Protein AF-A0A382F0N2-F1 (afdb_monomer)

Radius of gyration: 33.17 Å; Cα contacts (8 Å, |Δi|>4): 353; chains: 1; bounding box: 78×80×92 Å

Foldseek 3Di:
DDDDDDDDDDDDDDDDDDDDDDDDPDDDPDPPCPDPVPVPPPPPPPPFPKDKDFLVRLVVVVQVLLCVLCVVLPNDDSQQSLCLCVVVLNPSVNSSVCCVPPNTDADDPDDQPLVPQDWDAAPPPRDTDGSVQWDDRHVPHTHGLVVVCVVLLVCLVVLNPFAADPPPVGPHTDTPVNVCVSCVVPVPSVVSSSVSVSVSNQVSDLQKDAQLPPVGRMIMGGDDPDQWDAHPVRQTPGSNQNHGDDPPDDPVVVVVLVVVCVVCVVVLVVVDDQWDAQPPPGDIDGDPALDQFDADPPPRFTAGNQPNHGQVCADPVNVHNVPQLDDDDDPDPPDPDDDDPPPVVSSSNVSVVVSNVVNVVRVVVVVVVVVVVVVVVVVVVVVVVVPD

Nearest PDB structures (foldseek):
  7od1-assembly1_A  TM=5.956E-01  e=2.576E-23  Homo sapiens
  7od1-assembly2_B  TM=6.092E-01  e=9.941E-23  Homo sapiens
  5tte-assembly1_B  TM=6.589E-01  e=1.486E-20  Homo sapiens
  7b5n-assembly1_H  TM=5.997E-01  e=1.869E-19  Homo sapiens
  7oni-assembly1_H  TM=6.422E-01  e=3.180E-13  Homo sapiens

Secondary structure (DSSP, 8-state):
-----------------------------------GGGG-----------EEE-HHHHHHHHHHHHHHHHHHTTS--HHHHHHHHHHTTT-HHHHHHHHHHH---S-------TT----EE-TTT--EE-GGG-B-SSSS--B-HHHHHHHHHHHHHTT--S-B-SSTT--PBPPHHHHHHHTTT-HHHHHHHHHHHHHHHHHH-TTEEE-SSTT---EEE--SS--EEE-TTS-EEETTT-SBP-TTS-HHHHHHHHHHHHHHHHHHHHHS-SEEE-TTT--EEE--SS-SEEE-TTT--EEETTT--BGGGSSGGGT-TTGGGS------TT----S--HHHHHHHHHHHHHHHHHHHHHHHHHHHHHHHHHHHHHHHHHHHHH--

pLDDT: mean 77.31, std 21.12, range [26.22, 95.5]

Sequence (388 aa):
MTHLSDFDENFDENFDENFDEDGDWDDTWENDSIEINHILECKTNDLHNIKIYNSQNIENIINSEIENFSEYLGNITHDESFYLLMKHNWNKDKATEDFCNNGIHISDIVKIDIENKKLKQCMVCFDDILPINQLTICNEHFFCKNCWNGYLTSQINDGNTNMRCMDPKCTKHVTYSFIRTLFNKNPKILCKYFTWIINSFVQYKNTYKYCPNPKCELISFNNDDENKTTCTCGTTFCFSCHQNYHFPASCSVINLWNKKCNKDSENALWLMENTKNCPKCKISIEKDHGCNHMTCENCKHQFCWLCKEDWKKHGTATGGFYKCNVFIKMKKNNQIVKEDYGDERFLHYFSRYKNHDEAKKIFSKNVQKIESMLEKDMTREMVQSISF

Organism: NCBI:txid408172

Structure (mmCIF, N/CA/C/O backbone):
data_AF-A0A382F0N2-F1
#
_entry.id   AF-A0A382F0N2-F1
#
loop_
_atom_site.group_PDB
_atom_site.id
_atom_site.type_symbol
_atom_site.label_atom_id
_atom_site.label_alt_id
_atom_site.label_comp_id
_atom_site.label_asym_id
_atom_site.label_entity_id
_atom_site.label_seq_id
_atom_site.pdbx_PDB_ins_code
_atom_site.Cartn_x
_atom_site.Cartn_y
_atom_site.Cartn_z
_atom_site.occupancy
_atom_site.B_iso_or_equiv
_atom_site.auth_seq_id
_atom_site.auth_comp_id
_atom_site.auth_asym_id
_atom_site.auth_atom_id
_atom_site.pdbx_PDB_model_num
ATOM 1 N N . MET A 1 1 ? -32.314 13.507 -23.587 1.00 35.97 1 MET A N 1
ATOM 2 C CA . MET A 1 1 ? -32.715 14.787 -24.217 1.00 35.97 1 MET A CA 1
ATOM 3 C C . MET A 1 1 ? -32.374 15.902 -23.245 1.00 35.97 1 MET A C 1
ATOM 5 O O . MET A 1 1 ? -32.411 15.613 -22.061 1.00 35.97 1 MET A O 1
ATOM 9 N N . THR A 1 2 ? -32.066 17.094 -23.772 1.00 26.22 2 THR A N 1
ATOM 10 C CA . THR A 1 2 ? -31.500 18.312 -23.135 1.00 26.22 2 THR A CA 1
ATOM 11 C C . THR A 1 2 ? -29.996 18.220 -22.845 1.00 26.22 2 THR A C 1
ATOM 13 O O . THR A 1 2 ? -29.596 17.533 -21.916 1.00 26.22 2 THR A O 1
ATOM 16 N N . HIS A 1 3 ? -29.114 18.651 -23.751 1.00 26.66 3 HIS A N 1
ATOM 17 C CA . HIS A 1 3 ? -28.787 20.006 -24.255 1.00 26.66 3 HIS A CA 1
ATOM 18 C C . HIS A 1 3 ? -27.430 20.444 -23.680 1.00 26.66 3 HIS A C 1
ATOM 20 O O . HIS A 1 3 ? -27.340 20.941 -22.565 1.00 26.66 3 HIS A O 1
ATOM 26 N N . LEU A 1 4 ? -26.388 20.184 -24.474 1.00 27.25 4 LEU A N 1
ATOM 27 C CA . LEU A 1 4 ? -25.067 20.802 -24.408 1.00 27.25 4 LEU A CA 1
ATOM 28 C C . LEU A 1 4 ? -25.137 22.132 -25.171 1.00 27.25 4 LEU A C 1
ATOM 30 O O . LEU A 1 4 ? -25.650 22.151 -26.290 1.00 27.25 4 LEU A O 1
ATOM 34 N N . SER A 1 5 ? -24.617 23.198 -24.573 1.00 29.20 5 SER A N 1
ATOM 35 C CA . SER A 1 5 ? -24.224 24.427 -25.265 1.00 29.20 5 SER A CA 1
ATOM 36 C C . SER A 1 5 ? -22.981 24.992 -24.578 1.00 29.20 5 SER A C 1
ATOM 38 O O . SER A 1 5 ? -23.039 25.332 -23.397 1.00 29.20 5 SER A O 1
ATOM 40 N N . ASP A 1 6 ? -21.892 24.989 -25.342 1.00 28.48 6 ASP A N 1
ATOM 41 C CA . ASP A 1 6 ? -20.898 26.051 -25.524 1.00 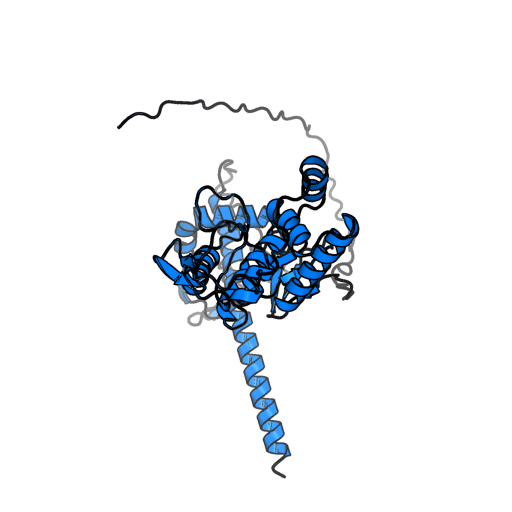28.48 6 ASP A CA 1
ATOM 42 C C . ASP A 1 6 ? -20.279 26.711 -24.287 1.00 28.48 6 ASP A C 1
ATOM 44 O O . ASP A 1 6 ? -20.931 27.475 -23.580 1.00 28.48 6 ASP A O 1
ATOM 48 N N . PHE A 1 7 ? -18.968 26.499 -24.112 1.00 26.81 7 PHE A N 1
ATOM 49 C CA . PHE A 1 7 ? -18.083 27.523 -23.554 1.00 26.81 7 PHE A CA 1
ATOM 50 C C . PHE A 1 7 ? -16.650 27.386 -24.107 1.00 26.81 7 PHE A C 1
ATOM 52 O O . PHE A 1 7 ? -15.879 26.527 -23.682 1.00 26.81 7 PHE A O 1
ATOM 59 N N . ASP A 1 8 ? -16.396 28.231 -25.108 1.00 27.72 8 ASP A N 1
ATOM 60 C CA . ASP A 1 8 ? -15.182 28.958 -25.500 1.00 27.72 8 ASP A CA 1
ATOM 61 C C . ASP A 1 8 ? -13.808 28.269 -25.594 1.00 27.72 8 ASP A C 1
ATOM 63 O O . ASP A 1 8 ? -13.072 28.075 -24.625 1.00 27.72 8 ASP A O 1
ATOM 67 N N . GLU A 1 9 ? -13.424 28.071 -26.859 1.00 34.19 9 GLU A N 1
ATOM 68 C CA . GLU A 1 9 ? -12.071 28.209 -27.394 1.00 34.19 9 GLU A CA 1
ATOM 69 C C . GLU A 1 9 ? -11.562 29.644 -27.179 1.00 34.19 9 GLU A C 1
ATOM 71 O O . GLU A 1 9 ? -12.210 30.586 -27.622 1.00 34.19 9 GLU A O 1
ATOM 76 N N . ASN A 1 10 ? -10.419 29.805 -26.503 1.00 29.89 10 ASN A N 1
ATOM 77 C CA . ASN A 1 10 ? -9.425 30.871 -26.705 1.00 29.89 10 ASN A CA 1
ATOM 78 C C . ASN A 1 10 ? -8.333 30.729 -25.634 1.00 29.89 10 ASN A C 1
ATOM 80 O O . ASN A 1 10 ? -8.535 31.089 -24.473 1.00 29.89 10 ASN A O 1
ATOM 84 N N . PHE A 1 11 ? -7.160 30.221 -26.010 1.00 27.36 11 PHE A N 1
ATOM 85 C CA . PHE A 1 11 ? -5.948 30.518 -25.252 1.00 27.36 11 PHE A CA 1
ATOM 86 C C . PHE A 1 11 ? -4.835 30.880 -26.227 1.00 27.36 11 PHE A C 1
ATOM 88 O O . PHE A 1 11 ? -4.320 30.027 -26.946 1.00 27.36 11 PHE A O 1
ATOM 95 N N . ASP A 1 12 ? -4.577 32.185 -26.251 1.00 29.80 12 ASP A N 1
ATOM 96 C CA . ASP A 1 12 ? -3.682 32.915 -27.131 1.00 29.80 12 ASP A CA 1
ATOM 97 C C . ASP A 1 12 ? -2.253 32.369 -27.160 1.00 29.80 12 ASP A C 1
ATOM 99 O O . ASP A 1 12 ? -1.617 32.089 -26.138 1.00 29.80 12 ASP A O 1
ATOM 103 N N . GLU A 1 13 ? -1.752 32.329 -28.388 1.00 34.12 13 GLU A N 1
ATOM 104 C CA . GLU A 1 13 ? -0.353 32.374 -28.770 1.00 34.12 13 GLU A CA 1
ATOM 105 C C . GLU A 1 13 ? 0.280 33.670 -28.249 1.00 34.12 13 GLU A C 1
ATOM 107 O O . GLU A 1 13 ? -0.217 34.751 -28.542 1.00 34.12 13 GLU A O 1
ATOM 112 N N . ASN A 1 14 ? 1.369 33.567 -27.483 1.00 29.16 14 ASN A N 1
ATOM 113 C CA . ASN A 1 14 ? 2.412 34.594 -27.368 1.00 29.16 14 ASN A CA 1
ATOM 114 C C . ASN A 1 14 ? 3.593 34.017 -26.575 1.00 29.16 14 ASN A C 1
ATOM 116 O O . ASN A 1 14 ? 3.651 34.104 -25.347 1.00 29.16 14 ASN A O 1
ATOM 120 N N . PHE A 1 15 ? 4.551 33.416 -27.277 1.00 28.38 15 PHE A N 1
ATOM 121 C CA . PHE A 1 15 ? 5.913 33.299 -26.764 1.00 28.38 15 PHE A CA 1
ATOM 122 C C . PHE A 1 15 ? 6.850 33.865 -27.826 1.00 28.38 15 PHE A C 1
ATOM 124 O O . PHE A 1 15 ? 7.200 33.183 -28.786 1.00 28.38 15 PHE A O 1
ATOM 131 N N . ASP A 1 16 ? 7.140 35.154 -27.653 1.00 31.25 16 ASP A N 1
ATOM 132 C CA . ASP A 1 16 ? 7.982 35.983 -28.506 1.00 31.25 16 ASP A CA 1
ATOM 133 C C . ASP A 1 16 ? 9.361 35.359 -28.740 1.00 31.25 16 ASP A C 1
ATOM 135 O O . ASP A 1 16 ? 10.069 34.945 -27.815 1.00 31.25 16 ASP A O 1
ATOM 139 N N . GLU A 1 17 ? 9.733 35.357 -30.014 1.00 32.31 17 GLU A N 1
ATOM 140 C CA . GLU A 1 17 ? 11.072 35.139 -30.531 1.00 32.31 17 GLU A CA 1
ATOM 141 C C . GLU A 1 17 ? 11.954 36.340 -30.169 1.00 32.31 17 GLU A C 1
ATOM 143 O O . GLU A 1 17 ? 11.607 37.471 -30.484 1.00 32.31 17 GLU A O 1
ATOM 148 N N . ASN A 1 18 ? 13.098 36.094 -29.528 1.00 29.88 18 ASN A N 1
ATOM 149 C CA . ASN A 1 18 ? 14.297 36.932 -29.618 1.00 29.88 18 ASN A CA 1
ATOM 150 C C . ASN A 1 18 ? 15.487 36.140 -29.062 1.00 29.88 18 ASN A C 1
ATOM 152 O O . ASN A 1 18 ? 15.769 36.158 -27.862 1.00 29.88 18 ASN A O 1
ATOM 156 N N . PHE A 1 19 ? 16.190 35.426 -29.937 1.00 28.12 19 PHE A N 1
ATOM 157 C CA . PHE A 1 19 ? 17.602 35.151 -29.707 1.00 28.12 19 PHE A CA 1
ATOM 158 C C . PHE A 1 19 ? 18.316 35.208 -31.051 1.00 28.12 19 PHE A C 1
ATOM 160 O O . PHE A 1 19 ? 18.211 34.289 -31.863 1.00 28.12 19 PHE A O 1
ATOM 167 N N . ASP A 1 20 ? 18.947 36.356 -31.273 1.00 30.88 20 ASP A N 1
ATOM 168 C CA . ASP A 1 20 ? 19.697 36.708 -32.465 1.00 30.88 20 ASP A CA 1
ATOM 169 C C . ASP A 1 20 ? 20.775 35.666 -32.794 1.00 30.88 20 ASP A C 1
ATOM 171 O O . ASP A 1 20 ? 21.481 35.145 -31.923 1.00 30.88 20 ASP A O 1
ATOM 175 N N . GLU A 1 21 ? 20.873 35.378 -34.089 1.00 34.84 21 GLU A N 1
ATOM 176 C CA . GLU A 1 21 ? 22.019 34.748 -34.730 1.00 34.84 21 GLU A CA 1
ATOM 177 C C . GLU A 1 21 ? 23.237 35.671 -34.592 1.00 34.84 21 GLU A C 1
ATOM 179 O O . GLU A 1 21 ? 23.134 36.851 -34.901 1.00 34.84 21 GLU A O 1
ATOM 184 N N . ASP A 1 22 ? 24.359 35.139 -34.096 1.00 33.81 22 ASP A N 1
ATOM 185 C CA . ASP A 1 22 ? 25.717 35.359 -34.622 1.00 33.81 22 ASP A CA 1
ATOM 186 C C . ASP A 1 22 ? 26.750 34.766 -33.647 1.00 33.81 22 ASP A C 1
ATOM 188 O O . ASP A 1 22 ? 26.959 35.244 -32.532 1.00 33.81 22 ASP A O 1
ATOM 192 N N . GLY A 1 23 ? 27.412 33.689 -34.068 1.00 28.45 23 GLY A N 1
ATOM 193 C CA . GLY A 1 23 ? 28.484 33.059 -33.304 1.00 28.45 23 GLY A CA 1
ATOM 194 C C . GLY A 1 23 ? 29.125 31.921 -34.083 1.00 28.45 23 GLY A C 1
ATOM 195 O O . GLY A 1 23 ? 28.636 30.793 -34.044 1.00 28.45 23 GLY A O 1
ATOM 196 N N . ASP A 1 24 ? 30.199 32.258 -34.799 1.00 27.92 24 ASP A N 1
ATOM 197 C CA . ASP A 1 24 ? 31.152 31.364 -35.464 1.00 27.92 24 ASP A CA 1
ATOM 198 C C . ASP A 1 24 ? 31.349 30.039 -34.709 1.00 27.92 24 ASP A C 1
ATOM 200 O O . ASP A 1 24 ? 31.807 30.012 -33.565 1.00 27.92 24 ASP A O 1
ATOM 204 N N . TRP A 1 25 ? 31.036 28.921 -35.367 1.00 32.12 25 TRP A N 1
ATOM 205 C CA . TRP A 1 25 ? 31.461 27.599 -34.910 1.00 32.12 25 TRP A CA 1
ATOM 206 C C . TRP A 1 25 ? 32.910 27.383 -35.349 1.00 32.12 25 TRP A C 1
ATOM 208 O O . TRP A 1 25 ? 33.167 26.900 -36.450 1.00 32.12 25 TRP A O 1
ATOM 218 N N . ASP A 1 26 ? 33.843 27.776 -34.483 1.00 26.91 26 ASP A N 1
ATOM 219 C CA . ASP A 1 26 ? 35.254 27.417 -34.600 1.00 26.91 26 ASP A CA 1
ATOM 220 C C . ASP A 1 26 ? 35.440 25.923 -34.275 1.00 26.91 26 ASP A C 1
ATOM 222 O O . ASP A 1 26 ? 35.150 25.446 -33.173 1.00 26.91 26 ASP A O 1
ATOM 226 N N . ASP A 1 27 ? 35.896 25.179 -35.282 1.00 34.31 27 ASP A N 1
ATOM 227 C CA . ASP A 1 27 ? 36.283 23.775 -35.222 1.00 34.31 27 ASP A CA 1
ATOM 228 C C . ASP A 1 27 ? 37.577 23.622 -34.406 1.00 34.31 27 ASP A C 1
ATOM 230 O O . ASP A 1 27 ? 38.685 23.597 -34.944 1.00 34.31 27 ASP A O 1
ATOM 234 N N . THR A 1 28 ? 37.449 23.419 -33.096 1.00 26.78 28 THR A N 1
ATOM 235 C CA . THR A 1 28 ? 38.535 22.874 -32.267 1.00 26.78 28 THR A CA 1
ATOM 236 C C . THR A 1 28 ? 38.037 21.686 -31.453 1.00 26.78 28 THR A C 1
ATOM 238 O O . THR A 1 28 ? 37.576 21.785 -30.320 1.00 26.78 28 THR A O 1
ATOM 241 N N . TRP A 1 29 ? 38.138 20.500 -32.059 1.00 35.94 29 TRP A N 1
ATOM 242 C CA . TRP A 1 29 ? 38.100 19.231 -31.333 1.00 35.94 29 TRP A CA 1
ATOM 243 C C . TRP A 1 29 ? 39.421 19.065 -30.577 1.00 35.94 29 TRP A C 1
ATOM 245 O O . TRP A 1 29 ? 40.308 18.321 -31.005 1.00 35.94 29 TRP A O 1
ATOM 255 N N . GLU A 1 30 ? 39.561 19.785 -29.465 1.00 26.70 30 GLU A N 1
ATOM 256 C CA . GLU A 1 30 ? 40.581 19.469 -28.476 1.00 26.70 30 GLU A CA 1
ATOM 257 C C . GLU A 1 30 ? 40.156 18.255 -27.651 1.00 26.70 30 GLU A C 1
ATOM 259 O O . GLU A 1 30 ? 39.011 18.052 -27.244 1.00 26.70 30 GLU A O 1
ATOM 264 N N . ASN A 1 31 ? 41.135 17.378 -27.531 1.00 37.47 31 ASN A N 1
ATOM 265 C CA . ASN A 1 31 ? 41.049 15.988 -27.156 1.00 37.47 31 ASN A CA 1
ATOM 266 C C . ASN A 1 31 ? 41.022 15.869 -25.628 1.00 37.47 31 ASN A C 1
ATOM 268 O O . ASN A 1 31 ? 41.935 15.296 -25.037 1.00 37.47 31 ASN A O 1
ATOM 272 N N . ASP A 1 32 ? 39.987 16.415 -24.992 1.00 26.30 32 ASP A N 1
ATOM 273 C CA . ASP A 1 32 ? 39.786 16.250 -23.558 1.00 26.30 32 ASP A CA 1
ATOM 274 C C . ASP A 1 32 ? 39.069 14.929 -23.304 1.00 26.30 32 ASP A C 1
ATOM 276 O O . ASP A 1 32 ? 37.842 14.804 -23.268 1.00 26.30 32 ASP A O 1
ATOM 280 N N . SER A 1 33 ? 39.895 13.903 -23.128 1.00 33.09 33 SER A N 1
ATOM 281 C CA . SER A 1 33 ? 39.575 12.692 -22.391 1.00 33.09 33 SER A CA 1
ATOM 282 C C . SER A 1 33 ? 39.073 13.054 -20.989 1.00 33.09 33 SER A C 1
ATOM 284 O O . SER A 1 33 ? 39.812 12.975 -20.010 1.00 33.09 33 SER A O 1
ATOM 286 N N . ILE A 1 34 ? 37.798 13.436 -20.888 1.00 31.59 34 ILE A N 1
ATOM 287 C CA . ILE A 1 34 ? 37.047 13.383 -19.639 1.00 31.59 34 ILE A CA 1
ATOM 288 C C . ILE A 1 34 ? 36.982 11.903 -19.286 1.00 31.59 34 ILE A C 1
ATOM 290 O O . ILE A 1 34 ? 36.277 11.114 -19.922 1.00 31.59 34 ILE A O 1
ATOM 294 N N . GLU A 1 35 ? 37.809 11.520 -18.322 1.00 29.56 35 GLU A N 1
ATOM 295 C CA . GLU A 1 35 ? 37.896 10.171 -17.801 1.00 29.56 35 GLU A CA 1
ATOM 296 C C . GLU A 1 35 ? 36.492 9.614 -17.533 1.00 29.56 35 GLU A C 1
ATOM 298 O O . GLU A 1 35 ? 35.764 10.052 -16.641 1.00 29.56 35 GLU A O 1
ATOM 303 N N . ILE A 1 36 ? 36.146 8.551 -18.259 1.00 33.16 36 ILE A N 1
ATOM 304 C CA . ILE A 1 36 ? 34.971 7.688 -18.044 1.00 33.16 36 ILE A CA 1
ATOM 305 C C . ILE A 1 36 ? 35.087 6.916 -16.699 1.00 33.16 36 ILE A C 1
ATOM 307 O O . ILE A 1 36 ? 34.375 5.952 -16.435 1.00 33.16 36 ILE A O 1
ATOM 311 N N . ASN A 1 37 ? 35.949 7.367 -15.786 1.00 27.91 37 ASN A N 1
ATOM 312 C CA . ASN A 1 37 ? 36.165 6.783 -14.468 1.00 27.91 37 ASN A CA 1
ATOM 313 C C . ASN A 1 37 ? 35.153 7.266 -13.415 1.00 27.91 37 ASN A C 1
ATOM 315 O O . ASN A 1 37 ? 35.084 6.681 -12.340 1.00 27.91 37 ASN A O 1
ATOM 319 N N . HIS A 1 38 ? 34.298 8.254 -13.714 1.00 29.77 38 HIS A N 1
ATOM 320 C CA . HIS A 1 38 ? 33.342 8.779 -12.726 1.00 29.77 38 HIS A CA 1
ATOM 321 C C . HIS A 1 38 ? 31.974 8.056 -12.668 1.00 29.77 38 HIS A C 1
ATOM 323 O O . HIS A 1 38 ? 31.105 8.455 -11.894 1.00 29.77 38 HIS A O 1
ATOM 329 N N . ILE A 1 39 ? 31.773 6.977 -13.445 1.00 37.38 39 ILE A N 1
ATOM 330 C CA . ILE A 1 39 ? 30.524 6.173 -13.466 1.00 37.38 39 ILE A CA 1
ATOM 331 C C . ILE A 1 39 ? 30.656 4.842 -12.685 1.00 37.38 39 ILE A C 1
ATOM 333 O O . ILE A 1 39 ? 29.672 4.127 -12.507 1.00 37.38 39 ILE A O 1
ATOM 337 N N . LEU A 1 40 ? 31.835 4.508 -12.141 1.00 31.73 40 LEU A N 1
ATOM 338 C CA . LEU A 1 40 ? 32.088 3.213 -11.481 1.00 31.73 40 LEU A CA 1
ATOM 339 C C . LEU A 1 40 ? 32.399 3.269 -9.979 1.00 31.73 40 LEU A C 1
ATOM 341 O O . LEU A 1 40 ? 32.865 2.284 -9.417 1.00 31.73 40 LEU A O 1
ATOM 345 N N . GLU A 1 41 ? 32.027 4.343 -9.287 1.00 29.20 41 GLU A N 1
ATOM 346 C CA . GLU A 1 41 ? 31.924 4.317 -7.824 1.00 29.20 41 GLU A CA 1
ATOM 347 C C . GLU A 1 41 ? 30.458 4.279 -7.388 1.00 29.20 41 GLU A C 1
ATOM 349 O O . GLU A 1 41 ? 29.935 5.200 -6.764 1.00 29.20 41 GLU A O 1
ATOM 354 N N . CYS A 1 42 ? 29.784 3.162 -7.673 1.00 33.62 42 CYS A N 1
ATOM 355 C CA . CYS A 1 42 ? 28.624 2.771 -6.880 1.00 33.62 42 CYS A CA 1
ATOM 356 C C . CYS A 1 42 ? 29.153 2.315 -5.512 1.00 33.62 42 CYS A C 1
ATOM 358 O O . CYS A 1 42 ? 29.261 1.122 -5.236 1.00 33.62 42 CYS A O 1
ATOM 360 N N . LYS A 1 43 ? 29.562 3.285 -4.684 1.00 29.95 43 LYS A N 1
ATOM 361 C CA . LYS A 1 43 ? 29.825 3.073 -3.263 1.00 29.95 43 LYS A CA 1
ATOM 362 C C . LYS A 1 43 ? 28.538 2.522 -2.667 1.00 29.95 43 LYS A C 1
ATOM 364 O O . LYS A 1 43 ? 27.545 3.232 -2.538 1.00 29.95 43 LYS A O 1
ATOM 369 N N . THR A 1 44 ? 28.560 1.236 -2.353 1.00 35.41 44 THR A N 1
ATOM 370 C CA . THR A 1 44 ? 27.628 0.572 -1.450 1.00 35.41 44 THR A CA 1
ATOM 371 C C . THR A 1 44 ? 27.798 1.198 -0.068 1.00 35.41 44 THR A C 1
ATOM 373 O O . THR A 1 44 ? 28.491 0.661 0.791 1.00 35.41 44 THR A O 1
ATOM 376 N N . ASN A 1 45 ? 27.241 2.390 0.120 1.00 34.19 45 ASN A N 1
ATOM 377 C CA . ASN A 1 45 ? 27.031 2.947 1.442 1.00 34.19 45 ASN A CA 1
ATOM 378 C C . ASN A 1 45 ? 25.647 2.482 1.886 1.00 34.19 45 ASN A C 1
ATOM 380 O O . ASN A 1 45 ? 24.642 3.104 1.554 1.00 34.19 45 ASN A O 1
ATOM 384 N N . ASP A 1 46 ? 25.619 1.371 2.620 1.00 41.66 46 ASP A N 1
ATOM 385 C CA . ASP A 1 46 ? 24.473 0.887 3.394 1.00 41.66 46 ASP A CA 1
ATOM 386 C C . ASP A 1 46 ? 24.118 1.895 4.507 1.00 41.66 46 ASP A C 1
ATOM 388 O O . ASP A 1 46 ? 24.362 1.678 5.692 1.00 41.66 46 ASP A O 1
ATOM 392 N N . LEU A 1 47 ? 23.573 3.044 4.108 1.00 46.72 47 LEU A N 1
ATOM 393 C CA . LEU A 1 47 ? 23.106 4.134 4.971 1.00 46.72 47 LEU A CA 1
ATOM 394 C C . LEU A 1 47 ? 21.723 4.621 4.515 1.00 46.72 47 LEU A C 1
ATOM 396 O O . LEU A 1 47 ? 21.398 5.797 4.621 1.00 46.72 47 LEU A O 1
ATOM 400 N N . HIS A 1 48 ? 20.897 3.720 3.986 1.00 56.47 48 HIS A N 1
ATOM 401 C CA . HIS A 1 48 ? 19.519 4.043 3.626 1.00 56.47 48 HIS A CA 1
ATOM 402 C C . HIS A 1 48 ? 18.612 3.812 4.841 1.00 56.47 48 HIS A C 1
ATOM 404 O O . HIS A 1 48 ? 18.519 2.684 5.333 1.00 56.47 48 HIS A O 1
ATOM 410 N N . ASN A 1 49 ? 17.889 4.837 5.310 1.00 71.19 49 ASN A N 1
ATOM 411 C CA . ASN A 1 49 ? 16.915 4.730 6.409 1.00 71.19 49 ASN A CA 1
ATOM 412 C C . ASN A 1 49 ? 15.605 4.052 5.969 1.00 71.19 49 ASN A C 1
ATOM 414 O O . ASN A 1 49 ? 14.520 4.365 6.469 1.00 71.19 49 ASN A O 1
ATOM 418 N N . ILE A 1 50 ? 15.683 3.105 5.038 1.00 83.88 50 ILE A N 1
ATOM 419 C CA . ILE A 1 50 ? 14.527 2.353 4.576 1.00 83.88 50 ILE A CA 1
ATOM 420 C C . ILE A 1 50 ? 14.304 1.193 5.535 1.00 83.88 50 ILE A C 1
ATOM 422 O O . ILE A 1 50 ? 15.117 0.275 5.638 1.00 83.88 50 ILE A O 1
ATOM 426 N N . LYS A 1 51 ? 13.167 1.218 6.228 1.00 91.19 51 LYS A N 1
ATOM 427 C CA . LYS A 1 51 ? 12.749 0.138 7.129 1.00 91.19 51 LYS A CA 1
ATOM 428 C C . LYS A 1 51 ? 11.539 -0.573 6.555 1.00 91.19 51 LYS A C 1
ATOM 430 O O . LYS A 1 51 ? 10.713 0.033 5.878 1.00 91.19 51 LYS A O 1
ATOM 435 N N . ILE A 1 52 ? 11.433 -1.870 6.813 1.00 92.25 52 ILE A N 1
ATOM 436 C CA . ILE A 1 52 ? 10.322 -2.695 6.338 1.00 92.25 52 ILE A CA 1
ATOM 437 C C . ILE A 1 52 ? 9.637 -3.294 7.553 1.00 92.25 52 ILE A C 1
ATOM 439 O O . ILE A 1 52 ? 10.281 -3.904 8.403 1.00 92.25 52 ILE A O 1
ATOM 443 N N . TYR A 1 53 ? 8.327 -3.115 7.611 1.00 93.62 53 TYR A N 1
ATOM 444 C CA . TYR A 1 53 ? 7.487 -3.494 8.729 1.00 93.62 53 TYR A CA 1
ATOM 445 C C . TYR A 1 53 ? 6.411 -4.476 8.281 1.00 93.62 53 TYR A C 1
ATOM 447 O O . TYR A 1 53 ? 5.869 -4.377 7.177 1.00 93.62 53 TYR A O 1
ATOM 455 N N . ASN A 1 54 ? 6.086 -5.420 9.160 1.00 92.31 54 ASN A N 1
ATOM 456 C CA . ASN A 1 54 ? 4.856 -6.196 9.051 1.00 92.31 54 ASN A CA 1
ATOM 457 C C . ASN A 1 54 ? 3.696 -5.474 9.762 1.00 92.31 54 ASN A C 1
ATOM 459 O O . ASN A 1 54 ? 3.886 -4.445 10.415 1.00 92.31 54 ASN A O 1
ATOM 463 N N . SER A 1 55 ? 2.490 -6.030 9.651 1.00 88.62 55 SER A N 1
ATOM 464 C CA . SER A 1 55 ? 1.281 -5.480 10.273 1.00 88.62 55 SER A CA 1
ATOM 465 C C . SER A 1 55 ? 1.403 -5.311 11.791 1.00 88.62 55 SER A C 1
ATOM 467 O O . SER A 1 55 ? 1.025 -4.264 12.307 1.00 88.62 55 SER A O 1
ATOM 469 N N . GLN A 1 56 ? 2.003 -6.275 12.498 1.00 89.12 56 GLN A N 1
ATOM 470 C CA . GLN A 1 56 ? 2.196 -6.198 13.950 1.00 89.12 56 GLN A CA 1
ATOM 471 C C . GLN A 1 56 ? 3.150 -5.068 14.352 1.00 89.12 56 GLN A C 1
ATOM 473 O O . GLN A 1 56 ? 2.928 -4.383 15.348 1.00 89.12 56 GLN A O 1
ATOM 478 N N . ASN A 1 57 ? 4.223 -4.857 13.585 1.00 92.69 57 ASN A N 1
ATOM 479 C CA . ASN A 1 57 ? 5.153 -3.762 13.843 1.00 92.69 57 ASN A CA 1
ATOM 480 C C . ASN A 1 57 ? 4.456 -2.406 13.691 1.00 92.69 57 ASN A C 1
ATOM 482 O O . ASN A 1 57 ? 4.665 -1.527 14.523 1.00 92.69 57 ASN A O 1
ATOM 486 N N . ILE A 1 58 ? 3.612 -2.251 12.667 1.00 93.56 58 ILE A N 1
ATOM 487 C CA . ILE A 1 58 ? 2.857 -1.012 12.457 1.00 93.56 58 ILE A CA 1
ATOM 488 C C . ILE A 1 58 ? 1.779 -0.826 13.525 1.00 93.56 58 ILE A C 1
ATOM 490 O O . ILE A 1 58 ? 1.616 0.288 14.010 1.00 93.56 58 ILE A O 1
ATOM 494 N N . GLU A 1 59 ? 1.100 -1.888 13.961 1.00 91.25 59 GLU A N 1
ATOM 495 C CA . GLU A 1 59 ? 0.162 -1.817 15.090 1.00 91.25 59 GLU A CA 1
ATOM 496 C C . GLU A 1 59 ? 0.855 -1.298 16.360 1.00 91.25 59 GLU A C 1
ATOM 498 O O . GLU A 1 59 ? 0.338 -0.404 17.027 1.00 91.25 59 GLU A O 1
ATOM 503 N N . ASN A 1 60 ? 2.063 -1.784 16.658 1.00 92.75 60 ASN A N 1
ATOM 504 C CA . ASN A 1 60 ? 2.840 -1.305 17.802 1.00 92.75 60 ASN A CA 1
ATOM 505 C C . ASN A 1 60 ? 3.247 0.172 17.652 1.00 92.75 60 ASN A C 1
ATOM 507 O O . ASN A 1 60 ? 3.200 0.918 18.628 1.00 92.75 60 ASN A O 1
ATOM 511 N N . ILE A 1 61 ? 3.620 0.602 16.441 1.00 94.25 61 ILE A N 1
ATOM 512 C CA . ILE A 1 61 ? 3.934 2.011 16.147 1.00 94.25 61 ILE A CA 1
ATOM 513 C C . ILE A 1 61 ? 2.696 2.889 16.351 1.00 94.25 61 ILE A C 1
ATOM 515 O O . ILE A 1 61 ? 2.792 3.939 16.979 1.00 94.25 61 ILE A O 1
ATOM 519 N N . ILE A 1 62 ? 1.535 2.443 15.870 1.00 94.06 62 ILE A N 1
ATOM 520 C CA . ILE A 1 62 ? 0.260 3.142 16.039 1.00 94.06 62 ILE A CA 1
ATOM 521 C C . ILE A 1 62 ? -0.091 3.269 17.524 1.00 94.06 62 ILE A C 1
ATOM 523 O O . ILE A 1 62 ? -0.381 4.373 17.977 1.00 94.06 62 ILE A O 1
ATOM 527 N N . ASN A 1 63 ? -0.018 2.176 18.290 1.00 92.88 63 ASN A N 1
ATOM 528 C CA . ASN A 1 63 ? -0.297 2.195 19.730 1.00 92.88 63 ASN A CA 1
ATOM 529 C C . ASN A 1 63 ? 0.649 3.151 20.469 1.00 92.88 63 ASN A C 1
ATOM 531 O O . ASN A 1 63 ? 0.187 3.988 21.237 1.00 92.88 63 ASN A O 1
ATOM 535 N N . SER A 1 64 ? 1.948 3.117 20.161 1.00 94.75 64 SER A N 1
ATOM 536 C CA . SER A 1 64 ? 2.906 4.070 20.731 1.00 94.75 64 SER A CA 1
ATOM 537 C C . SER A 1 64 ? 2.590 5.517 20.331 1.00 94.75 64 SER A C 1
ATOM 539 O O . SER A 1 64 ? 2.719 6.428 21.145 1.00 94.75 64 SER A O 1
ATOM 541 N N . GLU A 1 65 ? 2.142 5.772 19.098 1.00 94.38 65 GLU A N 1
ATOM 542 C CA . GLU A 1 65 ? 1.741 7.116 18.668 1.00 94.38 65 GLU A CA 1
ATOM 543 C C . GLU A 1 65 ? 0.489 7.617 19.407 1.00 94.38 65 GLU A C 1
ATOM 545 O O . GLU A 1 65 ? 0.423 8.801 19.743 1.00 94.38 65 GLU A O 1
ATOM 550 N N . ILE A 1 66 ? -0.458 6.725 19.708 1.00 94.25 66 ILE A N 1
ATOM 551 C CA . ILE A 1 66 ? -1.656 7.015 20.510 1.00 94.25 66 ILE A CA 1
ATOM 552 C C . ILE A 1 66 ? -1.280 7.310 21.966 1.00 94.25 66 ILE A C 1
ATOM 554 O O . ILE A 1 66 ? -1.775 8.286 22.529 1.00 94.25 66 ILE A O 1
ATOM 558 N N . GLU A 1 67 ? -0.399 6.506 22.564 1.00 94.75 67 GLU A N 1
ATOM 559 C CA . GLU A 1 67 ? 0.094 6.692 23.937 1.00 94.75 67 GLU A CA 1
ATOM 560 C C . GLU A 1 67 ? 0.842 8.022 24.084 1.00 94.75 67 GLU A C 1
ATOM 562 O O . GLU A 1 67 ? 0.487 8.836 24.935 1.00 94.75 67 GLU A O 1
ATOM 567 N N . ASN A 1 68 ? 1.779 8.310 23.175 1.00 95.12 68 ASN A N 1
ATOM 568 C CA . ASN A 1 68 ? 2.502 9.585 23.150 1.00 95.12 68 ASN A CA 1
ATOM 569 C C . ASN A 1 68 ? 1.551 10.787 22.996 1.00 95.12 68 ASN A C 1
ATOM 571 O O . ASN A 1 68 ? 1.776 11.846 23.578 1.00 95.12 68 ASN A O 1
ATOM 575 N N . PHE A 1 69 ? 0.486 10.646 22.198 1.00 94.75 69 PHE A N 1
ATOM 576 C CA . PHE A 1 69 ? -0.527 11.693 22.046 1.00 94.75 69 PHE A CA 1
ATOM 577 C C . PHE A 1 69 ? -1.399 11.848 23.302 1.00 94.75 69 PHE A C 1
ATOM 579 O O . PHE A 1 69 ? -1.733 12.969 23.678 1.00 94.75 69 PHE A O 1
ATOM 586 N N . SER A 1 70 ? -1.713 10.739 23.979 1.00 93.31 70 SER A N 1
ATOM 587 C CA . SER A 1 70 ? -2.384 10.731 25.286 1.00 93.31 70 SER A CA 1
ATOM 588 C C . SER A 1 70 ? -1.587 11.522 26.320 1.00 93.31 70 SER A C 1
ATOM 590 O O . SER A 1 70 ? -2.137 12.420 26.958 1.00 93.31 70 SER A O 1
ATOM 592 N N . GLU A 1 71 ? -0.289 11.239 26.449 1.00 93.88 71 GLU A N 1
ATOM 593 C CA . GLU A 1 71 ? 0.595 11.946 27.382 1.00 93.88 71 GLU A CA 1
ATOM 594 C C . GLU A 1 71 ? 0.683 13.441 27.051 1.00 93.88 71 GLU A C 1
ATOM 596 O O . GLU A 1 71 ? 0.560 14.283 27.942 1.00 93.88 71 GLU A O 1
ATOM 601 N N . TYR A 1 72 ? 0.810 13.778 25.763 1.00 92.81 72 TYR A N 1
ATOM 602 C CA . TYR A 1 72 ? 0.871 15.162 25.286 1.00 92.81 72 TYR A CA 1
ATOM 603 C C . TYR A 1 72 ? -0.371 15.990 25.658 1.00 92.81 72 TYR A C 1
ATOM 605 O O . TYR A 1 72 ? -0.238 17.153 26.034 1.00 92.81 72 TYR A O 1
ATOM 613 N N . LEU A 1 73 ? -1.568 15.395 25.601 1.00 89.81 73 LEU A N 1
ATOM 614 C CA . LEU A 1 73 ? -2.829 16.058 25.962 1.00 89.81 73 LEU A CA 1
ATOM 615 C C . LEU A 1 73 ? -3.167 15.989 27.463 1.00 89.81 73 LEU A C 1
ATOM 617 O O . LEU A 1 73 ? -4.261 16.388 27.862 1.00 89.81 73 LEU A O 1
ATOM 621 N N . GLY A 1 74 ? -2.243 15.518 28.308 1.00 86.94 74 GLY A N 1
ATOM 622 C CA . GLY A 1 74 ? -2.433 15.467 29.759 1.00 86.94 74 GLY A CA 1
ATOM 623 C C . GLY A 1 74 ? -3.021 14.153 30.277 1.00 86.94 74 GLY A C 1
ATOM 624 O O . GLY A 1 74 ? -3.803 14.172 31.225 1.00 86.94 74 GLY A O 1
ATOM 625 N N . ASN A 1 75 ? -2.619 13.020 29.691 1.00 86.12 75 ASN A N 1
ATOM 626 C CA . ASN A 1 75 ? -3.024 11.657 30.067 1.00 86.12 75 ASN A CA 1
ATOM 627 C C . ASN A 1 75 ? -4.523 11.379 29.901 1.00 86.12 75 ASN A C 1
ATOM 629 O O . ASN A 1 75 ? -5.157 10.767 30.766 1.00 86.12 75 ASN A O 1
ATOM 633 N N . ILE A 1 76 ? -5.085 11.806 28.771 1.00 88.88 76 ILE A N 1
ATOM 634 C CA . ILE A 1 76 ? -6.401 11.324 28.338 1.00 88.88 76 ILE A CA 1
ATOM 635 C C . ILE A 1 76 ? -6.336 9.815 28.059 1.00 88.88 76 ILE A C 1
ATOM 637 O O . ILE A 1 76 ? -5.266 9.243 27.857 1.00 88.88 76 ILE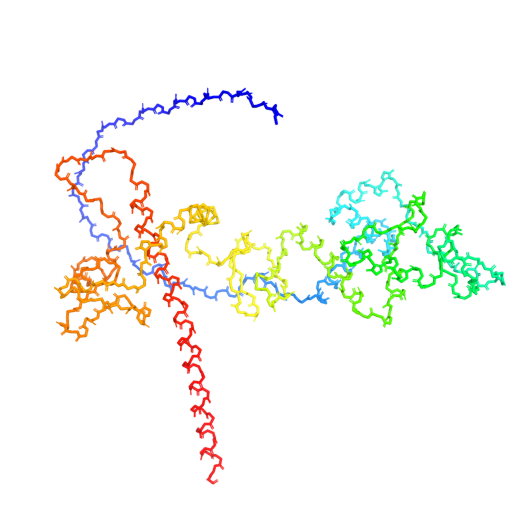 A O 1
ATOM 641 N N . THR A 1 77 ? -7.465 9.120 28.065 1.00 88.75 77 THR A N 1
ATOM 642 C CA . THR A 1 77 ? -7.461 7.664 27.889 1.00 88.75 77 THR A CA 1
ATOM 643 C C . THR A 1 77 ? -7.064 7.258 26.462 1.00 88.75 77 THR A C 1
ATOM 645 O O . THR A 1 77 ? -7.261 7.995 25.495 1.00 88.75 77 THR A O 1
ATOM 648 N N . HIS A 1 78 ? -6.555 6.031 26.303 1.00 89.75 78 HIS A N 1
ATOM 649 C CA . HIS A 1 78 ? -6.172 5.491 24.992 1.00 89.75 78 HIS A CA 1
ATOM 650 C C . HIS A 1 78 ? -7.317 5.555 23.965 1.00 89.75 78 HIS A C 1
ATOM 652 O O . HIS A 1 78 ? -7.092 5.885 22.802 1.00 89.75 78 HIS A O 1
ATOM 658 N N . ASP A 1 79 ? -8.550 5.240 24.376 1.00 88.50 79 ASP A N 1
ATOM 659 C CA . ASP A 1 79 ? -9.721 5.308 23.492 1.00 88.50 79 ASP A CA 1
ATOM 660 C C . ASP A 1 79 ? -10.008 6.745 23.032 1.00 88.50 79 ASP A C 1
ATOM 662 O O . ASP A 1 79 ? -10.441 6.954 21.896 1.00 88.50 79 ASP A O 1
ATOM 666 N N . GLU A 1 80 ? -9.722 7.732 23.883 1.00 87.75 80 GLU A N 1
ATOM 667 C CA . GLU A 1 80 ? -9.901 9.144 23.565 1.00 87.75 80 GLU A CA 1
ATOM 668 C C . GLU A 1 80 ? -8.873 9.658 22.571 1.00 87.75 80 GLU A C 1
ATOM 670 O O . GLU A 1 80 ? -9.244 10.226 21.537 1.00 87.75 80 GLU A O 1
ATOM 675 N N . SER A 1 81 ? -7.600 9.364 22.820 1.00 91.69 81 SER A N 1
ATOM 676 C CA . SER A 1 81 ? -6.523 9.645 21.873 1.00 91.69 81 SER A CA 1
ATOM 677 C C . SER A 1 81 ? -6.760 8.970 20.527 1.00 91.69 81 SER A C 1
ATOM 679 O O . SER A 1 81 ? -6.637 9.612 19.482 1.00 91.69 81 SER A O 1
ATOM 681 N N . PHE A 1 82 ? -7.143 7.690 20.534 1.00 91.56 82 PHE A N 1
ATOM 682 C CA . PHE A 1 82 ? -7.416 6.937 19.313 1.00 91.56 82 PHE A CA 1
ATOM 683 C C . PHE A 1 82 ? -8.529 7.586 18.487 1.00 91.56 82 PHE A C 1
ATOM 685 O O . PHE A 1 82 ? -8.368 7.781 17.283 1.00 91.56 82 PHE A O 1
ATOM 692 N N . TYR A 1 83 ? -9.647 7.950 19.119 1.00 89.25 83 TYR A N 1
ATOM 693 C CA . TYR A 1 83 ? -10.758 8.594 18.423 1.00 89.25 83 TYR A CA 1
ATOM 694 C C . TYR A 1 83 ? -10.373 9.957 17.847 1.00 89.25 83 TYR A C 1
ATOM 696 O O . TYR A 1 83 ? -10.698 10.222 16.691 1.00 89.25 83 TYR A O 1
ATOM 704 N N . LEU A 1 84 ? -9.686 10.810 18.615 1.00 89.69 84 LEU A N 1
ATOM 705 C CA . LEU A 1 84 ? -9.261 12.132 18.144 1.00 89.69 84 LEU A CA 1
ATOM 706 C C . LEU A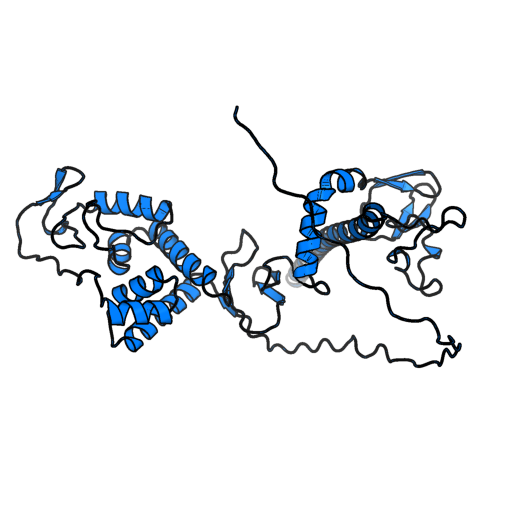 1 84 ? -8.329 12.012 16.934 1.00 89.69 84 LEU A C 1
ATOM 708 O O . LEU A 1 84 ? -8.544 12.678 15.919 1.00 89.69 84 LEU A O 1
ATOM 712 N N . LEU A 1 85 ? -7.346 11.112 17.006 1.00 92.38 85 LEU A N 1
ATOM 713 C CA . LEU A 1 85 ? -6.441 10.849 15.891 1.00 92.38 85 LEU A CA 1
ATOM 714 C C . LEU A 1 85 ? -7.205 10.306 14.682 1.00 92.38 85 LEU A C 1
ATOM 716 O O . LEU A 1 85 ? -7.078 10.856 13.592 1.00 92.38 85 LEU A O 1
ATOM 720 N N . MET A 1 86 ? -8.053 9.293 14.855 1.00 90.88 86 MET A N 1
ATOM 721 C CA . MET A 1 86 ? -8.830 8.722 13.749 1.00 90.88 86 MET A CA 1
ATOM 722 C C . MET A 1 86 ? -9.789 9.735 13.112 1.00 90.88 86 MET A C 1
ATOM 724 O O . MET A 1 86 ? -9.880 9.791 11.886 1.00 90.88 86 MET A O 1
ATOM 728 N N . LYS A 1 87 ? -10.469 10.566 13.913 1.00 88.44 87 LYS A N 1
ATOM 729 C CA . LYS A 1 87 ? -11.390 11.617 13.443 1.00 88.44 87 LYS A CA 1
ATOM 730 C C . LYS A 1 87 ? -10.688 12.625 12.532 1.00 88.44 87 LYS A C 1
ATOM 732 O O . LYS A 1 87 ? -11.285 13.088 11.563 1.00 88.44 87 LYS A O 1
ATOM 737 N N . HIS A 1 88 ? -9.430 12.940 12.830 1.00 91.12 88 HIS A N 1
ATOM 738 C CA . HIS A 1 88 ? -8.633 13.925 12.095 1.00 91.12 88 HIS A CA 1
ATOM 739 C C . HIS A 1 88 ? -7.579 13.291 11.186 1.00 91.12 88 HIS A C 1
ATOM 741 O O . HIS A 1 88 ? -6.598 13.947 10.836 1.00 91.12 88 HIS A O 1
ATOM 747 N N . ASN A 1 89 ? -7.783 12.031 10.779 1.00 91.00 89 ASN A N 1
ATOM 748 C CA . ASN A 1 89 ? -6.875 11.279 9.911 1.00 91.00 89 ASN A CA 1
ATOM 749 C C . ASN A 1 89 ? -5.418 11.355 10.388 1.00 91.00 89 ASN A C 1
ATOM 751 O O . ASN A 1 89 ? -4.536 11.653 9.605 1.00 91.00 89 ASN A O 1
ATOM 755 N N . TRP A 1 90 ? -5.152 11.145 11.673 1.00 93.50 90 TRP A N 1
ATOM 756 C CA . TRP A 1 90 ? -3.815 11.182 12.280 1.00 93.50 90 TRP A CA 1
ATOM 757 C C . TRP A 1 90 ? -3.101 12.546 12.223 1.00 93.50 90 TRP A C 1
ATOM 759 O O . TRP A 1 90 ? -1.898 12.633 12.493 1.00 93.50 90 TRP A O 1
ATOM 769 N N . ASN A 1 91 ? -3.823 13.632 11.923 1.00 93.50 91 ASN A N 1
ATOM 770 C CA . ASN A 1 91 ? -3.317 14.993 12.057 1.00 93.50 91 ASN A CA 1
ATOM 771 C C . ASN A 1 91 ? -3.361 15.445 13.522 1.00 93.50 91 ASN A C 1
ATOM 773 O O . ASN A 1 91 ? -4.418 15.799 14.045 1.00 93.50 91 ASN A O 1
ATOM 777 N N . LYS A 1 92 ? -2.194 15.433 14.174 1.00 93.62 92 LYS A N 1
ATOM 778 C CA . LYS A 1 92 ? -2.051 15.774 15.596 1.00 93.62 92 LYS A CA 1
ATOM 779 C C . LYS A 1 92 ? -2.453 17.213 15.910 1.00 93.62 92 LYS A C 1
ATOM 781 O O . LYS A 1 92 ? -3.079 17.439 16.939 1.00 93.62 92 LYS A O 1
ATOM 786 N 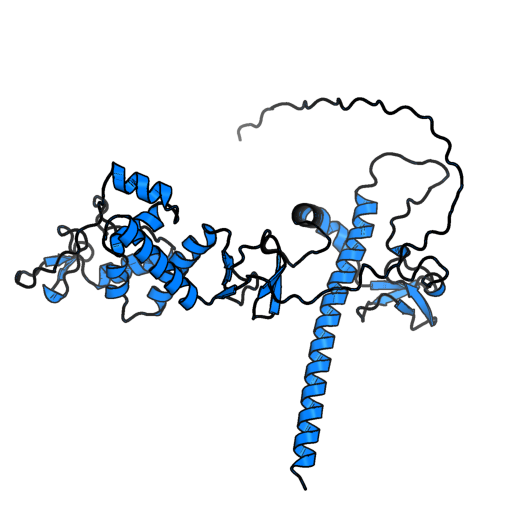N . ASP A 1 93 ? -2.147 18.159 15.027 1.00 93.75 93 ASP A N 1
ATOM 787 C CA . ASP A 1 93 ? -2.430 19.578 15.262 1.00 93.75 93 ASP A CA 1
ATOM 788 C C . ASP A 1 93 ? -3.940 19.835 15.252 1.00 93.75 93 ASP A C 1
ATOM 790 O O . ASP A 1 93 ? -4.482 20.386 16.207 1.00 93.75 93 ASP A O 1
ATOM 794 N N . LYS A 1 94 ? -4.645 19.324 14.234 1.00 93.44 94 LYS A N 1
ATOM 795 C CA . LYS A 1 94 ? -6.113 19.411 14.143 1.00 93.44 94 LYS A CA 1
ATOM 796 C C . LYS A 1 94 ? -6.808 18.676 15.285 1.00 93.44 94 LYS A C 1
ATOM 798 O O . LYS A 1 94 ? -7.801 19.166 15.817 1.00 93.44 94 LYS A O 1
ATOM 803 N N . ALA A 1 95 ? -6.290 17.510 15.670 1.00 91.94 95 ALA A N 1
ATOM 804 C CA . ALA A 1 95 ? -6.813 16.755 16.803 1.00 91.94 95 ALA A CA 1
ATOM 805 C C . ALA A 1 95 ? -6.646 17.515 18.128 1.00 91.94 95 ALA A C 1
ATOM 807 O O . ALA A 1 95 ? -7.565 17.526 18.944 1.00 91.94 95 ALA A O 1
ATOM 808 N N . THR A 1 96 ? -5.503 18.179 18.316 1.00 92.38 96 THR A N 1
ATOM 809 C CA . THR A 1 96 ? -5.225 19.015 19.493 1.00 92.38 96 THR A CA 1
ATOM 810 C C . THR A 1 96 ? -6.132 20.241 19.523 1.00 92.38 96 THR A C 1
ATOM 812 O O . THR A 1 96 ? -6.716 20.542 20.558 1.00 92.38 96 THR A O 1
ATOM 815 N N . GLU A 1 97 ? -6.301 20.927 18.392 1.00 91.75 97 GLU A N 1
ATOM 816 C CA . GLU A 1 97 ? -7.192 22.086 18.281 1.00 91.75 97 GLU A CA 1
ATOM 817 C C . GLU A 1 97 ? -8.648 21.720 18.616 1.00 91.75 97 GLU A C 1
ATOM 819 O O . GLU A 1 97 ? -9.295 22.397 19.416 1.00 91.75 97 GLU A O 1
ATOM 824 N N . ASP A 1 98 ? -9.156 20.620 18.053 1.00 88.56 98 ASP A N 1
ATOM 825 C CA . ASP A 1 98 ? -10.503 20.118 18.340 1.00 88.56 98 ASP A CA 1
ATOM 826 C C . ASP A 1 98 ? -10.670 19.742 19.817 1.00 88.56 98 ASP A C 1
ATOM 828 O O . ASP A 1 98 ? -11.677 20.100 20.427 1.00 88.56 98 ASP A O 1
ATOM 832 N N . PHE A 1 99 ? -9.670 19.085 20.411 1.00 88.62 99 PHE A N 1
ATOM 833 C CA . PHE A 1 99 ? -9.664 18.762 21.838 1.00 88.62 99 PHE A CA 1
ATOM 834 C C . PHE A 1 99 ? -9.709 20.018 22.717 1.00 88.62 99 PHE A C 1
ATOM 836 O O . PHE A 1 99 ? -10.526 20.096 23.631 1.00 88.62 99 PHE A O 1
ATOM 843 N N . CYS A 1 100 ? -8.883 21.024 22.428 1.00 87.00 100 CYS A N 1
ATOM 844 C CA . CYS A 1 100 ? -8.852 22.267 23.198 1.00 87.00 100 CYS A CA 1
ATOM 845 C C . CYS A 1 100 ? -10.164 23.059 23.093 1.00 87.00 100 CYS A C 1
ATOM 847 O O . CYS A 1 100 ? -10.586 23.675 24.071 1.00 87.00 100 CYS A O 1
ATOM 849 N N . ASN A 1 101 ? -10.813 23.040 21.924 1.00 87.25 101 ASN A N 1
ATOM 850 C CA . ASN A 1 101 ? -12.035 23.808 21.677 1.00 87.25 101 ASN A CA 1
ATOM 851 C C . ASN A 1 101 ? -13.303 23.105 22.181 1.00 87.25 101 ASN A C 1
ATOM 853 O O . ASN A 1 101 ? -14.187 23.754 22.738 1.00 87.25 101 ASN A O 1
ATOM 857 N N . ASN A 1 102 ? -13.408 21.791 21.970 1.00 79.00 102 ASN A N 1
ATOM 858 C CA . ASN A 1 102 ? -14.640 21.028 22.197 1.00 79.00 102 ASN A CA 1
ATOM 859 C C . ASN A 1 102 ? -14.533 20.025 23.360 1.00 79.00 102 ASN A C 1
ATOM 861 O O . ASN A 1 102 ? -15.546 19.456 23.771 1.00 79.00 102 ASN A O 1
ATOM 865 N N . GLY A 1 103 ? -13.335 19.791 23.901 1.00 75.12 103 GLY A N 1
ATOM 866 C CA . GLY A 1 103 ? -13.080 18.727 24.871 1.00 75.12 103 GLY A CA 1
ATOM 867 C C . GLY A 1 103 ? -13.235 17.331 24.259 1.00 75.12 103 GLY A C 1
ATOM 868 O O . GLY A 1 103 ? -13.066 17.129 23.054 1.00 75.12 103 GLY A O 1
ATOM 869 N N . ILE A 1 104 ? -13.569 16.342 25.094 1.00 68.06 104 ILE A N 1
ATOM 870 C CA . ILE A 1 104 ? -13.802 14.957 24.662 1.00 68.06 104 ILE A CA 1
ATOM 871 C C . ILE A 1 104 ? -15.265 14.575 24.884 1.00 68.06 104 ILE A C 1
ATOM 873 O O . ILE A 1 104 ? -15.840 14.784 25.949 1.00 68.06 104 ILE A O 1
ATOM 877 N N . HIS A 1 105 ? -15.878 13.985 23.857 1.00 58.22 105 HIS A N 1
ATOM 878 C CA . HIS A 1 105 ? -17.261 13.495 23.893 1.00 58.22 105 HIS A CA 1
ATOM 879 C C . HIS A 1 105 ? -17.374 11.971 23.779 1.00 58.22 105 HIS A C 1
ATOM 881 O O . HIS A 1 105 ? -18.446 11.447 23.450 1.00 58.22 105 HIS A O 1
ATOM 887 N N . ILE A 1 106 ? -16.298 11.246 24.063 1.00 59.84 106 ILE A N 1
ATOM 888 C CA . ILE A 1 106 ? -16.343 9.788 24.168 1.00 59.84 106 ILE A CA 1
ATOM 889 C C . ILE A 1 106 ? -16.917 9.468 25.536 1.00 59.84 106 ILE A C 1
ATOM 891 O O . ILE A 1 106 ? -16.629 10.127 26.525 1.00 59.84 106 ILE A O 1
ATOM 895 N N . SER A 1 107 ? -17.863 8.541 25.565 1.00 52.97 107 SER A N 1
ATOM 896 C CA . SER A 1 107 ? -18.441 8.065 26.814 1.00 52.97 107 SER A CA 1
ATOM 897 C C . SER A 1 107 ? -17.330 7.552 27.726 1.00 52.97 107 SER A C 1
ATOM 899 O O . SER A 1 107 ? -16.615 6.633 27.319 1.00 52.97 107 SER A O 1
ATOM 901 N N . ASP A 1 108 ? -17.250 8.080 28.949 1.00 48.06 108 ASP A N 1
ATOM 902 C CA . ASP A 1 108 ? -16.589 7.398 30.058 1.00 48.06 108 ASP A CA 1
ATOM 903 C C . ASP A 1 108 ? -16.986 5.922 30.011 1.00 48.06 108 ASP A C 1
ATOM 905 O O . ASP A 1 108 ? -18.174 5.594 29.906 1.00 48.06 108 ASP A O 1
ATOM 909 N N . ILE A 1 109 ? -15.995 5.031 30.019 1.00 47.12 109 ILE A N 1
ATOM 910 C CA . ILE A 1 109 ? -16.204 3.585 30.054 1.00 47.12 109 ILE A CA 1
ATOM 911 C C . ILE A 1 109 ? -17.111 3.288 31.243 1.00 47.12 109 ILE A C 1
ATOM 913 O O . ILE A 1 109 ? -16.689 3.338 32.401 1.00 47.12 109 ILE A O 1
ATOM 917 N N . VAL A 1 110 ? -18.376 2.986 30.973 1.00 45.41 110 VAL A N 1
ATOM 918 C CA . VAL A 1 110 ? -19.304 2.703 32.053 1.00 45.41 110 VAL A CA 1
ATOM 919 C C . VAL A 1 110 ? -19.075 1.292 32.529 1.00 45.41 110 VAL A C 1
ATOM 921 O O . VAL A 1 110 ? -19.362 0.308 31.848 1.00 45.41 110 VAL A O 1
ATOM 924 N N . LYS A 1 111 ? -18.523 1.237 33.745 1.00 42.88 111 LYS A N 1
ATOM 925 C CA . LYS A 1 111 ? -18.639 0.113 34.664 1.00 42.88 111 LYS A CA 1
ATOM 926 C C . LYS A 1 111 ? -20.072 -0.395 34.566 1.00 42.88 111 LYS A C 1
ATOM 928 O O . LYS A 1 111 ? -20.999 0.300 34.970 1.00 42.88 111 LYS A O 1
ATOM 933 N N . ILE A 1 112 ? -20.241 -1.583 33.989 1.00 48.12 112 ILE A N 1
ATOM 934 C CA . ILE A 1 112 ? -21.511 -2.298 34.035 1.00 48.12 112 ILE A CA 1
ATOM 935 C C . ILE A 1 112 ? -21.881 -2.355 35.513 1.00 48.12 112 ILE A C 1
ATOM 937 O O . ILE A 1 112 ? -21.121 -2.881 36.325 1.00 48.12 112 ILE A O 1
ATOM 941 N N . ASP A 1 113 ? -23.003 -1.741 35.858 1.00 44.00 113 ASP A N 1
ATOM 942 C CA . ASP A 1 113 ? -23.551 -1.778 37.200 1.00 44.00 113 ASP A CA 1
ATOM 943 C C . ASP A 1 113 ? -24.055 -3.207 37.452 1.00 44.00 113 ASP A C 1
ATOM 945 O O . ASP A 1 113 ? -25.207 -3.549 37.176 1.00 44.00 113 ASP A O 1
ATOM 949 N N . ILE A 1 114 ? -23.139 -4.085 37.883 1.00 49.34 114 ILE A N 1
ATOM 950 C CA . ILE A 1 114 ? -23.371 -5.517 38.149 1.00 49.34 114 ILE A CA 1
ATOM 951 C C . ILE A 1 114 ? -24.458 -5.707 39.228 1.00 49.34 114 ILE A C 1
ATOM 953 O O . ILE A 1 114 ? -25.021 -6.795 39.370 1.00 49.34 114 ILE A O 1
ATOM 957 N N . GLU A 1 115 ? -24.812 -4.651 39.960 1.00 50.41 115 GLU A N 1
ATOM 958 C CA . GLU A 1 115 ? -25.818 -4.685 41.018 1.00 50.41 115 GLU A CA 1
ATOM 959 C C . GLU A 1 115 ? -27.261 -4.619 40.486 1.00 50.41 115 GLU A C 1
ATOM 961 O O . GLU A 1 115 ? -28.196 -5.065 41.163 1.00 50.41 115 GLU A O 1
ATOM 966 N N . ASN A 1 116 ? -27.469 -4.166 39.244 1.00 55.41 116 ASN A N 1
ATOM 967 C CA . ASN A 1 116 ? -28.800 -4.063 38.649 1.00 55.41 116 ASN A CA 1
ATOM 968 C C . ASN A 1 116 ? -29.289 -5.417 38.096 1.00 55.41 116 ASN A C 1
ATOM 970 O O . ASN A 1 116 ? -29.187 -5.733 36.913 1.00 55.41 116 ASN A O 1
ATOM 974 N N . LYS A 1 117 ? -29.898 -6.228 38.968 1.00 57.88 117 LYS A N 1
ATOM 975 C CA . LYS A 1 117 ? -30.458 -7.566 38.664 1.00 57.88 117 LYS A CA 1
ATOM 976 C C . LYS A 1 117 ? -31.670 -7.587 37.705 1.00 57.88 117 LYS A C 1
ATOM 978 O O . LYS A 1 117 ? -32.313 -8.629 37.576 1.00 57.88 117 LYS A O 1
ATOM 983 N N . LYS A 1 118 ? -32.033 -6.479 37.048 1.00 70.50 118 LYS A N 1
ATOM 984 C CA . LYS A 1 118 ? -33.202 -6.429 36.150 1.00 70.50 118 LYS A CA 1
ATOM 985 C C . LYS A 1 118 ? -32.846 -6.881 34.733 1.00 70.50 118 LYS A C 1
ATOM 987 O O . LYS A 1 118 ? -31.936 -6.343 34.104 1.00 70.50 118 LYS A O 1
ATOM 992 N N . LEU A 1 119 ? -33.616 -7.842 34.222 1.00 76.94 119 LEU A N 1
ATOM 993 C CA . LEU A 1 119 ? -33.667 -8.178 32.798 1.00 76.94 119 LEU A CA 1
ATOM 994 C C . LEU A 1 119 ? -34.037 -6.917 32.004 1.00 76.94 119 LEU A C 1
ATOM 996 O O . LEU A 1 119 ? -34.968 -6.201 32.377 1.00 76.94 119 LEU A O 1
ATOM 1000 N N . LYS A 1 120 ? -33.291 -6.640 30.934 1.00 83.69 120 LYS A N 1
ATOM 1001 C CA . LYS A 1 120 ? -33.603 -5.572 29.975 1.00 83.69 120 LYS A CA 1
ATOM 1002 C C . LYS A 1 120 ? -33.848 -6.191 28.615 1.00 83.69 120 LYS A C 1
ATOM 1004 O O . LYS A 1 120 ? -33.146 -7.123 28.243 1.00 83.69 120 LYS A O 1
ATOM 1009 N N . GLN A 1 121 ? -34.790 -5.645 27.864 1.00 90.00 121 GLN A N 1
ATOM 1010 C CA . GLN A 1 121 ? -35.064 -6.092 26.507 1.00 90.00 121 GLN A CA 1
ATOM 1011 C C . GLN A 1 121 ? -34.086 -5.444 25.516 1.00 90.00 121 GLN A C 1
ATOM 1013 O O . GLN A 1 121 ? -33.765 -4.258 25.632 1.00 90.00 121 GLN A O 1
ATOM 1018 N N . CYS A 1 122 ? -33.603 -6.208 24.537 1.00 90.62 122 CYS A N 1
ATOM 1019 C CA . CYS A 1 122 ? -32.779 -5.678 23.458 1.00 90.62 122 CYS A CA 1
ATOM 1020 C C . CYS A 1 122 ? -33.590 -4.743 22.557 1.00 90.62 122 CYS A C 1
ATOM 1022 O O . CYS A 1 122 ? -34.611 -5.148 22.014 1.00 90.62 122 CYS A O 1
ATOM 1024 N N . MET A 1 123 ? -33.075 -3.544 22.282 1.00 89.94 123 MET A N 1
ATOM 1025 C CA . MET A 1 123 ? -33.764 -2.571 21.417 1.00 89.94 123 MET A CA 1
ATOM 1026 C C . MET A 1 123 ? -33.767 -2.924 19.915 1.00 89.94 123 MET A C 1
ATOM 1028 O O . MET A 1 123 ? -34.373 -2.206 19.129 1.00 89.94 123 MET A O 1
ATOM 1032 N N . VAL A 1 124 ? -33.078 -3.998 19.504 1.00 92.38 124 VAL A N 1
ATOM 1033 C CA . VAL A 1 124 ? -32.972 -4.427 18.094 1.00 92.38 124 VAL A CA 1
ATOM 1034 C C . VAL A 1 124 ? -33.735 -5.724 17.842 1.00 92.38 124 VAL A C 1
ATOM 1036 O O . VAL A 1 124 ? -34.584 -5.765 16.961 1.00 92.38 124 VAL A O 1
ATOM 1039 N N . CYS A 1 125 ? -33.442 -6.789 18.597 1.00 94.00 125 CYS A N 1
ATOM 1040 C CA . CYS A 1 125 ? -34.093 -8.089 18.403 1.00 94.00 125 CYS A CA 1
ATOM 1041 C C . CYS A 1 125 ? -35.274 -8.338 19.348 1.00 94.00 125 CYS A C 1
ATOM 1043 O O . CYS A 1 125 ? -35.961 -9.336 19.184 1.00 94.00 125 CYS A O 1
ATOM 1045 N N . PHE A 1 126 ? -35.509 -7.454 20.323 1.00 91.88 126 PHE A N 1
ATOM 1046 C CA . PHE A 1 126 ? -36.552 -7.590 21.346 1.00 91.88 126 PHE A CA 1
ATOM 1047 C C . PHE A 1 126 ? -36.420 -8.817 22.269 1.00 91.88 126 PHE A C 1
ATOM 1049 O O . PHE A 1 126 ? -37.324 -9.086 23.057 1.00 91.88 126 PHE A O 1
ATOM 1056 N N . ASP A 1 127 ? -35.278 -9.510 22.249 1.00 92.00 127 ASP A N 1
ATOM 1057 C CA . ASP A 1 127 ? -34.981 -10.588 23.197 1.00 92.00 127 ASP A CA 1
ATOM 1058 C C . ASP A 1 127 ? -34.607 -10.039 24.579 1.00 92.00 127 ASP A C 1
ATOM 1060 O O . ASP A 1 127 ? -33.953 -8.996 24.701 1.00 92.00 127 ASP A O 1
ATOM 1064 N N . ASP A 1 128 ? -34.948 -10.786 25.626 1.00 89.56 128 ASP A N 1
ATOM 1065 C CA . ASP A 1 128 ? -34.536 -10.481 26.993 1.00 89.56 128 ASP A CA 1
ATOM 1066 C C . ASP A 1 128 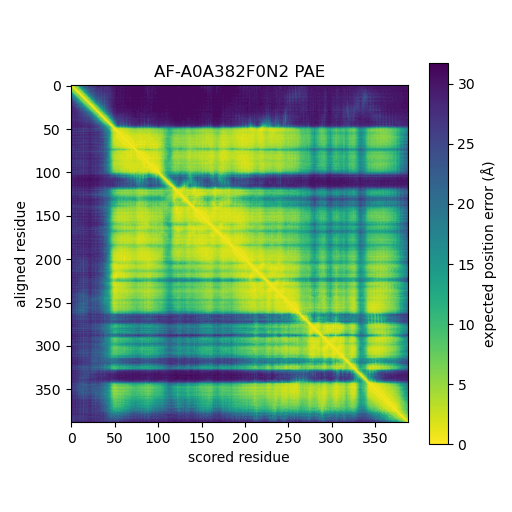? -33.032 -10.712 27.198 1.00 89.56 128 ASP A C 1
ATOM 1068 O O . ASP A 1 128 ? -32.471 -11.765 26.882 1.00 89.56 128 ASP A O 1
ATOM 1072 N N . ILE A 1 129 ? -32.363 -9.720 27.785 1.00 83.38 129 ILE A N 1
ATOM 1073 C CA . ILE A 1 129 ? -30.931 -9.733 28.063 1.00 83.38 129 ILE A CA 1
ATOM 1074 C C . ILE A 1 129 ? -30.703 -9.867 29.568 1.00 83.38 129 ILE A C 1
ATOM 1076 O O . ILE A 1 129 ? -31.030 -8.981 30.369 1.00 83.38 129 ILE A O 1
ATOM 1080 N N . LEU A 1 130 ? -30.049 -10.966 29.942 1.00 80.44 130 LEU A N 1
ATOM 1081 C CA . LEU A 1 130 ? -29.531 -11.171 31.293 1.00 80.44 130 LEU A CA 1
ATOM 1082 C C . LEU A 1 130 ? -28.565 -10.039 31.678 1.00 80.44 130 LEU A C 1
ATOM 1084 O O . LEU A 1 130 ? -27.731 -9.687 30.846 1.00 80.44 130 LEU A O 1
ATOM 1088 N N . PRO A 1 131 ? -28.593 -9.526 32.923 1.00 75.19 131 PRO A N 1
ATOM 1089 C CA . PRO A 1 131 ? -27.715 -8.442 33.386 1.00 75.19 131 PRO A CA 1
ATOM 1090 C C . PRO A 1 131 ? -26.235 -8.599 33.009 1.00 75.19 131 PRO A C 1
ATOM 1092 O O . PRO A 1 131 ? -25.613 -7.660 32.532 1.00 75.19 131 PRO A O 1
ATOM 1095 N N . ILE A 1 132 ? -25.695 -9.817 33.110 1.00 72.06 132 ILE A N 1
ATOM 1096 C CA . ILE A 1 132 ? -24.298 -10.134 32.763 1.00 72.06 132 ILE A CA 1
ATOM 1097 C C . ILE A 1 132 ? -23.959 -9.968 31.268 1.00 72.06 132 ILE A C 1
ATOM 1099 O O . ILE A 1 132 ? -22.795 -9.837 30.903 1.00 72.06 132 ILE A O 1
ATOM 1103 N N . ASN A 1 133 ? -24.972 -9.976 30.401 1.00 74.50 133 ASN A N 1
ATOM 1104 C CA . ASN A 1 133 ? -24.843 -9.894 28.946 1.00 74.50 133 ASN A CA 1
ATOM 1105 C C . ASN A 1 133 ? -25.348 -8.555 28.382 1.00 74.50 133 ASN A C 1
ATOM 1107 O O . ASN A 1 133 ? -25.426 -8.401 27.160 1.00 74.50 133 ASN A O 1
ATOM 1111 N N . GLN A 1 134 ? -25.721 -7.606 29.247 1.00 76.06 134 GLN A N 1
ATOM 1112 C CA . GLN A 1 134 ? -26.153 -6.270 28.848 1.00 76.06 134 GLN A CA 1
ATOM 1113 C C . GLN A 1 134 ? -24.936 -5.446 28.419 1.00 76.06 134 GLN A C 1
ATOM 1115 O O . GLN A 1 134 ? -24.073 -5.126 29.231 1.00 76.06 134 GLN A O 1
ATOM 1120 N N . LEU A 1 135 ? -24.867 -5.105 27.129 1.00 81.06 135 LEU A N 1
ATOM 1121 C CA . LEU A 1 135 ? -23.787 -4.304 26.557 1.00 81.06 135 LEU A CA 1
ATOM 1122 C C . LEU A 1 135 ? -24.312 -2.929 26.140 1.00 81.06 135 LEU A C 1
ATOM 1124 O O . LEU A 1 135 ? -25.289 -2.824 25.390 1.00 81.06 135 LEU A O 1
ATOM 1128 N N . THR A 1 136 ? -23.624 -1.880 26.584 1.00 81.06 136 THR A N 1
ATOM 1129 C CA . THR A 1 136 ? -23.906 -0.487 26.227 1.00 81.06 136 THR A CA 1
ATOM 1130 C C . THR A 1 136 ? -22.608 0.302 26.073 1.00 81.06 136 THR A C 1
ATOM 1132 O O . THR A 1 136 ? -21.597 -0.037 26.682 1.00 81.06 136 THR A O 1
ATOM 1135 N N . ILE A 1 137 ? -22.656 1.350 25.252 1.00 80.00 137 ILE A N 1
ATOM 1136 C CA . ILE A 1 137 ? -21.580 2.340 25.065 1.00 80.00 137 ILE A CA 1
ATOM 1137 C C . ILE A 1 137 ? -22.059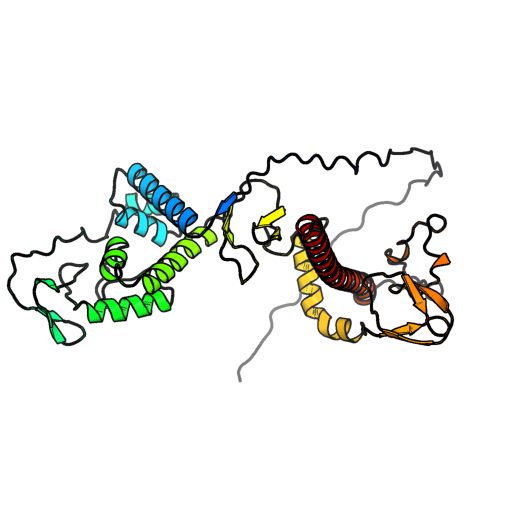 3.773 25.356 1.00 80.00 137 ILE A C 1
ATOM 1139 O O . ILE A 1 137 ? -21.367 4.739 25.073 1.00 80.00 137 ILE A O 1
ATOM 1143 N N . CYS A 1 138 ? -23.297 3.940 25.823 1.00 78.44 138 CYS A N 1
ATOM 1144 C CA . CYS A 1 138 ? -23.919 5.256 26.014 1.00 78.44 138 CYS A CA 1
ATOM 1145 C C . CYS A 1 138 ? -24.842 5.324 27.235 1.00 78.44 138 CYS A C 1
ATOM 1147 O O . CYS A 1 138 ? -25.512 6.332 27.423 1.00 78.44 138 CYS A O 1
ATOM 1149 N N . ASN A 1 139 ? -24.891 4.262 28.045 1.00 75.38 139 ASN A N 1
ATOM 1150 C CA . ASN A 1 139 ? -25.648 4.121 29.302 1.00 75.38 139 ASN A CA 1
ATOM 1151 C C . ASN A 1 139 ? -27.167 4.066 29.172 1.00 75.38 139 ASN A C 1
ATOM 1153 O O . ASN A 1 139 ? -27.837 3.553 30.066 1.00 75.38 139 ASN A O 1
ATOM 1157 N N . GLU A 1 140 ? -27.702 4.542 28.057 1.00 81.50 140 GLU A N 1
ATOM 1158 C CA . GLU A 1 140 ? -29.138 4.605 27.804 1.00 81.50 140 GLU A CA 1
ATOM 1159 C C . GLU A 1 140 ? -29.608 3.432 26.938 1.00 81.50 140 GLU A C 1
ATOM 1161 O O . GLU A 1 140 ? -30.604 2.782 27.254 1.00 81.50 140 GLU A O 1
ATOM 1166 N N . HIS A 1 141 ? -28.856 3.106 25.884 1.00 86.94 141 HIS A N 1
ATOM 1167 C CA . HIS A 1 141 ? -29.246 2.098 24.899 1.00 86.94 141 HIS A CA 1
ATOM 1168 C C . HIS A 1 141 ? -28.576 0.749 25.180 1.00 86.94 141 HIS A C 1
ATOM 1170 O O . HIS A 1 141 ? -27.345 0.663 25.275 1.00 86.94 141 HIS A O 1
ATOM 1176 N N . PHE A 1 142 ? -29.382 -0.312 25.292 1.00 87.12 142 PHE A N 1
ATOM 1177 C CA . PHE A 1 142 ? -28.931 -1.669 25.616 1.00 87.12 142 PHE A CA 1
ATOM 1178 C C . PHE A 1 142 ? -29.191 -2.624 24.455 1.00 87.12 142 PHE A C 1
ATOM 1180 O O . PHE A 1 142 ? -30.312 -2.746 23.950 1.00 87.12 142 PHE A O 1
ATOM 1187 N N . PHE A 1 143 ? -28.150 -3.357 24.066 1.00 89.50 143 PHE A N 1
ATOM 1188 C CA . PHE A 1 143 ? -28.234 -4.332 22.987 1.00 89.50 143 PHE A CA 1
ATOM 1189 C C . PHE A 1 143 ? -27.589 -5.647 23.400 1.00 89.50 143 PHE A C 1
ATOM 1191 O O . PHE A 1 143 ? -26.620 -5.675 24.163 1.00 89.50 143 PHE A O 1
ATOM 1198 N N . CYS A 1 144 ? -28.131 -6.754 22.896 1.00 89.38 144 CYS A N 1
ATOM 1199 C CA . CYS A 1 144 ? -27.568 -8.063 23.170 1.00 89.38 144 CYS A CA 1
ATOM 1200 C C . CYS A 1 144 ? -26.238 -8.230 22.418 1.00 89.38 144 CYS A C 1
ATOM 1202 O O . CYS A 1 144 ? -25.974 -7.582 21.398 1.00 89.38 144 CYS A O 1
ATOM 1204 N N . LYS A 1 145 ? -25.400 -9.149 22.901 1.00 88.19 145 LYS A N 1
ATOM 1205 C CA . LYS A 1 145 ? -24.108 -9.464 22.280 1.00 88.19 145 LYS A CA 1
ATOM 1206 C C . LYS A 1 145 ? -24.230 -9.861 20.804 1.00 88.19 145 LYS A C 1
ATOM 1208 O O . LYS A 1 145 ? -23.356 -9.524 20.012 1.00 88.19 145 LYS A O 1
ATOM 1213 N N . ASN A 1 146 ? -25.307 -10.548 20.423 1.00 90.88 146 ASN A N 1
ATOM 1214 C CA . ASN A 1 146 ? -25.521 -10.990 19.044 1.00 90.88 146 ASN A CA 1
ATOM 1215 C C . ASN A 1 146 ? -25.792 -9.810 18.102 1.00 90.88 146 ASN A C 1
ATOM 1217 O O . ASN A 1 146 ? -25.192 -9.752 17.032 1.00 90.88 146 ASN A O 1
ATOM 1221 N N . CYS A 1 147 ? -26.607 -8.839 18.524 1.00 93.75 147 CYS A N 1
ATOM 1222 C CA . CYS A 1 147 ? -26.864 -7.618 17.757 1.00 93.75 147 CYS A CA 1
ATOM 1223 C C . CYS A 1 147 ? -25.593 -6.780 17.592 1.00 93.75 147 CYS A C 1
ATOM 1225 O O . CYS A 1 147 ? -25.275 -6.385 16.474 1.00 93.75 147 CYS A O 1
ATOM 1227 N N . TRP A 1 148 ? -24.813 -6.592 18.667 1.00 92.69 148 TRP A N 1
ATOM 1228 C CA . TRP A 1 148 ? -23.509 -5.922 18.582 1.00 92.69 148 TRP A CA 1
ATOM 1229 C C . TRP A 1 148 ? -22.552 -6.634 17.622 1.00 92.69 148 TRP A C 1
ATOM 1231 O O . TRP A 1 148 ? -21.932 -5.981 16.784 1.00 92.69 148 TRP A O 1
ATOM 1241 N N . ASN A 1 149 ? -22.455 -7.965 17.709 1.00 92.81 149 ASN A N 1
ATOM 1242 C CA . ASN A 1 149 ? -21.624 -8.756 16.804 1.00 92.81 149 ASN A CA 1
ATOM 1243 C C . ASN A 1 149 ? -22.057 -8.587 15.347 1.00 92.81 149 ASN A C 1
ATOM 1245 O O . ASN A 1 149 ? -21.205 -8.329 14.502 1.00 92.81 149 ASN A O 1
ATOM 1249 N N . GLY A 1 150 ? -23.352 -8.723 15.049 1.00 94.50 150 GLY A N 1
ATOM 1250 C CA . GLY A 1 150 ? -23.878 -8.592 13.690 1.00 94.50 150 GLY A CA 1
ATOM 1251 C C . GLY A 1 150 ? -23.631 -7.201 13.110 1.00 94.50 150 GLY A C 1
ATOM 1252 O O . GLY A 1 150 ? -23.046 -7.078 12.034 1.00 94.50 150 GLY A O 1
ATOM 1253 N N . TYR A 1 151 ? -23.995 -6.161 13.863 1.00 95.44 151 TYR A N 1
ATOM 1254 C CA . TYR A 1 151 ? -23.813 -4.769 13.461 1.00 95.44 151 TYR A CA 1
ATOM 1255 C C . TYR A 1 151 ? -22.342 -4.429 13.206 1.00 95.44 151 TYR A C 1
ATOM 1257 O O . TYR A 1 151 ? -21.993 -4.010 12.103 1.00 95.44 151 TYR A O 1
ATOM 1265 N N . LEU A 1 152 ? -21.460 -4.660 14.184 1.00 94.81 152 LEU A N 1
ATOM 1266 C CA . LEU A 1 152 ? -20.047 -4.298 14.045 1.00 94.81 152 LEU A CA 1
ATOM 1267 C C . LEU A 1 152 ? -19.333 -5.162 13.006 1.00 94.81 152 LEU A C 1
ATOM 1269 O O . LEU A 1 152 ? -18.483 -4.653 12.286 1.00 94.81 152 LEU A O 1
ATOM 1273 N N . THR A 1 153 ? -19.704 -6.438 12.859 1.00 95.50 153 THR A N 1
ATOM 1274 C CA . THR A 1 153 ? -19.166 -7.280 11.779 1.00 95.50 153 THR A CA 1
ATOM 1275 C C . THR A 1 153 ? -19.516 -6.705 10.410 1.00 95.50 153 THR A C 1
ATOM 1277 O O . THR A 1 153 ? -18.646 -6.662 9.544 1.00 95.50 153 THR A O 1
ATOM 1280 N N . SER A 1 154 ? -20.755 -6.241 10.206 1.00 95.38 154 SER A N 1
ATOM 1281 C CA . SER A 1 154 ? -21.152 -5.579 8.955 1.00 95.38 154 SER A CA 1
ATOM 1282 C C . SER A 1 154 ? -20.342 -4.304 8.726 1.00 95.38 154 SER A C 1
ATOM 1284 O O . SER A 1 154 ? -19.684 -4.181 7.700 1.00 95.38 154 SER A O 1
ATOM 1286 N N . GLN A 1 155 ? -20.289 -3.412 9.719 1.00 94.94 155 GLN A N 1
ATOM 1287 C CA . GLN A 1 155 ? -19.575 -2.134 9.608 1.00 94.94 155 GLN A CA 1
ATOM 1288 C C . GLN A 1 155 ? -18.076 -2.313 9.320 1.00 94.94 155 GLN A C 1
ATOM 1290 O O . GLN A 1 155 ? -17.523 -1.663 8.434 1.00 94.94 155 GLN A O 1
ATOM 1295 N N . ILE A 1 156 ? -17.418 -3.247 10.017 1.00 95.00 156 ILE A N 1
ATOM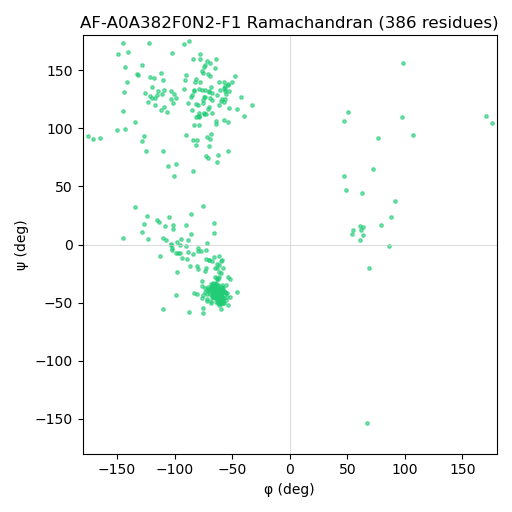 1296 C CA . ILE A 1 156 ? -16.009 -3.596 9.780 1.00 95.00 156 ILE A CA 1
ATOM 1297 C C . ILE A 1 156 ? -15.836 -4.221 8.392 1.00 95.00 156 ILE A C 1
ATOM 1299 O O . ILE A 1 156 ? -14.804 -4.033 7.743 1.00 95.00 156 ILE A O 1
ATOM 1303 N N . ASN A 1 157 ? -16.822 -4.982 7.914 1.00 94.00 157 ASN A N 1
ATOM 1304 C CA . ASN A 1 157 ? -16.750 -5.556 6.581 1.00 94.00 157 ASN A CA 1
ATOM 1305 C C . ASN A 1 157 ? -16.818 -4.504 5.477 1.00 94.00 157 ASN A C 1
ATOM 1307 O O . ASN A 1 157 ? -16.076 -4.660 4.503 1.00 94.00 157 ASN A O 1
ATOM 1311 N N . ASP A 1 158 ? -17.612 -3.458 5.694 1.00 93.12 158 ASP A N 1
ATOM 1312 C CA . ASP A 1 158 ? -17.797 -2.309 4.802 1.00 93.12 158 ASP A CA 1
ATOM 1313 C C . ASP A 1 158 ? -16.654 -1.279 4.903 1.00 93.12 158 ASP A C 1
ATOM 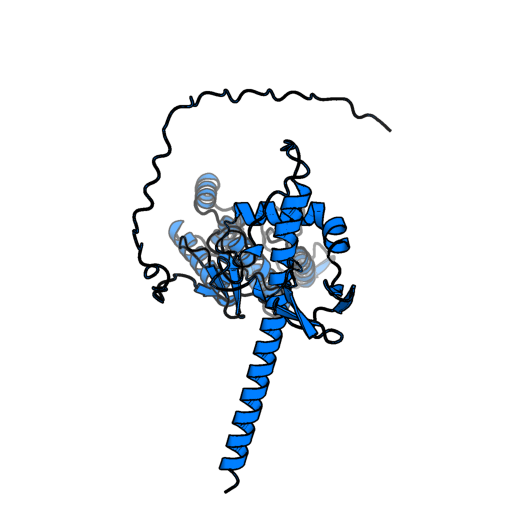1315 O O . ASP A 1 158 ? -16.607 -0.319 4.138 1.00 93.12 158 ASP A O 1
ATOM 1319 N N . GLY A 1 159 ? -15.711 -1.474 5.831 1.00 89.12 159 GLY A N 1
ATOM 1320 C CA . GLY A 1 159 ? -14.566 -0.582 6.035 1.00 89.12 159 GLY A CA 1
ATOM 1321 C C . GLY A 1 159 ? -14.874 0.685 6.822 1.00 89.12 159 GLY A C 1
ATOM 1322 O O . GLY A 1 159 ? -14.073 1.619 6.827 1.00 89.12 159 GLY A O 1
ATOM 1323 N N . ASN A 1 160 ? -16.005 0.720 7.525 1.00 87.62 160 ASN A N 1
ATOM 1324 C CA . ASN A 1 160 ? -16.351 1.834 8.390 1.00 87.62 160 ASN A CA 1
ATOM 1325 C C . ASN A 1 160 ? -15.591 1.745 9.722 1.00 87.62 160 ASN A C 1
ATOM 1327 O O . ASN A 1 160 ? -15.842 0.865 10.544 1.00 87.62 160 ASN A O 1
ATOM 1331 N N . THR A 1 161 ? -14.682 2.690 9.958 1.00 82.31 161 THR A N 1
ATOM 1332 C CA . THR A 1 161 ? -13.959 2.840 11.231 1.00 82.31 161 THR A CA 1
ATOM 1333 C C . THR A 1 161 ? -14.634 3.823 12.190 1.00 82.31 161 THR A C 1
ATOM 1335 O O . THR A 1 161 ? -14.308 3.839 13.374 1.00 82.31 161 THR A O 1
ATOM 1338 N N . ASN A 1 162 ? -15.615 4.602 11.722 1.00 84.44 162 ASN A N 1
ATOM 1339 C CA . ASN A 1 162 ? -16.303 5.631 12.499 1.00 84.44 162 ASN A CA 1
ATOM 1340 C C . ASN A 1 162 ? -17.674 5.150 13.005 1.00 84.44 162 ASN A C 1
ATOM 1342 O O . ASN A 1 162 ? -18.728 5.706 12.684 1.00 84.44 162 ASN A O 1
ATOM 1346 N N . MET A 1 163 ? -17.663 4.067 13.777 1.00 89.75 163 MET A N 1
ATOM 1347 C CA . MET A 1 163 ? -18.876 3.387 14.231 1.00 89.75 163 MET A CA 1
ATOM 1348 C C . MET A 1 163 ? -19.507 4.079 15.445 1.00 89.75 163 MET A C 1
ATOM 1350 O O . MET A 1 163 ? -18.815 4.549 16.350 1.00 89.75 163 MET A O 1
ATOM 1354 N N . ARG A 1 164 ? -20.843 4.105 15.482 1.00 90.12 164 ARG A N 1
ATOM 1355 C CA . ARG A 1 164 ? -21.651 4.687 16.568 1.00 90.12 164 ARG A CA 1
ATOM 1356 C C . ARG A 1 164 ? -22.599 3.662 17.176 1.00 90.12 164 ARG A C 1
ATOM 1358 O O . ARG A 1 164 ? -22.724 2.545 16.666 1.00 90.12 164 ARG A O 1
ATOM 1365 N N . CYS A 1 165 ? -23.264 4.063 18.256 1.00 90.62 165 CYS A N 1
ATOM 1366 C CA . CYS A 1 165 ? -24.404 3.354 18.828 1.00 90.62 165 CYS A CA 1
ATOM 1367 C C . CYS A 1 165 ? -25.425 2.965 17.742 1.00 90.62 165 CYS A C 1
ATOM 1369 O O . CYS A 1 165 ? -25.628 3.705 16.784 1.00 90.62 165 CYS A O 1
ATOM 1371 N N . MET A 1 166 ? -26.067 1.804 17.902 1.00 92.25 166 MET A N 1
ATOM 1372 C CA . MET A 1 166 ? -27.092 1.319 16.967 1.00 92.25 166 MET A CA 1
ATOM 1373 C C . MET A 1 166 ? -28.393 2.134 17.018 1.00 92.25 166 MET A C 1
ATOM 1375 O O . MET A 1 166 ? -29.219 1.991 16.121 1.00 92.25 166 MET A O 1
ATOM 1379 N N . ASP A 1 167 ? -28.589 2.978 18.038 1.00 90.62 167 ASP A N 1
ATOM 1380 C CA . ASP A 1 167 ? -29.693 3.936 18.043 1.00 90.62 167 ASP A CA 1
ATOM 1381 C C . ASP A 1 167 ? -29.386 5.108 17.085 1.00 90.62 167 ASP A C 1
ATOM 1383 O O . ASP A 1 167 ? -28.385 5.803 17.291 1.00 90.62 167 ASP A O 1
ATOM 1387 N N . PRO A 1 168 ? -30.232 5.380 16.070 1.00 88.31 168 PRO A N 1
ATOM 1388 C CA . PRO A 1 168 ? -29.961 6.403 15.057 1.00 88.31 168 PRO A CA 1
ATOM 1389 C C . PRO A 1 168 ? -29.835 7.835 15.591 1.00 88.31 168 PRO A C 1
ATOM 1391 O O . PRO A 1 168 ? -29.236 8.681 14.925 1.00 88.31 168 PRO A O 1
ATOM 1394 N N . LYS A 1 169 ? -30.421 8.138 16.756 1.00 89.31 169 LYS A N 1
ATOM 1395 C CA . LYS A 1 169 ? -30.369 9.474 17.372 1.00 89.31 169 LYS A CA 1
ATOM 1396 C C . LYS A 1 169 ? -29.162 9.636 18.292 1.00 89.31 169 LYS A C 1
ATOM 1398 O O . LYS A 1 169 ? -28.847 10.753 18.697 1.00 89.31 169 LYS A O 1
ATOM 1403 N N . CYS A 1 170 ? -28.481 8.544 18.628 1.00 87.81 170 CYS A N 1
ATOM 1404 C CA . CYS A 1 170 ? -27.339 8.568 19.522 1.00 87.81 170 CYS A CA 1
ATOM 1405 C C . CYS A 1 170 ? -26.047 8.934 18.772 1.00 87.81 170 CYS A C 1
ATOM 1407 O O . CYS A 1 170 ? -25.701 8.362 17.740 1.00 87.81 170 CYS A O 1
ATOM 1409 N N . THR A 1 171 ? -25.285 9.876 19.326 1.00 84.81 171 THR A N 1
ATOM 1410 C CA . THR A 1 171 ? -24.013 10.354 18.755 1.00 84.81 171 THR A CA 1
ATOM 1411 C C . THR A 1 171 ? -22.782 9.705 19.387 1.00 84.81 171 THR A C 1
ATOM 1413 O O . THR A 1 171 ? -21.656 10.042 19.027 1.00 84.81 171 THR A O 1
ATOM 1416 N N . LYS A 1 172 ? -22.966 8.771 20.329 1.00 84.31 172 LYS A N 1
ATOM 1417 C CA . LYS A 1 172 ? -21.856 8.117 21.032 1.00 84.31 172 LYS A CA 1
ATOM 1418 C C . LYS A 1 172 ? -21.142 7.111 20.132 1.00 84.31 172 LYS A C 1
ATOM 1420 O O . LYS A 1 172 ? -21.777 6.290 19.466 1.00 84.31 172 LYS A O 1
ATOM 1425 N N . HIS A 1 173 ? -19.815 7.194 20.136 1.00 86.38 173 HIS A N 1
ATOM 1426 C CA . HIS A 1 173 ? -18.931 6.387 19.304 1.00 86.38 173 HIS A CA 1
ATOM 1427 C C . HIS A 1 173 ? -18.528 5.083 19.985 1.00 86.38 173 HIS A C 1
ATOM 1429 O O . HIS A 1 173 ? -18.369 5.014 21.202 1.00 86.38 173 HIS A O 1
ATOM 1435 N N . VAL A 1 174 ? -18.361 4.044 19.171 1.00 88.31 174 VAL A N 1
ATOM 1436 C CA . VAL A 1 174 ? -17.836 2.753 19.611 1.00 88.31 174 VAL A CA 1
ATOM 1437 C C . VAL A 1 174 ? -16.335 2.904 19.841 1.00 88.31 174 VAL A C 1
ATOM 1439 O O . VAL A 1 174 ? -15.620 3.357 18.949 1.00 88.31 174 VAL A O 1
ATOM 1442 N N . THR A 1 175 ? -15.850 2.517 21.020 1.00 87.31 175 THR A N 1
ATOM 1443 C CA . THR A 1 175 ? -14.427 2.640 21.348 1.00 87.31 175 THR A CA 1
ATOM 1444 C C . THR A 1 175 ? -13.597 1.468 20.829 1.00 87.31 175 THR A C 1
ATOM 1446 O O . THR A 1 175 ? -14.108 0.369 20.571 1.00 87.31 175 THR A O 1
ATOM 1449 N N . TYR A 1 176 ? -12.288 1.687 20.712 1.00 88.00 176 TYR A N 1
ATOM 1450 C CA . TYR A 1 176 ? -11.336 0.653 20.323 1.00 88.00 176 TYR A CA 1
ATOM 1451 C C . TYR A 1 176 ? -11.336 -0.509 21.330 1.00 88.00 176 TYR A C 1
ATOM 1453 O O . TYR A 1 176 ? -11.423 -1.679 20.933 1.00 88.00 176 TYR A O 1
ATOM 1461 N N . SER A 1 177 ? -11.356 -0.205 22.630 1.00 88.38 177 SER A N 1
ATOM 1462 C CA . SER A 1 177 ? -11.440 -1.218 23.691 1.00 88.38 177 SER A CA 1
ATOM 1463 C C . SER A 1 177 ? -12.718 -2.058 23.621 1.00 88.38 177 SER A C 1
ATOM 1465 O O . SER A 1 177 ? -12.667 -3.272 23.851 1.00 88.38 177 SER A O 1
ATOM 1467 N N . PHE A 1 178 ? -13.861 -1.455 23.268 1.00 88.75 178 PHE A N 1
ATOM 1468 C CA . PHE A 1 178 ? -15.128 -2.182 23.130 1.00 88.75 178 PHE A CA 1
ATOM 1469 C C . PHE A 1 178 ? -15.056 -3.231 22.013 1.00 88.75 178 PHE A C 1
ATOM 1471 O O . PHE A 1 178 ? -15.423 -4.388 22.228 1.00 88.75 178 PHE A O 1
ATOM 1478 N N . ILE A 1 179 ? -14.513 -2.864 20.847 1.00 90.50 179 ILE A N 1
ATOM 1479 C CA . ILE A 1 179 ? -14.352 -3.777 19.703 1.00 90.50 179 ILE A CA 1
ATOM 1480 C C . ILE A 1 179 ? -13.405 -4.928 20.059 1.00 90.50 179 ILE A C 1
ATOM 1482 O O . ILE A 1 179 ? -13.746 -6.094 19.831 1.00 90.50 179 ILE A O 1
ATOM 1486 N N . ARG A 1 180 ? -12.255 -4.629 20.682 1.00 89.19 180 ARG A N 1
ATOM 1487 C CA . ARG A 1 180 ? -11.307 -5.665 21.136 1.00 89.19 180 ARG A CA 1
ATOM 1488 C C . ARG A 1 180 ? -11.931 -6.626 22.133 1.00 89.19 180 ARG A C 1
ATOM 1490 O O . ARG A 1 180 ? -11.732 -7.833 22.024 1.00 89.19 180 ARG A O 1
ATOM 1497 N N . THR A 1 181 ? -12.708 -6.105 23.077 1.00 88.88 181 THR A N 1
ATOM 1498 C CA . THR A 1 181 ? -13.368 -6.922 24.100 1.00 88.88 181 THR A CA 1
ATOM 1499 C C . THR A 1 181 ? -14.450 -7.810 23.489 1.00 88.88 181 THR A C 1
ATOM 1501 O O . THR A 1 181 ? -14.521 -8.999 23.806 1.00 88.88 181 THR A O 1
ATOM 1504 N N . LEU A 1 182 ? -15.268 -7.267 22.581 1.00 88.56 182 LEU A N 1
ATOM 1505 C CA . LEU A 1 182 ? -16.362 -8.004 21.949 1.00 88.56 182 LEU A CA 1
ATOM 1506 C C . LEU A 1 182 ? -15.857 -9.150 21.058 1.00 88.56 182 LEU A C 1
ATOM 1508 O O . LEU A 1 182 ? -16.401 -10.258 21.120 1.00 88.56 182 LEU A O 1
ATOM 1512 N N . PHE A 1 183 ? -14.813 -8.893 20.264 1.00 91.25 183 PHE A N 1
ATOM 1513 C CA . PHE A 1 183 ? -14.266 -9.837 19.286 1.00 91.25 183 PHE A CA 1
ATOM 1514 C C . PHE A 1 183 ? -12.987 -10.548 19.751 1.00 91.25 183 PHE A C 1
ATOM 1516 O O . PHE A 1 183 ? -12.314 -11.173 18.937 1.00 91.25 183 PHE A O 1
ATOM 1523 N N . ASN A 1 184 ? -12.667 -10.538 21.048 1.00 88.62 184 ASN A N 1
ATOM 1524 C CA . ASN A 1 184 ? -11.477 -11.207 21.599 1.00 88.62 184 ASN A CA 1
ATOM 1525 C C . ASN A 1 184 ? -11.342 -12.693 21.201 1.00 88.62 184 ASN A C 1
ATOM 1527 O O . ASN A 1 184 ? -10.235 -13.209 21.085 1.00 88.62 184 ASN A O 1
ATOM 1531 N N . LYS A 1 185 ? -12.467 -13.381 20.969 1.00 89.69 185 LYS A N 1
ATOM 1532 C CA . LYS A 1 185 ? -12.541 -14.783 20.524 1.00 89.69 185 LYS A CA 1
ATOM 1533 C C . LYS A 1 185 ? -12.681 -14.950 19.005 1.00 89.69 185 LYS A C 1
ATOM 1535 O O . LYS A 1 185 ? -12.779 -16.077 18.532 1.00 89.69 185 LYS A O 1
ATOM 1540 N N . ASN A 1 186 ? -12.723 -13.861 18.239 1.00 90.81 186 ASN A N 1
ATOM 1541 C CA . ASN A 1 186 ? -12.857 -13.868 16.784 1.00 90.81 186 ASN A CA 1
ATOM 1542 C C . ASN A 1 186 ? -11.710 -13.067 16.137 1.00 90.81 186 ASN A C 1
ATOM 1544 O O . ASN A 1 186 ? -11.898 -11.911 15.742 1.00 90.81 186 ASN A O 1
ATOM 1548 N N . PRO A 1 187 ? -10.517 -13.678 16.002 1.00 90.38 187 PRO A N 1
ATOM 1549 C CA . PRO A 1 187 ? -9.333 -12.982 15.506 1.00 90.38 187 PRO A CA 1
ATOM 1550 C C . PRO A 1 187 ? -9.510 -12.486 14.069 1.00 90.38 187 PRO A C 1
ATOM 1552 O O . PRO A 1 187 ? -8.974 -11.446 13.718 1.00 90.38 187 PRO A O 1
ATOM 1555 N N . LYS A 1 188 ? -10.317 -13.163 13.242 1.00 92.25 188 LYS A N 1
ATOM 1556 C CA . LYS A 1 188 ? -10.525 -12.791 11.836 1.00 92.25 188 LYS A CA 1
ATOM 1557 C C . LYS A 1 188 ? -11.139 -11.395 11.680 1.00 92.25 188 LYS A C 1
ATOM 1559 O O . LYS A 1 188 ? -10.682 -10.617 10.846 1.00 92.25 188 LYS A O 1
ATOM 1564 N N . ILE A 1 189 ? -12.169 -11.083 12.469 1.00 92.69 189 ILE A N 1
ATOM 1565 C CA . ILE A 1 189 ? -12.816 -9.762 12.434 1.00 92.69 189 ILE A CA 1
ATOM 1566 C C . ILE A 1 189 ? -11.894 -8.694 13.019 1.00 92.69 189 ILE A C 1
ATOM 1568 O O . ILE A 1 189 ? -11.786 -7.616 12.437 1.00 92.69 189 ILE A O 1
ATOM 1572 N N . LEU A 1 190 ? -11.179 -9.010 14.105 1.00 91.12 190 LEU A N 1
ATOM 1573 C CA . LEU A 1 190 ? -10.188 -8.096 14.675 1.00 91.12 190 LEU A CA 1
ATOM 1574 C C . LEU A 1 190 ? -9.083 -7.762 13.676 1.00 91.12 190 LEU A C 1
ATOM 1576 O O . LEU A 1 190 ? -8.832 -6.585 13.452 1.00 91.12 190 LEU A O 1
ATOM 1580 N N . CYS A 1 191 ? -8.480 -8.758 13.023 1.00 89.88 191 CYS A N 1
ATOM 1581 C CA . CYS A 1 191 ? -7.460 -8.528 12.001 1.00 89.88 191 CYS A CA 1
ATOM 1582 C C . CYS A 1 191 ? -7.974 -7.589 10.906 1.00 89.88 191 CYS A C 1
ATOM 1584 O O . CYS A 1 191 ? -7.290 -6.630 10.574 1.00 89.88 191 CYS A O 1
ATOM 1586 N N . LYS A 1 192 ? -9.201 -7.798 10.405 1.00 92.75 192 LYS A N 1
ATOM 1587 C CA . LYS A 1 192 ? -9.796 -6.916 9.390 1.00 92.75 192 LYS A CA 1
ATOM 1588 C C . LYS A 1 192 ? -10.000 -5.488 9.907 1.00 92.75 192 LYS A C 1
ATOM 1590 O O . LYS A 1 192 ? -9.705 -4.537 9.192 1.00 92.75 192 LYS A O 1
ATOM 1595 N N . TYR A 1 193 ? -10.469 -5.329 11.145 1.00 92.94 193 TYR A N 1
ATOM 1596 C CA . TYR A 1 193 ? -10.586 -4.018 11.786 1.00 92.94 193 TYR A CA 1
ATOM 1597 C C . TYR A 1 193 ? -9.227 -3.311 11.891 1.00 92.94 193 TYR A C 1
ATOM 1599 O O . TYR A 1 193 ? -9.106 -2.156 11.484 1.00 92.94 193 TYR A O 1
ATOM 1607 N N . PHE A 1 194 ? -8.187 -4.021 12.333 1.00 91.12 194 PHE A N 1
ATOM 1608 C CA . PHE A 1 194 ? -6.821 -3.497 12.386 1.00 91.12 194 PHE A CA 1
ATOM 1609 C C . PHE A 1 194 ? -6.277 -3.131 11.007 1.00 91.12 194 PHE A C 1
ATOM 1611 O O . PHE A 1 194 ? -5.662 -2.077 10.870 1.00 91.12 194 PHE A O 1
ATOM 1618 N N . THR A 1 195 ? -6.558 -3.920 9.967 1.00 92.19 195 THR A N 1
ATOM 1619 C CA . THR A 1 195 ? -6.190 -3.575 8.586 1.00 92.19 195 THR A CA 1
ATOM 1620 C C . THR A 1 195 ? -6.745 -2.208 8.183 1.00 92.19 195 THR A C 1
ATOM 1622 O O . THR A 1 195 ? -6.022 -1.417 7.582 1.00 92.19 195 THR A O 1
ATOM 1625 N N . TRP A 1 196 ? -7.989 -1.878 8.546 1.00 93.31 196 TRP A N 1
ATOM 1626 C CA . TRP A 1 196 ? -8.561 -0.558 8.252 1.00 93.31 196 TRP A CA 1
ATOM 1627 C C . TRP A 1 196 ? -7.871 0.582 9.006 1.00 93.31 196 TRP A C 1
ATOM 1629 O O . TRP A 1 196 ? -7.637 1.642 8.425 1.00 93.31 196 TRP A O 1
ATOM 1639 N N . ILE A 1 197 ? -7.500 0.361 10.270 1.00 92.81 197 ILE A N 1
ATOM 1640 C CA . ILE A 1 197 ? -6.743 1.336 11.070 1.00 92.81 197 ILE A CA 1
ATOM 1641 C C . ILE A 1 197 ? -5.361 1.573 10.449 1.00 92.81 197 ILE A C 1
ATOM 1643 O O . ILE A 1 197 ? -4.981 2.719 10.209 1.00 92.81 197 ILE A O 1
ATOM 1647 N N . ILE A 1 198 ? -4.637 0.497 10.129 1.00 93.44 198 ILE A N 1
ATOM 1648 C CA . ILE A 1 198 ? -3.316 0.561 9.491 1.00 93.44 198 ILE A CA 1
ATOM 1649 C C . ILE A 1 198 ? -3.419 1.271 8.135 1.00 93.44 198 ILE A C 1
ATOM 1651 O O . ILE A 1 198 ? -2.605 2.142 7.839 1.00 93.44 198 ILE A O 1
ATOM 1655 N N . ASN A 1 199 ? -4.440 0.965 7.330 1.00 92.75 199 ASN A N 1
ATOM 1656 C CA . ASN A 1 199 ? -4.676 1.644 6.056 1.00 92.75 199 ASN A CA 1
ATOM 1657 C C . ASN A 1 199 ? -4.857 3.153 6.236 1.00 92.75 199 ASN A C 1
ATOM 1659 O O . ASN A 1 199 ? -4.231 3.919 5.507 1.00 92.75 199 ASN A O 1
ATOM 1663 N N . SER A 1 200 ? -5.661 3.576 7.216 1.00 92.94 200 SER A N 1
ATOM 1664 C CA . SER A 1 200 ? -5.843 4.995 7.545 1.00 92.94 200 SER A CA 1
ATOM 1665 C C . SER A 1 200 ? -4.512 5.661 7.923 1.00 92.94 200 SER A C 1
ATOM 1667 O O . SER A 1 200 ? -4.170 6.722 7.399 1.00 92.94 200 SER A O 1
ATOM 1669 N N . PHE A 1 201 ? -3.710 4.994 8.757 1.00 93.38 201 PHE A N 1
ATOM 1670 C CA . PHE A 1 201 ? -2.401 5.486 9.184 1.00 93.38 201 PHE A CA 1
ATOM 1671 C C . PHE A 1 201 ? -1.409 5.643 8.018 1.00 93.38 201 PHE A C 1
ATOM 1673 O O . PHE A 1 201 ? -0.808 6.705 7.839 1.00 93.38 201 PHE A O 1
ATOM 1680 N N . VAL A 1 202 ? -1.266 4.601 7.192 1.00 93.25 202 VAL A N 1
ATOM 1681 C CA . VAL A 1 202 ? -0.330 4.566 6.053 1.00 93.25 202 VAL A CA 1
ATOM 1682 C C . VAL A 1 202 ? -0.741 5.544 4.951 1.00 93.25 202 VAL A C 1
ATOM 1684 O O . VAL A 1 202 ? 0.116 6.152 4.317 1.00 93.25 202 VAL A O 1
ATOM 1687 N N . GLN A 1 203 ? -2.042 5.725 4.709 1.00 89.75 203 GLN A N 1
ATOM 1688 C CA . GLN A 1 203 ? -2.523 6.689 3.714 1.00 89.75 203 GLN A CA 1
ATOM 1689 C C . GLN A 1 203 ? -2.222 8.133 4.113 1.00 89.75 203 GLN A C 1
ATOM 1691 O O . GLN A 1 203 ? -1.905 8.946 3.246 1.00 89.75 203 GLN A O 1
ATOM 1696 N N . TYR A 1 204 ? -2.306 8.448 5.406 1.00 89.88 204 TYR A N 1
ATOM 1697 C CA . TYR A 1 204 ? -2.022 9.791 5.895 1.00 89.88 204 TYR A CA 1
ATOM 1698 C C . TYR A 1 204 ? -0.522 10.100 5.942 1.00 89.88 204 TYR A C 1
ATOM 1700 O O . TYR A 1 204 ? -0.079 11.173 5.523 1.00 89.88 204 TYR A O 1
ATOM 1708 N N . LYS A 1 205 ? 0.284 9.172 6.467 1.00 88.94 205 LYS A N 1
ATOM 1709 C CA . LYS A 1 205 ? 1.724 9.381 6.630 1.00 88.94 205 LYS A CA 1
ATOM 1710 C C . LYS A 1 205 ? 2.446 9.068 5.320 1.00 88.94 205 LYS A C 1
ATOM 1712 O O . LYS A 1 205 ? 2.734 7.916 5.023 1.00 88.94 205 LYS A O 1
ATOM 1717 N N . ASN A 1 206 ? 2.839 10.103 4.576 1.00 87.38 206 ASN A N 1
ATOM 1718 C CA . ASN A 1 206 ? 3.586 9.943 3.319 1.00 87.38 206 ASN A CA 1
ATOM 1719 C C . ASN A 1 206 ? 4.914 9.177 3.453 1.00 87.38 206 ASN A C 1
ATOM 1721 O O . ASN A 1 206 ? 5.393 8.646 2.456 1.00 87.38 206 ASN A O 1
ATOM 1725 N N . THR A 1 207 ? 5.468 9.088 4.665 1.00 92.25 207 THR A N 1
ATOM 1726 C CA . THR A 1 207 ? 6.677 8.324 5.000 1.00 92.25 207 THR A CA 1
ATOM 1727 C C . THR A 1 207 ? 6.448 6.819 5.118 1.00 92.25 207 THR A C 1
ATOM 1729 O O . THR A 1 207 ? 7.418 6.082 5.268 1.00 92.25 207 THR A O 1
ATOM 1732 N N . TYR A 1 208 ? 5.205 6.336 5.023 1.00 93.25 208 TYR A N 1
ATOM 1733 C CA . TYR A 1 208 ? 4.869 4.913 4.974 1.00 93.25 208 TYR A CA 1
ATOM 1734 C C . TYR A 1 208 ? 4.150 4.582 3.663 1.00 93.25 208 TYR A C 1
ATOM 1736 O O . TYR A 1 208 ? 3.235 5.289 3.244 1.00 93.25 208 TYR A O 1
ATOM 1744 N N . LYS A 1 209 ? 4.534 3.480 3.014 1.00 93.75 209 LYS A N 1
ATOM 1745 C CA . LYS A 1 209 ? 3.873 2.969 1.802 1.00 93.75 209 LYS A CA 1
ATOM 1746 C C . LYS A 1 209 ? 3.814 1.448 1.820 1.00 93.75 209 LYS A C 1
ATOM 1748 O O . LYS A 1 209 ? 4.775 0.785 2.198 1.00 93.75 209 LYS A O 1
ATOM 1753 N N . TYR A 1 210 ? 2.696 0.887 1.373 1.00 94.88 210 TYR A N 1
ATOM 1754 C CA . TYR A 1 210 ? 2.580 -0.554 1.149 1.00 94.88 210 TYR A CA 1
ATOM 1755 C C . TYR A 1 210 ? 3.504 -1.030 0.029 1.00 94.88 210 TYR A C 1
ATOM 1757 O O . TYR A 1 210 ? 3.778 -0.300 -0.923 1.00 94.88 210 TYR A O 1
ATOM 1765 N N . CYS A 1 211 ? 3.934 -2.287 0.089 1.00 94.38 211 CYS A N 1
ATOM 1766 C CA . CYS A 1 211 ? 4.564 -2.927 -1.055 1.00 94.38 211 CYS A CA 1
ATOM 1767 C C . CYS A 1 211 ? 3.578 -2.978 -2.247 1.00 94.38 211 CYS A C 1
ATOM 1769 O O . CYS A 1 211 ? 2.434 -3.383 -2.060 1.00 94.38 211 CYS A O 1
ATOM 1771 N N . PRO A 1 212 ? 3.982 -2.609 -3.480 1.00 94.44 212 PRO A N 1
ATOM 1772 C CA . PRO A 1 212 ? 3.107 -2.719 -4.655 1.00 94.44 212 PRO A CA 1
ATOM 1773 C C . PRO A 1 212 ? 2.789 -4.156 -5.071 1.00 94.44 212 PRO A C 1
ATOM 1775 O O . PRO A 1 212 ? 1.909 -4.367 -5.901 1.00 94.44 212 PRO A O 1
ATOM 1778 N N . ASN A 1 213 ? 3.523 -5.147 -4.561 1.00 93.50 213 ASN A N 1
ATOM 1779 C CA . ASN A 1 213 ? 3.264 -6.543 -4.878 1.00 93.50 213 ASN A CA 1
ATOM 1780 C C . ASN A 1 213 ? 1.942 -6.987 -4.223 1.00 93.50 213 ASN A C 1
ATOM 1782 O O . ASN A 1 213 ? 1.887 -7.042 -2.997 1.00 93.50 213 ASN A O 1
ATOM 1786 N N . PRO A 1 214 ? 0.915 -7.401 -4.992 1.00 91.44 214 PRO A N 1
ATOM 1787 C CA . PRO A 1 214 ? -0.390 -7.782 -4.440 1.00 91.44 214 PRO A CA 1
ATOM 1788 C C . PRO A 1 214 ? -0.358 -8.975 -3.476 1.00 91.44 214 PRO A C 1
ATOM 1790 O O . PRO A 1 214 ? -1.320 -9.209 -2.754 1.00 91.44 214 PRO A O 1
ATOM 1793 N N . LYS A 1 215 ? 0.724 -9.765 -3.490 1.00 91.62 215 LYS A N 1
ATOM 1794 C CA . LYS A 1 215 ? 0.930 -10.907 -2.584 1.00 91.62 215 LYS A CA 1
ATOM 1795 C C . LYS A 1 215 ? 1.735 -10.541 -1.332 1.00 91.62 215 LYS A C 1
ATOM 1797 O O . LYS A 1 215 ? 2.105 -11.432 -0.573 1.00 91.62 215 LYS A O 1
ATOM 1802 N N . CYS A 1 216 ? 2.072 -9.266 -1.153 1.00 92.50 216 CYS A N 1
ATOM 1803 C CA . CYS A 1 216 ? 2.903 -8.775 -0.066 1.00 92.50 216 CYS A CA 1
ATOM 1804 C C . CYS A 1 216 ? 2.147 -7.709 0.730 1.00 92.50 216 CYS A C 1
ATOM 1806 O O . CYS A 1 216 ? 1.762 -6.681 0.185 1.00 92.50 216 CYS A O 1
ATOM 1808 N N . GLU A 1 217 ? 1.995 -7.930 2.032 1.00 91.31 217 GLU A N 1
ATOM 1809 C CA . GLU A 1 217 ? 1.317 -7.001 2.950 1.00 91.31 217 GLU A CA 1
ATOM 1810 C C . GLU A 1 217 ? 2.309 -6.168 3.783 1.00 91.31 217 GLU A C 1
ATOM 1812 O O . GLU A 1 217 ? 1.942 -5.542 4.775 1.00 91.31 217 GLU A O 1
ATOM 1817 N N . LEU A 1 218 ? 3.592 -6.175 3.408 1.00 94.12 218 LEU A N 1
ATOM 1818 C CA . LEU A 1 218 ? 4.628 -5.425 4.113 1.00 94.12 218 LEU A CA 1
ATOM 1819 C C . LEU A 1 218 ? 4.561 -3.934 3.779 1.00 94.12 218 LEU A C 1
ATOM 1821 O O . LEU A 1 218 ? 4.205 -3.536 2.666 1.00 94.12 218 LEU A O 1
ATOM 1825 N N . ILE A 1 219 ? 4.965 -3.119 4.747 1.00 94.50 219 ILE A N 1
ATOM 1826 C CA . ILE A 1 219 ? 4.938 -1.660 4.674 1.00 94.50 219 ILE A CA 1
ATOM 1827 C C . ILE A 1 219 ? 6.371 -1.147 4.761 1.00 94.50 219 ILE A C 1
ATOM 1829 O O . ILE A 1 219 ? 7.115 -1.483 5.681 1.00 94.50 219 ILE A O 1
ATOM 1833 N N . SER A 1 220 ? 6.765 -0.333 3.793 1.00 93.62 220 SER A N 1
ATOM 1834 C CA . SER A 1 220 ? 8.051 0.350 3.773 1.00 93.62 220 SER A CA 1
ATOM 1835 C C . SER A 1 220 ? 7.922 1.717 4.431 1.00 93.62 220 SER A C 1
ATOM 1837 O O . SER A 1 220 ? 7.001 2.471 4.122 1.00 93.62 220 SER A O 1
ATOM 1839 N N . P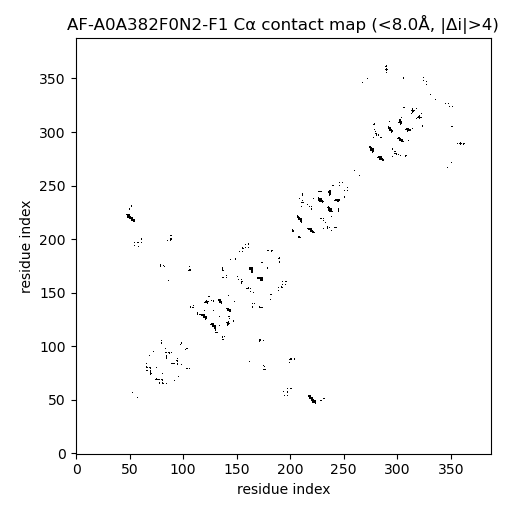HE A 1 221 ? 8.865 2.036 5.305 1.00 92.94 221 PHE A N 1
ATOM 1840 C CA . PHE A 1 221 ? 9.094 3.371 5.830 1.00 92.94 221 PHE A CA 1
ATOM 1841 C C . PHE A 1 221 ? 10.309 3.980 5.148 1.00 92.94 221 PHE A C 1
ATOM 1843 O O . PHE A 1 221 ? 11.352 3.327 5.071 1.00 92.94 221 PHE A O 1
ATOM 1850 N N . ASN A 1 222 ? 10.169 5.214 4.680 1.00 91.12 222 ASN A N 1
ATOM 1851 C CA . ASN A 1 222 ? 11.253 5.985 4.096 1.00 91.12 222 ASN A CA 1
ATOM 1852 C C . ASN A 1 222 ? 11.089 7.459 4.482 1.00 91.12 222 ASN A C 1
ATOM 1854 O O . ASN A 1 222 ? 9.996 8.019 4.373 1.00 91.12 222 ASN A O 1
ATOM 1858 N N . ASN A 1 223 ? 12.177 8.060 4.953 1.00 86.25 223 ASN A N 1
ATOM 1859 C CA . ASN A 1 223 ? 12.254 9.469 5.334 1.00 86.25 223 ASN A CA 1
ATOM 1860 C C . ASN A 1 223 ? 13.437 10.185 4.659 1.00 86.25 223 ASN A C 1
ATOM 1862 O O . ASN A 1 223 ? 13.776 11.299 5.046 1.00 86.25 223 ASN A O 1
ATOM 1866 N N . ASP A 1 224 ? 14.069 9.530 3.686 1.00 84.62 224 ASP A N 1
ATOM 1867 C CA . ASP A 1 224 ? 15.172 10.077 2.908 1.00 84.62 224 ASP A CA 1
ATOM 1868 C C . ASP A 1 224 ? 14.663 10.531 1.526 1.00 84.62 224 ASP A C 1
ATOM 1870 O O . ASP A 1 224 ? 13.591 10.125 1.068 1.00 84.62 224 ASP A O 1
ATOM 1874 N N . ASP A 1 225 ? 15.464 11.334 0.821 1.00 79.69 225 ASP A N 1
ATOM 1875 C CA . ASP A 1 225 ? 15.149 11.804 -0.540 1.00 79.69 225 ASP A CA 1
ATOM 1876 C C . ASP A 1 225 ? 15.284 10.703 -1.610 1.00 79.69 225 ASP A C 1
ATOM 1878 O O . ASP A 1 225 ? 14.842 10.854 -2.758 1.00 79.69 225 ASP A O 1
ATOM 1882 N N . GLU A 1 226 ? 15.900 9.569 -1.262 1.00 83.31 226 GLU A N 1
ATOM 1883 C CA . GLU A 1 226 ? 16.058 8.461 -2.190 1.00 83.31 226 GLU A CA 1
ATOM 1884 C C . GLU A 1 226 ? 14.751 7.698 -2.386 1.00 83.31 226 GLU A C 1
ATOM 1886 O O . GLU A 1 226 ? 14.156 7.132 -1.472 1.00 83.31 226 GLU A O 1
ATOM 1891 N N . ASN A 1 227 ? 14.339 7.601 -3.646 1.00 87.38 227 ASN A N 1
ATOM 1892 C CA . ASN A 1 227 ? 13.090 6.957 -4.015 1.00 87.38 227 ASN A CA 1
ATOM 1893 C C . ASN A 1 227 ? 13.207 5.453 -4.269 1.00 87.38 227 ASN A C 1
ATOM 1895 O O . ASN A 1 227 ? 12.187 4.811 -4.514 1.00 87.38 227 ASN A O 1
ATOM 1899 N N . LYS A 1 228 ? 14.407 4.870 -4.266 1.00 92.94 228 LYS A N 1
ATOM 1900 C CA . LYS A 1 228 ? 14.587 3.439 -4.515 1.00 92.94 228 LYS A CA 1
ATOM 1901 C C . LYS A 1 228 ? 14.264 2.644 -3.255 1.00 92.94 228 LYS A C 1
ATOM 1903 O O . LYS A 1 228 ? 15.036 2.633 -2.308 1.00 92.94 228 LYS A O 1
ATOM 1908 N N . THR A 1 229 ? 13.168 1.895 -3.265 1.00 93.06 229 THR A N 1
ATOM 1909 C CA . THR A 1 229 ? 12.797 1.022 -2.146 1.00 93.06 229 THR A CA 1
ATOM 1910 C C . THR A 1 229 ? 12.734 -0.423 -2.605 1.00 93.06 229 THR A C 1
ATOM 1912 O O . THR A 1 229 ? 12.027 -0.745 -3.557 1.00 93.06 229 THR A O 1
ATOM 1915 N N . THR A 1 230 ? 13.460 -1.310 -1.922 1.00 93.00 230 THR A N 1
ATOM 1916 C CA . THR A 1 230 ? 13.393 -2.759 -2.160 1.00 93.00 230 THR A CA 1
ATOM 1917 C C . THR A 1 230 ? 12.753 -3.431 -0.961 1.00 93.00 230 THR A C 1
ATOM 1919 O O . THR A 1 230 ? 13.295 -3.388 0.135 1.00 93.00 230 THR A O 1
ATOM 1922 N N . CYS A 1 231 ? 11.588 -4.039 -1.167 1.00 92.56 231 CYS A N 1
ATOM 1923 C CA . CYS A 1 231 ? 10.908 -4.823 -0.146 1.00 92.56 231 CYS A CA 1
ATOM 1924 C C . CYS A 1 231 ? 11.620 -6.172 0.064 1.00 92.56 231 CYS A C 1
ATOM 1926 O O . CYS A 1 231 ? 12.213 -6.709 -0.870 1.00 92.56 231 CYS A O 1
ATOM 1928 N N . THR A 1 232 ? 11.489 -6.783 1.246 1.00 90.88 232 THR A N 1
ATOM 1929 C CA . THR A 1 232 ? 12.055 -8.112 1.545 1.00 90.88 232 THR A CA 1
ATOM 1930 C C . THR A 1 232 ? 11.461 -9.221 0.676 1.00 90.88 232 THR A C 1
ATOM 1932 O O . THR A 1 232 ? 12.101 -10.245 0.477 1.00 90.88 232 THR A O 1
ATOM 1935 N N . CYS A 1 233 ? 10.279 -9.010 0.082 1.00 89.19 233 CYS A N 1
ATOM 1936 C CA . CYS A 1 233 ? 9.727 -9.912 -0.935 1.00 89.19 233 CYS A CA 1
ATOM 1937 C C . CYS A 1 233 ? 10.454 -9.841 -2.297 1.00 89.19 233 CYS A C 1
ATOM 1939 O O . CYS A 1 233 ? 10.024 -10.487 -3.251 1.00 89.19 233 CYS A O 1
ATOM 1941 N N . GLY A 1 234 ? 11.499 -9.015 -2.424 1.00 88.44 234 GLY A N 1
ATOM 1942 C CA . GLY A 1 234 ? 12.288 -8.821 -3.645 1.00 88.44 234 GLY A CA 1
ATOM 1943 C C . GLY A 1 234 ? 11.722 -7.783 -4.619 1.00 88.44 234 GLY A C 1
ATOM 1944 O O . GLY A 1 234 ? 12.314 -7.524 -5.661 1.00 88.44 234 GLY A O 1
ATOM 1945 N N . THR A 1 235 ? 10.577 -7.167 -4.309 1.00 91.50 235 THR A N 1
ATOM 1946 C CA . THR A 1 235 ? 9.984 -6.134 -5.174 1.00 91.50 235 THR A CA 1
ATOM 1947 C C . THR A 1 235 ? 10.672 -4.789 -4.960 1.00 91.50 235 THR A C 1
ATOM 1949 O O . THR A 1 235 ? 10.614 -4.238 -3.860 1.00 91.50 235 THR A O 1
ATOM 1952 N N . THR A 1 236 ? 11.271 -4.240 -6.019 1.00 93.19 236 THR A N 1
ATOM 1953 C CA . THR A 1 236 ? 11.880 -2.901 -6.024 1.00 93.19 236 THR A CA 1
ATOM 1954 C C . THR A 1 236 ? 10.984 -1.887 -6.731 1.00 93.19 236 THR A C 1
ATOM 1956 O O . THR A 1 236 ? 10.622 -2.067 -7.897 1.00 93.19 236 THR A O 1
ATOM 1959 N N . PHE A 1 237 ? 10.651 -0.796 -6.047 1.00 94.88 237 PHE A N 1
ATOM 1960 C CA . PHE A 1 237 ? 9.716 0.223 -6.517 1.00 94.88 237 PHE A CA 1
ATOM 1961 C C . PHE A 1 237 ? 10.174 1.641 -6.153 1.00 94.88 237 PHE A C 1
ATOM 1963 O O . PHE A 1 237 ? 11.090 1.833 -5.354 1.00 94.88 237 PHE A O 1
ATOM 1970 N N . CYS A 1 238 ? 9.555 2.633 -6.789 1.00 94.69 238 CYS A N 1
ATOM 1971 C CA . CYS A 1 238 ? 9.715 4.042 -6.468 1.00 94.69 238 CYS A CA 1
ATOM 1972 C C . CYS A 1 238 ? 8.817 4.410 -5.281 1.00 94.69 238 CYS A C 1
ATOM 1974 O O . CYS A 1 238 ? 7.596 4.297 -5.387 1.00 94.69 238 CYS A O 1
ATOM 1976 N N . PHE A 1 239 ? 9.398 4.893 -4.186 1.00 93.69 239 PHE A N 1
ATOM 1977 C CA . PHE A 1 239 ? 8.659 5.273 -2.982 1.00 93.69 239 PHE A CA 1
ATOM 1978 C C . PHE A 1 239 ? 7.648 6.405 -3.233 1.00 93.69 239 PHE A C 1
ATOM 1980 O O . PHE A 1 239 ? 6.508 6.331 -2.779 1.00 93.69 239 PHE A O 1
ATOM 1987 N N . SER A 1 240 ? 8.033 7.415 -4.022 1.00 91.69 240 SER A N 1
ATOM 1988 C CA . SER A 1 240 ? 7.173 8.568 -4.325 1.00 91.69 240 SER A CA 1
ATOM 1989 C C . SER A 1 240 ? 5.957 8.235 -5.193 1.00 91.69 240 SER A C 1
ATOM 1991 O O . SER A 1 240 ? 4.845 8.647 -4.872 1.00 91.69 240 SER A O 1
ATOM 1993 N N . CYS A 1 241 ? 6.148 7.543 -6.324 1.00 92.81 241 CYS A N 1
ATOM 1994 C CA . CYS A 1 241 ? 5.063 7.307 -7.291 1.00 92.81 241 CYS A CA 1
ATOM 1995 C C . CYS A 1 241 ? 4.453 5.900 -7.227 1.00 92.81 241 CYS A C 1
ATOM 1997 O O . CYS A 1 241 ? 3.489 5.621 -7.939 1.00 92.81 241 CYS A O 1
ATOM 1999 N N . HIS A 1 242 ? 5.015 5.012 -6.399 1.00 93.25 242 HIS A N 1
ATOM 2000 C CA . HIS A 1 242 ? 4.569 3.628 -6.209 1.00 93.25 242 HIS A CA 1
ATOM 2001 C C . HIS A 1 242 ? 4.626 2.752 -7.482 1.00 93.25 242 HIS A C 1
ATOM 2003 O O . HIS A 1 242 ? 4.033 1.679 -7.540 1.00 93.25 242 HIS A O 1
ATOM 2009 N N . GLN A 1 243 ? 5.355 3.181 -8.517 1.00 92.25 243 GLN A N 1
ATOM 2010 C CA . GLN A 1 243 ? 5.610 2.395 -9.733 1.00 92.25 243 GLN A CA 1
ATOM 2011 C C . GLN A 1 243 ? 6.908 1.587 -9.610 1.00 92.25 243 GLN A C 1
ATOM 2013 O O . GLN A 1 243 ? 7.690 1.784 -8.681 1.00 92.25 243 GLN A O 1
ATOM 2018 N N . ASN A 1 244 ? 7.182 0.704 -10.575 1.00 91.81 244 ASN A N 1
ATOM 2019 C CA . ASN A 1 244 ? 8.492 0.056 -10.694 1.00 91.81 244 ASN A CA 1
ATOM 2020 C C . ASN A 1 244 ? 9.613 1.101 -10.660 1.00 91.81 244 ASN A C 1
ATOM 2022 O O . ASN A 1 244 ? 9.483 2.164 -11.268 1.00 91.81 244 ASN A O 1
ATOM 2026 N N . TYR A 1 245 ? 10.716 0.793 -9.974 1.00 93.88 245 TYR A N 1
ATOM 2027 C CA . TYR A 1 245 ? 11.842 1.720 -9.905 1.00 93.88 245 TYR A CA 1
ATOM 2028 C C . TYR A 1 245 ? 12.342 2.057 -11.315 1.00 93.88 245 TYR A C 1
ATOM 2030 O O . TYR A 1 245 ? 12.668 1.162 -12.098 1.00 93.88 245 TYR A O 1
ATOM 2038 N N . HIS A 1 246 ? 12.343 3.349 -11.638 1.00 91.75 246 HIS A N 1
ATOM 2039 C CA . HIS A 1 246 ? 12.385 3.838 -13.017 1.00 91.75 246 HIS A CA 1
ATOM 2040 C C . HIS A 1 246 ? 13.558 4.788 -13.284 1.00 91.75 246 HIS A C 1
ATOM 2042 O O . HIS A 1 246 ? 13.494 5.582 -14.218 1.00 91.75 246 HIS A O 1
ATOM 2048 N N . PHE A 1 247 ? 14.641 4.709 -12.505 1.00 91.50 247 PHE A N 1
ATOM 2049 C CA . PHE A 1 247 ? 15.884 5.404 -12.849 1.00 91.50 247 PHE A CA 1
ATOM 2050 C C . PHE A 1 247 ? 16.371 4.950 -14.240 1.00 91.50 247 PHE A C 1
ATOM 2052 O O . PHE A 1 247 ? 16.353 3.748 -14.520 1.00 91.50 247 PHE A O 1
ATOM 2059 N N . PRO A 1 248 ? 16.796 5.870 -15.125 1.00 93.25 248 PRO A N 1
ATOM 2060 C CA . PRO A 1 248 ? 17.096 7.287 -14.872 1.00 93.25 248 PRO A CA 1
ATOM 2061 C C . PRO A 1 248 ? 15.920 8.262 -15.052 1.00 93.25 248 PRO A C 1
ATOM 2063 O O . PRO A 1 248 ? 16.094 9.462 -14.864 1.00 93.25 248 PRO A O 1
ATOM 2066 N N . ALA A 1 249 ? 14.731 7.794 -15.433 1.00 92.69 249 ALA A N 1
ATOM 2067 C CA . ALA A 1 249 ? 13.577 8.668 -15.626 1.00 92.69 249 ALA A CA 1
ATOM 2068 C C . ALA A 1 249 ? 13.034 9.197 -14.287 1.00 92.69 249 ALA A C 1
ATOM 2070 O O . ALA A 1 249 ? 13.031 8.495 -13.274 1.00 92.69 249 ALA A O 1
ATOM 2071 N N . SER A 1 250 ? 12.511 10.423 -14.292 1.00 94.31 250 SER A N 1
ATOM 2072 C CA . SER A 1 250 ? 11.788 10.991 -13.151 1.00 94.31 250 SER A CA 1
ATOM 2073 C C . SER A 1 250 ? 10.351 10.453 -13.060 1.00 94.31 250 SER A C 1
ATOM 2075 O O . SER A 1 250 ? 9.791 9.939 -14.035 1.00 94.31 250 SER A O 1
ATOM 2077 N N . CYS A 1 251 ? 9.710 10.632 -11.898 1.00 94.44 251 CYS A N 1
ATOM 2078 C CA . CYS A 1 251 ? 8.301 10.270 -11.694 1.00 94.44 251 CYS A CA 1
ATOM 2079 C C . CYS A 1 251 ? 7.359 11.008 -12.664 1.00 94.44 251 CYS A C 1
ATOM 2081 O O . CYS A 1 251 ? 6.356 10.456 -13.111 1.00 94.44 251 CYS A O 1
ATOM 2083 N N . SER A 1 252 ? 7.669 12.261 -13.013 1.00 95.06 252 SER A N 1
ATOM 2084 C CA . SER A 1 252 ? 6.857 13.037 -13.957 1.00 95.06 252 SER A CA 1
ATOM 2085 C C . SER A 1 252 ? 6.912 12.443 -15.365 1.00 95.06 252 SER A C 1
ATOM 2087 O O . SER A 1 252 ? 5.870 12.263 -15.997 1.00 95.06 252 SER A O 1
ATOM 2089 N N . VAL A 1 253 ? 8.107 12.059 -15.826 1.00 93.75 253 VAL A N 1
ATOM 2090 C CA . VAL A 1 253 ? 8.308 11.457 -17.150 1.00 93.75 253 VAL A CA 1
ATOM 2091 C C . VAL A 1 253 ? 7.611 10.103 -17.250 1.00 93.75 253 VAL A C 1
ATOM 2093 O O . VAL A 1 253 ? 6.894 9.877 -18.224 1.00 93.75 253 VAL A O 1
ATOM 2096 N N . ILE A 1 254 ? 7.749 9.220 -16.252 1.00 93.50 254 ILE A N 1
ATOM 2097 C CA . ILE A 1 254 ? 7.105 7.896 -16.309 1.00 93.50 254 ILE A CA 1
ATOM 2098 C C . ILE A 1 254 ? 5.575 8.004 -16.284 1.00 93.50 254 ILE A C 1
ATOM 2100 O O . ILE A 1 254 ? 4.889 7.273 -16.996 1.00 93.50 254 ILE A O 1
ATOM 2104 N N . ASN A 1 255 ? 5.026 8.964 -15.535 1.00 92.75 255 ASN A N 1
ATOM 2105 C CA . ASN A 1 255 ? 3.587 9.205 -15.502 1.00 92.75 255 ASN A CA 1
ATOM 2106 C C . ASN A 1 255 ? 3.057 9.684 -16.860 1.00 92.75 255 ASN A C 1
ATOM 2108 O O . ASN A 1 255 ? 2.017 9.204 -17.315 1.00 92.75 255 ASN A O 1
ATOM 2112 N N . LEU A 1 256 ? 3.767 10.600 -17.527 1.00 91.44 256 LEU A N 1
ATOM 2113 C CA . LEU A 1 256 ? 3.417 11.040 -18.881 1.00 91.44 256 LEU A CA 1
ATOM 2114 C C . LEU A 1 256 ? 3.556 9.901 -19.897 1.00 91.44 256 LEU A C 1
ATOM 2116 O O . LEU A 1 256 ? 2.663 9.705 -20.722 1.00 91.44 256 LEU A O 1
ATOM 2120 N N . TRP A 1 257 ? 4.631 9.118 -19.794 1.00 89.69 257 TRP A N 1
ATOM 2121 C CA . TRP A 1 257 ? 4.870 7.953 -20.640 1.00 89.69 257 TRP A CA 1
ATOM 2122 C C . TRP A 1 257 ? 3.740 6.930 -20.529 1.00 89.69 257 TRP A C 1
ATOM 2124 O O . TRP A 1 257 ? 3.174 6.538 -21.546 1.00 89.69 257 TRP A O 1
ATOM 2134 N N . ASN A 1 258 ? 3.350 6.559 -19.308 1.00 88.25 258 ASN A N 1
ATOM 2135 C CA . ASN A 1 258 ? 2.260 5.615 -19.062 1.00 88.25 258 ASN A CA 1
ATOM 2136 C C . ASN A 1 258 ? 0.919 6.145 -19.581 1.00 88.25 258 ASN A C 1
ATOM 2138 O O . ASN A 1 258 ? 0.162 5.395 -20.191 1.00 88.25 258 ASN A O 1
ATOM 2142 N N . LYS A 1 259 ? 0.632 7.443 -19.405 1.00 88.31 259 LYS A N 1
ATOM 2143 C CA . LYS A 1 259 ? -0.572 8.070 -19.975 1.00 88.31 259 LYS A CA 1
ATOM 2144 C C . LYS A 1 259 ? -0.588 7.986 -21.502 1.00 88.31 259 LYS A C 1
ATOM 2146 O O . LYS A 1 259 ? -1.625 7.642 -22.062 1.00 88.31 259 LYS A O 1
ATOM 2151 N N . LYS A 1 260 ? 0.536 8.278 -22.168 1.00 84.88 260 LYS A N 1
ATOM 2152 C CA . LYS A 1 260 ? 0.644 8.184 -23.632 1.00 84.88 260 LYS A CA 1
ATOM 2153 C C . LYS A 1 260 ? 0.536 6.735 -24.107 1.00 84.88 260 LYS A C 1
ATOM 2155 O O . LYS A 1 260 ? -0.233 6.455 -25.015 1.00 84.88 260 LYS A O 1
ATOM 2160 N N . CYS A 1 261 ? 1.211 5.806 -23.429 1.00 82.69 261 CYS A N 1
ATOM 2161 C CA . CYS A 1 261 ? 1.093 4.379 -23.713 1.00 82.69 261 CYS A CA 1
ATOM 2162 C C . CYS A 1 261 ? -0.354 3.908 -23.578 1.00 82.69 261 CYS A C 1
ATOM 2164 O O . CYS A 1 261 ? -0.852 3.279 -24.492 1.00 82.69 261 CYS A O 1
ATOM 2166 N N . ASN A 1 262 ? -1.066 4.250 -22.505 1.00 80.81 262 ASN A N 1
ATOM 2167 C CA . ASN A 1 262 ? -2.451 3.809 -22.332 1.00 80.81 262 ASN A CA 1
ATOM 2168 C C . ASN A 1 262 ? -3.385 4.344 -23.428 1.00 80.81 262 ASN A C 1
ATOM 2170 O O . ASN A 1 262 ? -4.272 3.613 -23.854 1.00 80.81 262 ASN A O 1
ATOM 2174 N N . LYS A 1 263 ? -3.172 5.576 -23.909 1.00 78.00 263 LYS A N 1
ATOM 2175 C CA . LYS A 1 263 ? -3.958 6.160 -25.009 1.00 78.00 263 LYS A CA 1
ATOM 2176 C C . LYS A 1 263 ? -3.641 5.532 -26.369 1.00 78.00 263 LYS A C 1
ATOM 2178 O O . LYS A 1 263 ? -4.559 5.229 -27.120 1.00 78.00 263 LYS A O 1
ATOM 2183 N N . ASP A 1 264 ? -2.360 5.301 -26.652 1.00 70.25 264 ASP A N 1
ATOM 2184 C CA . ASP A 1 264 ? -1.880 4.937 -27.993 1.00 70.25 264 ASP A CA 1
ATOM 2185 C C . ASP A 1 264 ? -1.552 3.423 -28.116 1.00 70.25 264 ASP A C 1
ATOM 2187 O O . ASP A 1 264 ? -1.105 2.952 -29.166 1.00 70.25 264 ASP A O 1
ATOM 2191 N N . SER A 1 265 ? -1.746 2.637 -27.041 1.00 64.88 265 SER A N 1
ATOM 2192 C CA . SER A 1 265 ? -1.270 1.243 -26.935 1.00 64.88 265 SER A CA 1
ATOM 2193 C C . SER A 1 265 ? -1.936 0.279 -27.902 1.00 64.88 265 SER A C 1
ATOM 2195 O O . SER A 1 265 ? -1.235 -0.577 -28.429 1.00 64.88 265 SER A O 1
ATOM 2197 N N . GLU A 1 266 ? -3.239 0.384 -28.159 1.00 58.56 266 GLU A N 1
ATOM 2198 C CA . GLU A 1 266 ? -3.947 -0.599 -28.993 1.00 58.56 266 GLU A CA 1
ATOM 2199 C C . GLU A 1 266 ? -3.420 -0.601 -30.439 1.00 58.56 266 GLU A C 1
ATOM 2201 O O . GLU A 1 266 ? -3.098 -1.661 -30.980 1.00 58.56 266 GLU A O 1
ATOM 2206 N N . ASN A 1 267 ? -3.181 0.581 -31.018 1.00 56.31 267 ASN A N 1
ATOM 2207 C CA . ASN A 1 267 ? -2.609 0.720 -32.363 1.00 56.31 267 ASN A CA 1
ATOM 2208 C C . ASN A 1 267 ? -1.107 0.382 -32.400 1.00 56.31 267 ASN A C 1
ATOM 2210 O O . ASN A 1 267 ? -0.616 -0.238 -33.347 1.00 56.31 267 ASN A O 1
ATOM 2214 N N . ALA A 1 268 ? -0.359 0.751 -31.356 1.00 57.88 268 ALA A N 1
ATOM 2215 C CA . ALA A 1 268 ? 1.083 0.521 -31.293 1.00 57.88 268 ALA A CA 1
ATOM 2216 C C . ALA A 1 268 ? 1.460 -0.941 -30.976 1.00 57.88 268 ALA A C 1
ATOM 2218 O O . ALA A 1 268 ? 2.498 -1.426 -31.433 1.00 57.88 268 ALA A O 1
ATOM 2219 N N . LEU A 1 269 ? 0.635 -1.656 -30.204 1.00 61.25 269 LEU A N 1
ATOM 2220 C CA . LEU A 1 269 ? 0.796 -3.085 -29.920 1.00 61.25 269 LEU A CA 1
ATOM 2221 C C . LEU A 1 269 ? 0.473 -3.936 -31.148 1.00 61.25 269 LEU A C 1
ATOM 2223 O O . LEU A 1 269 ? 1.208 -4.886 -31.405 1.00 61.25 269 LEU A O 1
ATOM 2227 N N . TRP A 1 270 ? -0.560 -3.569 -31.916 1.00 56.75 270 TRP A N 1
ATOM 2228 C CA . TRP A 1 270 ? -0.893 -4.224 -33.185 1.00 56.75 270 TRP A CA 1
ATOM 2229 C C . TRP A 1 270 ? 0.253 -4.125 -34.206 1.00 56.75 270 TRP A C 1
ATOM 2231 O O . TRP A 1 270 ? 0.571 -5.105 -34.873 1.00 56.75 270 TRP A O 1
ATOM 2241 N N . LEU A 1 271 ? 0.944 -2.980 -34.267 1.00 54.03 271 LEU A N 1
ATOM 2242 C CA . LEU A 1 271 ? 2.091 -2.776 -35.164 1.00 54.03 271 LEU A CA 1
ATOM 2243 C C . LEU A 1 271 ? 3.362 -3.533 -34.723 1.00 54.03 271 LEU A C 1
ATOM 2245 O O . LEU A 1 271 ? 4.284 -3.751 -35.513 1.00 54.03 271 LEU A O 1
ATOM 2249 N N . MET A 1 272 ? 3.437 -3.925 -33.451 1.00 60.66 272 MET A N 1
ATOM 2250 C CA . MET A 1 272 ? 4.560 -4.661 -32.875 1.00 60.66 272 MET A CA 1
ATOM 2251 C C . MET A 1 272 ? 4.264 -6.153 -32.808 1.00 60.66 272 MET A C 1
ATOM 2253 O O . MET A 1 272 ? 4.130 -6.729 -31.727 1.00 60.66 272 MET A O 1
ATOM 2257 N N . GLU A 1 273 ? 4.203 -6.779 -33.979 1.00 59.69 273 GLU A N 1
ATOM 2258 C CA . GLU A 1 273 ? 4.183 -8.233 -34.089 1.00 59.69 273 GLU A CA 1
ATOM 2259 C C . GLU A 1 273 ? 5.403 -8.852 -33.382 1.00 59.69 273 GLU A C 1
ATOM 2261 O O . GLU A 1 273 ? 6.548 -8.411 -33.543 1.00 59.69 273 GLU A O 1
ATOM 2266 N N . ASN A 1 274 ? 5.155 -9.925 -32.624 1.00 64.81 274 ASN A N 1
ATOM 2267 C CA . ASN A 1 274 ? 6.199 -10.778 -32.034 1.00 64.81 274 ASN A CA 1
ATOM 2268 C C . ASN A 1 274 ? 7.015 -11.525 -33.105 1.00 64.81 274 ASN A C 1
ATOM 2270 O O . ASN A 1 274 ? 8.068 -12.102 -32.822 1.00 64.81 274 ASN A O 1
ATOM 2274 N N . THR A 1 275 ? 6.536 -11.486 -34.345 1.00 71.25 275 THR A N 1
ATOM 2275 C CA . THR A 1 275 ? 7.156 -12.053 -35.531 1.00 71.25 275 THR A CA 1
ATOM 2276 C C . THR A 1 275 ? 7.675 -10.940 -36.431 1.00 71.25 275 THR A C 1
ATOM 2278 O O . THR A 1 275 ? 6.973 -9.974 -36.721 1.00 71.25 275 THR A O 1
ATOM 2281 N N . LYS A 1 276 ? 8.915 -11.060 -36.906 1.00 84.56 276 LYS A N 1
ATOM 2282 C CA . LYS A 1 276 ? 9.499 -10.138 -37.889 1.00 84.56 276 LYS A CA 1
ATOM 2283 C C . LYS A 1 276 ? 10.151 -10.910 -39.021 1.00 84.56 276 LYS A C 1
ATOM 2285 O O . LYS A 1 276 ? 10.788 -11.932 -38.808 1.00 84.56 276 LYS A O 1
ATOM 2290 N N . ASN A 1 277 ? 10.088 -10.357 -40.227 1.00 88.56 277 ASN A N 1
ATOM 2291 C CA . ASN A 1 277 ? 10.744 -10.956 -41.386 1.00 88.56 277 ASN A CA 1
ATOM 2292 C C . ASN A 1 277 ? 12.256 -10.691 -41.398 1.00 88.56 277 ASN A C 1
ATOM 2294 O O . ASN A 1 277 ? 12.704 -9.566 -41.145 1.00 88.56 277 ASN A O 1
ATOM 2298 N N . CYS A 1 278 ? 13.038 -11.703 -41.782 1.00 90.81 278 CYS A N 1
ATOM 2299 C CA . CYS A 1 278 ? 14.468 -11.575 -42.049 1.00 90.81 278 CYS A CA 1
ATOM 2300 C C . CYS A 1 278 ? 14.720 -10.472 -43.094 1.00 90.81 278 CYS A C 1
ATOM 2302 O O . CYS A 1 278 ? 14.138 -10.532 -44.181 1.00 90.81 278 CYS A O 1
ATOM 2304 N N . PRO A 1 279 ? 15.629 -9.507 -42.859 1.00 92.75 279 PRO A N 1
ATOM 2305 C CA . PRO A 1 279 ? 15.877 -8.430 -43.818 1.00 92.75 279 PRO A CA 1
ATOM 2306 C C . PRO A 1 279 ? 16.420 -8.938 -45.165 1.00 92.75 279 PRO A C 1
ATOM 2308 O O . PRO A 1 279 ? 16.109 -8.333 -46.192 1.00 92.75 279 PRO A O 1
ATOM 2311 N N . LYS A 1 280 ? 17.140 -10.074 -45.176 1.00 92.94 280 LYS A N 1
ATOM 2312 C CA . LYS A 1 280 ? 17.748 -10.677 -46.374 1.00 92.94 280 LYS A CA 1
ATOM 2313 C C . LYS A 1 280 ? 16.810 -11.622 -47.135 1.00 92.94 280 LYS A C 1
ATOM 2315 O O . LYS A 1 280 ? 16.559 -11.396 -48.309 1.00 92.94 280 LYS A O 1
ATOM 2320 N N . CYS A 1 281 ? 16.299 -12.673 -46.488 1.00 94.06 281 CYS A N 1
ATOM 2321 C CA . CYS A 1 281 ? 15.508 -13.722 -47.162 1.00 94.06 281 CYS A CA 1
ATOM 2322 C C . CYS A 1 281 ? 13.992 -13.629 -46.936 1.00 94.06 281 CYS A C 1
ATOM 2324 O O . CYS A 1 281 ? 13.255 -14.463 -47.446 1.00 94.06 281 CYS A O 1
ATOM 2326 N N . LYS A 1 282 ? 13.529 -12.633 -46.169 1.00 91.88 282 LYS A N 1
ATOM 2327 C CA . LYS A 1 282 ? 12.113 -12.331 -45.891 1.00 91.88 282 LYS A CA 1
ATOM 2328 C C . LYS A 1 282 ? 11.301 -13.421 -45.179 1.00 91.88 282 LYS A C 1
ATOM 2330 O O . LYS A 1 282 ? 10.125 -13.191 -44.931 1.00 91.88 282 LYS A O 1
ATOM 2335 N N . ILE A 1 283 ? 11.912 -14.538 -44.780 1.00 90.50 283 ILE A N 1
ATOM 2336 C CA . ILE A 1 283 ? 11.248 -15.538 -43.935 1.00 90.50 283 ILE A CA 1
ATOM 2337 C C . ILE A 1 283 ? 10.855 -14.924 -42.586 1.00 90.50 283 ILE A C 1
ATOM 2339 O O . ILE A 1 283 ? 11.625 -14.133 -42.031 1.00 90.50 283 ILE A O 1
ATOM 2343 N N . SER A 1 284 ? 9.673 -15.276 -42.081 1.00 88.38 284 SER A N 1
ATOM 2344 C CA . SER A 1 284 ? 9.210 -14.843 -40.760 1.00 88.38 284 SER A CA 1
ATOM 2345 C C . SER A 1 284 ? 10.047 -15.504 -39.664 1.00 88.38 284 SER A C 1
ATOM 2347 O O . SER A 1 284 ? 10.361 -16.691 -39.748 1.00 88.38 284 SER A O 1
ATOM 2349 N N . ILE A 1 285 ? 10.453 -14.717 -38.672 1.00 86.38 285 ILE A N 1
ATOM 2350 C CA . ILE A 1 285 ? 11.248 -15.129 -37.515 1.00 86.38 285 ILE A CA 1
ATOM 2351 C C . ILE A 1 285 ? 10.476 -14.704 -36.269 1.00 86.38 285 ILE A C 1
ATOM 2353 O O . ILE A 1 285 ? 10.073 -13.547 -36.160 1.00 86.38 285 ILE A O 1
ATOM 2357 N N . GLU A 1 286 ? 10.295 -15.620 -35.326 1.00 83.94 286 GLU A N 1
ATOM 2358 C CA . GLU A 1 286 ? 9.779 -15.326 -33.990 1.00 83.94 286 GLU A CA 1
ATOM 2359 C C . GLU A 1 286 ? 10.944 -15.027 -33.041 1.00 83.94 286 GLU A C 1
ATOM 2361 O O . GLU A 1 286 ? 12.009 -15.642 -33.141 1.00 83.94 286 GLU A O 1
ATOM 2366 N N . LYS A 1 287 ? 10.773 -14.061 -32.134 1.00 78.06 287 LYS A N 1
ATOM 2367 C CA . LYS A 1 287 ? 11.797 -13.773 -31.125 1.00 78.06 287 LYS A CA 1
ATOM 2368 C C . LYS A 1 287 ? 11.713 -14.800 -29.996 1.00 78.06 287 LYS A C 1
ATOM 2370 O O . LYS A 1 287 ? 10.791 -14.763 -29.189 1.00 78.06 287 LYS A O 1
ATOM 2375 N N . ASP A 1 288 ? 12.705 -15.669 -29.903 1.00 66.50 288 ASP A N 1
ATOM 2376 C CA . ASP A 1 288 ? 12.780 -16.748 -28.913 1.00 66.50 288 ASP A CA 1
ATOM 2377 C C . ASP A 1 288 ? 13.646 -16.390 -27.684 1.00 66.50 288 ASP A C 1
ATOM 2379 O O . ASP A 1 288 ? 13.424 -16.907 -26.587 1.00 66.50 288 ASP A O 1
ATOM 2383 N N . HIS A 1 289 ? 14.583 -15.443 -27.823 1.00 68.06 289 HIS A N 1
ATOM 2384 C CA . HIS A 1 289 ? 15.519 -15.049 -26.764 1.00 68.06 289 HIS A CA 1
ATOM 2385 C C . HIS A 1 289 ? 15.556 -13.527 -26.518 1.00 68.06 289 HIS A C 1
ATOM 2387 O O . HIS A 1 289 ? 15.279 -12.705 -27.390 1.00 68.06 289 HIS A O 1
ATOM 2393 N N . GLY A 1 290 ? 15.929 -13.115 -25.297 1.00 76.88 290 GLY A N 1
ATOM 2394 C CA . GLY A 1 290 ? 16.007 -11.699 -24.901 1.00 76.88 290 GLY A CA 1
ATOM 2395 C C . GLY A 1 290 ? 17.047 -10.867 -25.674 1.00 76.88 290 GLY A C 1
ATOM 2396 O O . GLY A 1 290 ? 16.956 -9.640 -25.677 1.00 76.88 290 GLY A O 1
ATOM 2397 N N . CYS A 1 291 ? 17.996 -11.513 -26.361 1.00 86.69 291 CYS A N 1
ATOM 2398 C CA . CYS A 1 291 ? 19.047 -10.858 -27.139 1.00 86.69 291 CYS A CA 1
ATOM 2399 C C . CYS A 1 291 ? 18.492 -10.156 -28.391 1.00 86.69 291 CYS A C 1
ATOM 2401 O O . CYS A 1 291 ? 17.557 -10.633 -29.028 1.00 86.69 291 CYS A O 1
ATOM 2403 N N . ASN A 1 292 ? 19.086 -9.018 -28.761 1.00 88.19 292 ASN A N 1
ATOM 2404 C CA . ASN A 1 292 ? 18.734 -8.294 -29.987 1.00 88.19 292 ASN A CA 1
ATOM 2405 C C . ASN A 1 292 ? 19.638 -8.645 -31.185 1.00 88.19 292 ASN A C 1
ATOM 2407 O O . ASN A 1 292 ? 19.338 -8.219 -32.301 1.00 88.19 292 ASN A O 1
ATOM 2411 N N . HIS A 1 293 ? 20.705 -9.425 -30.977 1.00 90.56 293 HIS A N 1
ATOM 2412 C CA . HIS A 1 293 ? 21.506 -10.031 -32.044 1.00 90.56 293 HIS A CA 1
ATOM 2413 C C . HIS A 1 293 ? 20.814 -11.293 -32.543 1.00 90.56 293 HIS A C 1
ATOM 2415 O O . HIS A 1 293 ? 20.767 -12.296 -31.834 1.00 90.56 293 HIS A O 1
ATOM 2421 N N . MET A 1 294 ? 20.281 -11.245 -33.761 1.00 90.25 294 MET A N 1
ATOM 2422 C CA . MET A 1 294 ? 19.567 -12.369 -34.361 1.00 90.25 294 MET A CA 1
ATOM 2423 C C . MET A 1 294 ? 20.374 -12.963 -35.507 1.00 90.25 294 MET A C 1
ATOM 2425 O O . MET A 1 294 ? 20.963 -12.234 -36.304 1.00 90.25 294 MET A O 1
ATOM 2429 N N . THR A 1 295 ? 20.353 -14.290 -35.626 1.00 92.62 295 THR A N 1
ATOM 2430 C CA . THR A 1 295 ? 20.920 -15.021 -36.766 1.00 92.62 295 THR A CA 1
ATOM 2431 C C . THR A 1 295 ? 19.799 -15.765 -37.477 1.00 92.62 295 THR A C 1
ATOM 2433 O O . THR A 1 295 ? 19.141 -16.607 -36.881 1.00 92.62 295 THR A O 1
ATOM 2436 N N . CYS A 1 296 ? 19.564 -15.468 -38.756 1.00 92.62 296 CYS A N 1
ATOM 2437 C CA . CYS A 1 296 ? 18.532 -16.156 -39.532 1.00 92.62 296 CYS A CA 1
ATOM 2438 C C . CYS A 1 296 ? 18.911 -17.625 -39.760 1.00 92.62 296 CYS A C 1
ATOM 2440 O O . CYS A 1 296 ? 19.947 -17.907 -40.361 1.00 92.62 296 CYS A O 1
ATOM 2442 N N . GLU A 1 297 ? 18.053 -18.562 -39.365 1.00 91.44 297 GLU A N 1
ATOM 2443 C CA . GLU A 1 297 ? 18.342 -19.994 -39.506 1.00 91.44 297 GLU A CA 1
ATOM 2444 C C . GLU A 1 297 ? 18.454 -20.450 -40.965 1.00 91.44 297 GLU A C 1
ATOM 2446 O O . GLU A 1 297 ? 19.307 -21.287 -41.267 1.00 91.44 297 GLU A O 1
ATOM 2451 N N . ASN A 1 298 ? 17.665 -19.844 -41.861 1.00 92.94 298 ASN A N 1
ATOM 2452 C CA . ASN A 1 298 ? 17.624 -20.171 -43.286 1.00 92.94 298 ASN A CA 1
ATOM 2453 C C . ASN A 1 298 ? 18.846 -19.639 -44.057 1.00 92.94 298 ASN A C 1
ATOM 2455 O O . ASN A 1 298 ? 19.547 -20.391 -44.723 1.00 92.94 298 ASN A O 1
ATOM 2459 N N . CYS A 1 299 ? 19.131 -18.333 -43.968 1.00 94.38 299 CYS A N 1
ATOM 2460 C CA . CYS A 1 299 ? 20.176 -17.693 -44.786 1.00 94.38 299 CYS A CA 1
ATOM 2461 C C . CYS A 1 299 ? 21.451 -17.302 -44.018 1.00 94.38 299 CYS A C 1
ATOM 2463 O O . CYS A 1 299 ? 22.328 -16.650 -44.591 1.00 94.38 299 CYS A O 1
ATOM 2465 N N . LYS A 1 300 ? 21.527 -17.636 -42.720 1.00 94.56 300 LYS A N 1
ATOM 2466 C CA . LYS A 1 300 ? 22.630 -17.339 -41.780 1.00 94.56 300 LYS A CA 1
ATOM 2467 C C . LYS A 1 300 ? 23.019 -15.860 -41.659 1.00 94.56 300 LYS A C 1
ATOM 2469 O O . LYS A 1 300 ? 24.044 -15.528 -41.073 1.00 94.56 300 LYS A O 1
ATOM 2474 N N . HIS A 1 301 ? 22.198 -14.952 -42.183 1.00 93.94 301 HIS A N 1
ATOM 2475 C CA . HIS A 1 301 ? 22.416 -13.517 -42.048 1.00 93.94 301 HIS A CA 1
ATOM 2476 C C . HIS A 1 301 ? 22.180 -13.067 -40.605 1.00 93.94 301 HIS A C 1
ATOM 2478 O O . HIS A 1 301 ? 21.158 -13.414 -40.008 1.00 93.94 301 HIS A O 1
ATOM 2484 N N . GLN A 1 302 ? 23.119 -12.286 -40.077 1.00 93.50 302 GLN A N 1
ATOM 2485 C CA . GLN A 1 302 ? 23.074 -11.731 -38.731 1.00 93.50 302 GLN A CA 1
ATOM 2486 C C . GLN A 1 302 ? 22.612 -10.277 -38.773 1.00 93.50 302 GLN A C 1
ATOM 2488 O O . GLN A 1 302 ? 23.154 -9.476 -39.534 1.00 93.50 302 GLN A O 1
ATOM 2493 N N . PHE A 1 303 ? 21.625 -9.928 -37.957 1.00 92.06 303 PHE A N 1
ATOM 2494 C CA . PHE A 1 303 ? 21.011 -8.603 -37.976 1.00 92.06 303 PHE A CA 1
ATOM 2495 C C . PHE A 1 303 ? 20.509 -8.191 -36.589 1.00 92.06 303 PHE A C 1
ATOM 2497 O O . PHE A 1 303 ? 20.371 -9.017 -35.684 1.00 92.06 303 PHE A O 1
ATOM 2504 N N . CYS A 1 304 ? 20.237 -6.899 -36.420 1.00 90.38 304 CYS A N 1
ATOM 2505 C CA . CYS A 1 304 ? 19.651 -6.354 -35.198 1.00 90.38 304 CYS A CA 1
ATOM 2506 C C . CYS A 1 304 ? 18.117 -6.459 -35.222 1.00 90.38 304 CYS A C 1
ATOM 2508 O O . CYS A 1 304 ? 17.469 -5.979 -36.153 1.00 90.38 304 CYS A O 1
ATOM 2510 N N . TRP A 1 305 ? 17.512 -7.022 -34.174 1.00 88.50 305 TRP A N 1
ATOM 2511 C CA . TRP A 1 305 ? 16.054 -7.191 -34.068 1.00 88.50 305 TRP A CA 1
ATOM 2512 C C . TRP A 1 305 ? 15.264 -5.869 -34.046 1.00 88.50 305 TRP A C 1
ATOM 2514 O O . TRP A 1 305 ? 14.108 -5.804 -34.486 1.00 88.50 305 TRP A O 1
ATOM 2524 N N . LEU A 1 306 ? 15.878 -4.804 -33.520 1.00 87.19 306 LEU A N 1
ATOM 2525 C CA . LEU A 1 306 ? 15.242 -3.495 -33.380 1.00 87.19 306 LEU A CA 1
ATOM 2526 C C . LEU A 1 306 ? 15.162 -2.769 -34.726 1.00 87.19 306 LEU A C 1
ATOM 2528 O O . LEU A 1 306 ? 14.064 -2.466 -35.188 1.00 87.19 306 LEU A O 1
ATOM 2532 N N . CYS A 1 307 ? 16.308 -2.530 -35.370 1.00 86.94 307 CYS A N 1
ATOM 2533 C CA . CYS A 1 307 ? 16.397 -1.714 -36.586 1.00 86.94 307 CYS A CA 1
ATOM 2534 C C . CYS A 1 307 ? 16.453 -2.512 -37.898 1.00 86.94 307 CYS A C 1
ATOM 2536 O O . CYS A 1 307 ? 16.377 -1.907 -38.960 1.00 86.94 307 CYS A O 1
ATOM 2538 N N . LYS A 1 308 ? 16.572 -3.846 -37.846 1.00 88.94 308 LYS A N 1
ATOM 2539 C CA . LYS A 1 308 ? 16.702 -4.747 -39.011 1.00 88.94 308 LYS A CA 1
ATOM 2540 C C . LYS A 1 308 ? 17.968 -4.548 -39.864 1.00 88.94 308 LYS A C 1
ATOM 2542 O O . LYS A 1 308 ? 18.090 -5.180 -40.910 1.00 88.94 308 LYS A O 1
ATOM 2547 N N . GLU A 1 309 ? 18.918 -3.728 -39.418 1.00 89.81 309 GLU A N 1
ATOM 2548 C CA . GLU A 1 309 ? 20.215 -3.535 -40.077 1.00 89.81 309 GLU A CA 1
ATOM 2549 C C . GLU A 1 309 ? 21.195 -4.682 -39.789 1.00 89.81 309 GLU A C 1
ATOM 2551 O O . GLU A 1 309 ? 21.061 -5.404 -38.796 1.00 89.81 309 GLU A O 1
ATOM 2556 N N . ASP A 1 310 ? 22.213 -4.814 -40.647 1.00 90.31 310 ASP A N 1
ATOM 2557 C CA . ASP A 1 310 ? 23.291 -5.800 -40.501 1.00 90.31 310 ASP A CA 1
ATOM 2558 C C . ASP A 1 310 ? 23.989 -5.653 -39.137 1.00 90.31 310 ASP A C 1
ATOM 2560 O O . ASP A 1 310 ? 24.346 -4.547 -38.705 1.00 90.31 310 ASP A O 1
ATOM 2564 N N . TRP A 1 311 ? 24.203 -6.778 -38.452 1.00 90.56 311 TRP A N 1
ATOM 2565 C CA . TRP A 1 311 ? 24.867 -6.785 -37.150 1.00 90.56 311 TRP A CA 1
ATOM 2566 C C . TRP A 1 311 ? 26.302 -6.257 -37.224 1.00 90.56 311 TRP A C 1
ATOM 2568 O O . TRP A 1 311 ? 26.771 -5.630 -36.281 1.00 90.56 311 TRP A O 1
ATOM 2578 N N . LYS A 1 312 ? 26.982 -6.388 -38.370 1.00 87.56 312 LYS A N 1
ATOM 2579 C CA . LYS A 1 312 ? 28.323 -5.812 -38.577 1.00 87.56 312 LYS A CA 1
ATOM 2580 C C . LYS A 1 312 ? 28.359 -4.290 -38.422 1.00 87.56 312 LYS A C 1
ATOM 2582 O O . LYS A 1 312 ? 29.408 -3.738 -38.110 1.00 87.56 312 LYS A O 1
ATOM 2587 N N . LYS A 1 313 ? 27.222 -3.607 -38.618 1.00 84.56 313 LYS A N 1
ATOM 2588 C CA . LYS A 1 313 ? 27.084 -2.161 -38.377 1.00 84.56 313 LYS A CA 1
ATOM 2589 C C . LYS A 1 313 ? 26.886 -1.813 -36.897 1.00 84.56 313 LYS A C 1
ATOM 2591 O O . LYS A 1 313 ? 26.810 -0.633 -36.566 1.00 84.56 313 LYS A O 1
ATOM 2596 N N . HIS A 1 314 ? 26.794 -2.804 -36.016 1.00 85.12 314 HIS A N 1
ATOM 2597 C CA . HIS A 1 314 ? 26.675 -2.653 -34.569 1.00 85.12 314 HIS A CA 1
ATOM 2598 C C . HIS A 1 314 ? 27.983 -3.123 -33.934 1.00 85.12 314 HIS A C 1
ATOM 2600 O O . HIS A 1 314 ? 28.098 -4.254 -33.474 1.00 85.12 314 HIS A O 1
ATOM 2606 N N . GLY A 1 315 ? 28.992 -2.258 -33.948 1.00 80.00 315 GLY A N 1
ATOM 2607 C CA . GLY A 1 315 ? 30.298 -2.528 -33.363 1.00 80.00 315 GLY A CA 1
ATOM 2608 C C . GLY A 1 315 ? 30.900 -1.268 -32.758 1.00 80.00 315 GLY A C 1
ATOM 2609 O O . GLY A 1 315 ? 30.371 -0.166 -32.905 1.00 80.00 315 GLY A O 1
ATOM 2610 N N . THR A 1 316 ? 32.032 -1.415 -32.078 1.00 75.75 316 THR A N 1
ATOM 2611 C CA . THR A 1 316 ? 32.776 -0.282 -31.504 1.00 75.75 316 THR A CA 1
ATOM 2612 C C . THR A 1 316 ? 33.161 0.744 -32.575 1.00 75.75 316 THR A C 1
ATOM 2614 O O . THR A 1 316 ? 32.974 1.939 -32.374 1.00 75.75 316 THR A O 1
ATOM 2617 N N . ALA A 1 317 ? 33.571 0.277 -33.758 1.00 70.75 317 ALA A N 1
ATOM 2618 C CA . ALA A 1 317 ? 33.977 1.113 -34.890 1.00 70.75 317 ALA A CA 1
ATOM 2619 C C . ALA A 1 317 ? 32.834 1.894 -35.575 1.00 70.75 317 ALA A C 1
ATOM 2621 O O . ALA A 1 317 ? 33.099 2.790 -36.369 1.00 70.75 317 ALA A O 1
ATOM 2622 N N . THR A 1 318 ? 31.563 1.580 -35.301 1.00 67.12 318 THR A N 1
ATOM 2623 C CA . THR A 1 318 ? 30.404 2.213 -35.964 1.00 67.12 318 THR A CA 1
ATOM 2624 C C . THR A 1 318 ? 29.624 3.165 -35.055 1.00 67.12 318 THR A C 1
ATOM 2626 O O . THR A 1 318 ? 28.504 3.567 -35.383 1.00 67.12 318 THR A O 1
ATOM 2629 N N . GLY A 1 319 ? 30.229 3.576 -33.936 1.00 63.88 319 GLY A N 1
ATOM 2630 C CA . GLY A 1 319 ? 29.599 4.413 -32.910 1.00 63.88 319 GLY A CA 1
ATOM 2631 C C . GLY A 1 319 ? 28.856 3.607 -31.841 1.00 63.88 319 GLY A C 1
ATOM 2632 O O . GLY A 1 319 ? 27.932 4.122 -31.215 1.00 63.88 319 GLY A O 1
ATOM 2633 N N . GLY A 1 320 ? 29.245 2.343 -31.650 1.00 73.94 320 GLY A N 1
ATOM 2634 C CA . GLY A 1 320 ? 28.768 1.469 -30.583 1.00 73.94 320 GLY A CA 1
ATOM 2635 C C . GLY A 1 320 ? 27.665 0.497 -31.007 1.00 73.94 320 GLY A C 1
ATOM 2636 O O . GLY A 1 320 ? 26.885 0.739 -31.931 1.00 73.94 320 GLY A O 1
ATOM 2637 N N . PHE A 1 321 ? 27.555 -0.603 -30.259 1.00 72.31 321 PHE A N 1
ATOM 2638 C CA . PHE A 1 321 ? 26.578 -1.680 -30.480 1.00 72.31 321 PHE A CA 1
ATOM 2639 C C . PHE A 1 321 ? 25.109 -1.227 -30.427 1.00 72.31 321 PHE A C 1
ATOM 2641 O O . PHE A 1 321 ? 24.227 -1.970 -30.843 1.00 72.31 321 PHE A O 1
ATOM 2648 N N . TYR A 1 322 ? 24.830 -0.016 -29.939 1.00 76.75 322 TYR A N 1
ATOM 2649 C CA . TYR A 1 322 ? 23.477 0.483 -29.689 1.00 76.75 322 TYR A CA 1
ATOM 2650 C C . TYR A 1 322 ? 23.180 1.833 -30.346 1.00 76.75 322 TYR A C 1
ATOM 2652 O O . TYR A 1 322 ? 22.186 2.475 -30.007 1.00 76.75 322 TYR A O 1
ATOM 2660 N N . LYS A 1 323 ? 23.978 2.255 -31.338 1.00 81.31 323 LYS A N 1
ATOM 2661 C CA . LYS A 1 323 ? 23.725 3.495 -32.099 1.00 81.31 323 LYS A CA 1
ATOM 2662 C C . LYS A 1 323 ? 22.319 3.550 -32.704 1.00 81.31 323 LYS A C 1
ATOM 2664 O O . LYS A 1 323 ? 21.738 4.624 -32.833 1.00 81.31 323 LYS A O 1
ATOM 2669 N N . CYS A 1 324 ? 21.731 2.390 -33.005 1.00 85.44 324 CYS A N 1
ATOM 2670 C CA . CYS A 1 324 ? 20.356 2.292 -33.484 1.00 85.44 324 CYS A CA 1
ATOM 2671 C C . CYS A 1 324 ? 19.300 2.821 -32.492 1.00 85.44 324 CYS A C 1
ATOM 2673 O O . CYS A 1 324 ? 18.142 2.953 -32.878 1.00 85.44 324 CYS A O 1
ATOM 2675 N N . ASN A 1 325 ? 19.651 3.136 -31.241 1.00 85.19 325 ASN A N 1
ATOM 2676 C CA . ASN A 1 325 ? 18.742 3.739 -30.264 1.00 85.19 325 ASN A CA 1
ATOM 2677 C C . ASN A 1 325 ? 18.442 5.215 -30.538 1.00 85.19 325 ASN A C 1
ATOM 2679 O O . ASN A 1 325 ? 17.386 5.706 -30.131 1.00 85.19 325 ASN A O 1
ATOM 2683 N N . VAL A 1 326 ? 19.317 5.910 -31.266 1.00 85.31 326 VAL A N 1
ATOM 2684 C CA . VAL A 1 326 ? 19.097 7.306 -31.651 1.00 85.31 326 VAL A CA 1
ATOM 2685 C C . VAL A 1 326 ? 18.027 7.364 -32.740 1.00 85.31 326 VAL A C 1
ATOM 2687 O O . VAL A 1 326 ? 18.119 6.674 -33.755 1.00 85.31 326 VAL A O 1
ATOM 2690 N N . PHE A 1 327 ? 16.992 8.178 -32.528 1.00 83.75 327 PHE A N 1
ATOM 2691 C CA . PHE A 1 327 ? 16.011 8.467 -33.569 1.00 83.75 327 PHE A CA 1
ATOM 2692 C C . PHE A 1 327 ? 16.637 9.423 -34.586 1.00 83.75 327 PHE A C 1
ATOM 2694 O O . PHE A 1 327 ? 16.922 10.576 -34.265 1.00 83.75 327 PHE A O 1
ATOM 2701 N N . ILE A 1 328 ? 16.872 8.940 -35.804 1.00 78.25 328 ILE A N 1
ATOM 2702 C CA . ILE A 1 328 ? 17.386 9.753 -36.907 1.00 78.25 328 ILE A CA 1
ATOM 2703 C C . ILE A 1 328 ? 16.204 10.090 -37.811 1.00 78.25 328 ILE A C 1
ATOM 2705 O O . ILE A 1 328 ? 15.553 9.188 -38.336 1.00 78.25 328 ILE A O 1
ATOM 2709 N N . LYS A 1 329 ? 15.937 11.385 -38.011 1.00 65.88 329 LYS A N 1
ATOM 2710 C CA . LYS A 1 329 ? 14.920 11.846 -38.964 1.00 65.88 329 LYS A CA 1
ATOM 2711 C C . LYS A 1 329 ? 15.315 11.380 -40.367 1.00 65.88 329 LYS A C 1
ATOM 2713 O O . LYS A 1 329 ? 16.382 11.749 -40.860 1.00 65.88 329 LYS A O 1
ATOM 2718 N N . MET A 1 330 ? 14.474 10.585 -41.023 1.00 52.84 330 MET A N 1
ATOM 2719 C CA . MET A 1 330 ? 14.669 10.295 -42.442 1.00 52.84 330 MET A CA 1
ATOM 2720 C C . MET A 1 330 ? 14.424 11.580 -43.241 1.00 52.84 330 MET A C 1
ATOM 2722 O O . MET A 1 330 ? 13.299 12.064 -43.304 1.00 52.84 330 MET A O 1
ATOM 2726 N N . LYS A 1 331 ? 15.465 12.137 -43.876 1.00 44.03 331 LYS A N 1
ATOM 2727 C CA . LYS A 1 331 ? 15.286 13.159 -44.917 1.00 44.03 331 LYS A CA 1
ATOM 2728 C C . LYS A 1 331 ? 14.640 12.483 -46.131 1.00 44.03 331 LYS A C 1
ATOM 2730 O O . LYS A 1 331 ? 15.343 11.892 -46.947 1.00 44.03 331 LYS A O 1
ATOM 2735 N N . LYS A 1 332 ? 13.313 12.546 -46.267 1.00 40.84 332 LYS A N 1
ATOM 2736 C CA . LYS A 1 332 ? 12.669 12.293 -47.564 1.00 40.84 332 LYS A CA 1
ATOM 2737 C C . LYS A 1 332 ? 12.950 13.508 -48.457 1.00 40.84 332 LYS A C 1
ATOM 2739 O O . LYS A 1 332 ? 12.485 14.601 -48.173 1.00 40.84 332 LYS A O 1
ATOM 2744 N N . ASN A 1 333 ? 13.748 13.316 -49.508 1.00 42.81 333 ASN A N 1
ATOM 2745 C CA . ASN A 1 333 ? 13.914 14.242 -50.638 1.00 42.81 333 ASN A CA 1
ATOM 2746 C C . ASN A 1 333 ? 14.141 15.729 -50.287 1.00 42.81 333 ASN A C 1
ATOM 2748 O O . ASN A 1 333 ? 13.384 16.580 -50.737 1.00 42.81 333 ASN A O 1
ATOM 2752 N N . ASN A 1 334 ? 15.194 16.057 -49.527 1.00 45.19 334 ASN A N 1
ATOM 2753 C CA . ASN A 1 334 ? 15.656 17.442 -49.292 1.00 45.19 334 ASN A CA 1
ATOM 2754 C C . ASN A 1 334 ? 14.622 18.459 -48.760 1.00 45.19 334 ASN A C 1
ATOM 2756 O O . ASN A 1 334 ? 14.954 19.633 -48.629 1.00 45.19 334 ASN A O 1
ATOM 2760 N N . GLN A 1 335 ? 13.425 18.031 -48.366 1.00 47.12 335 GLN A N 1
ATOM 2761 C CA . GLN A 1 335 ? 12.470 18.856 -47.643 1.00 47.12 335 GLN A CA 1
ATOM 2762 C C . GLN A 1 335 ? 12.434 18.382 -46.196 1.00 47.12 335 GLN A C 1
ATOM 2764 O O . GLN A 1 335 ? 12.042 17.256 -45.885 1.00 47.12 335 GLN A O 1
ATOM 2769 N N . ILE A 1 336 ? 12.888 19.249 -45.293 1.00 48.31 336 ILE A N 1
ATOM 2770 C CA . ILE A 1 336 ? 12.580 19.116 -43.874 1.00 48.31 336 ILE A CA 1
ATOM 2771 C C . ILE A 1 336 ? 11.102 19.479 -43.766 1.00 48.31 336 ILE A C 1
ATOM 2773 O O . ILE A 1 336 ? 10.762 20.652 -43.670 1.00 48.31 336 ILE A O 1
ATOM 2777 N N . VAL A 1 337 ? 10.220 18.485 -43.837 1.00 47.22 337 VAL A N 1
ATOM 2778 C CA . VAL A 1 337 ? 8.818 18.691 -43.471 1.00 47.22 337 VAL A CA 1
ATOM 2779 C C . VAL A 1 337 ? 8.849 19.028 -41.979 1.00 47.22 337 VAL A C 1
ATOM 2781 O O . VAL A 1 337 ? 9.219 18.186 -41.167 1.00 47.22 337 VAL A O 1
ATOM 2784 N N . LYS A 1 338 ? 8.633 20.284 -41.590 1.00 50.75 338 LYS A N 1
ATOM 2785 C CA . LYS A 1 338 ? 8.230 20.569 -40.210 1.00 50.75 338 LYS A CA 1
ATOM 2786 C C . LYS A 1 338 ? 6.763 20.143 -40.083 1.00 50.75 338 LYS A C 1
ATOM 2788 O O . LYS A 1 338 ? 6.049 20.144 -41.074 1.00 50.75 338 LYS A O 1
ATOM 2793 N N . GLU A 1 339 ? 6.395 19.798 -38.853 1.00 49.44 339 GLU A N 1
ATOM 2794 C CA . GLU A 1 339 ? 5.036 19.558 -38.343 1.00 49.44 339 GLU A CA 1
ATOM 2795 C C . GLU A 1 339 ? 4.567 18.088 -38.286 1.00 49.44 339 GLU A C 1
ATOM 2797 O O . GLU A 1 339 ? 4.346 17.409 -39.278 1.00 49.44 339 GLU A O 1
ATOM 2802 N N . ASP A 1 340 ? 4.462 17.638 -37.030 1.00 52.41 340 ASP A N 1
ATOM 2803 C CA . ASP A 1 340 ? 3.836 16.429 -36.482 1.00 52.41 340 ASP A CA 1
ATOM 2804 C C . ASP A 1 340 ? 4.473 15.035 -36.694 1.00 52.41 340 ASP A C 1
ATOM 2806 O O . ASP A 1 340 ? 3.909 14.106 -37.263 1.00 52.41 340 ASP A O 1
ATOM 2810 N N . TYR A 1 341 ? 5.667 14.850 -36.120 1.00 52.62 341 TYR A N 1
ATOM 2811 C CA . TYR A 1 341 ? 6.338 13.543 -35.988 1.00 52.62 341 TYR A CA 1
ATOM 2812 C C . TYR A 1 341 ? 5.996 12.801 -34.686 1.00 52.62 341 TYR A C 1
ATOM 2814 O O . TYR A 1 341 ? 6.764 11.922 -34.263 1.00 52.62 341 TYR A O 1
ATOM 2822 N N . GLY A 1 342 ? 4.920 13.196 -33.993 1.00 62.50 342 GLY A N 1
ATOM 2823 C CA . GLY A 1 342 ? 4.592 12.691 -32.658 1.00 62.50 342 GLY A CA 1
ATOM 2824 C C . GLY A 1 342 ? 4.580 11.164 -32.599 1.00 62.50 342 GLY A C 1
ATOM 2825 O O . GLY A 1 342 ? 5.215 10.569 -31.721 1.00 62.50 342 GLY A O 1
ATOM 2826 N N . ASP A 1 343 ? 3.956 10.539 -33.595 1.00 73.00 343 ASP A N 1
ATOM 2827 C CA . ASP A 1 343 ? 3.709 9.100 -33.607 1.00 73.00 343 ASP A CA 1
ATOM 2828 C C . ASP A 1 343 ? 4.922 8.276 -34.048 1.00 73.00 343 ASP A C 1
ATOM 2830 O O . ASP A 1 343 ? 5.258 7.295 -33.388 1.00 73.00 343 ASP A O 1
ATOM 2834 N N . GLU A 1 344 ? 5.663 8.680 -35.085 1.00 78.00 344 GLU A N 1
ATOM 2835 C CA . GLU A 1 344 ? 6.855 7.933 -35.530 1.00 78.00 344 GLU A CA 1
ATOM 2836 C C . GLU A 1 344 ? 7.957 7.923 -34.463 1.00 78.00 344 GLU A C 1
ATOM 2838 O O . GLU A 1 344 ? 8.560 6.881 -34.169 1.00 78.00 344 GLU A O 1
ATOM 2843 N N . ARG A 1 345 ? 8.208 9.083 -33.841 1.00 83.62 345 ARG A N 1
ATOM 2844 C CA . ARG A 1 345 ? 9.194 9.194 -32.762 1.00 83.62 345 ARG A CA 1
ATOM 2845 C C . ARG A 1 345 ? 8.738 8.405 -31.541 1.00 83.62 345 ARG A C 1
ATOM 2847 O O . ARG A 1 345 ? 9.551 7.711 -30.927 1.00 83.62 345 ARG A O 1
ATOM 2854 N N . PHE A 1 346 ? 7.455 8.486 -31.193 1.00 83.62 346 PHE A N 1
ATOM 2855 C CA . PHE A 1 346 ? 6.896 7.697 -30.104 1.00 83.62 346 PHE A CA 1
ATOM 2856 C C . PHE A 1 346 ? 7.056 6.197 -30.356 1.00 83.62 346 PHE A C 1
ATOM 2858 O O . PHE A 1 346 ? 7.640 5.516 -29.516 1.00 83.62 346 PHE A O 1
ATOM 2865 N N . LEU A 1 347 ? 6.644 5.690 -31.521 1.00 82.00 347 LEU A N 1
ATOM 2866 C CA . LEU A 1 347 ? 6.762 4.276 -31.893 1.00 82.00 347 LEU A CA 1
ATOM 2867 C C . LEU A 1 347 ? 8.218 3.788 -31.860 1.00 82.00 347 LEU A C 1
ATOM 2869 O O . LEU A 1 347 ? 8.495 2.667 -31.415 1.00 82.00 347 LEU A O 1
ATOM 2873 N N . HIS A 1 348 ? 9.175 4.631 -32.261 1.00 85.19 348 HIS A N 1
ATOM 2874 C CA . HIS A 1 348 ? 10.602 4.315 -32.158 1.00 85.19 348 HIS A CA 1
ATOM 2875 C C . HIS A 1 348 ? 11.033 4.043 -30.711 1.00 85.19 348 HIS A C 1
ATOM 2877 O O . HIS A 1 348 ? 11.666 3.018 -30.445 1.00 85.19 348 HIS A O 1
ATOM 2883 N N . TYR A 1 349 ? 10.704 4.920 -29.763 1.00 88.06 349 TYR A N 1
ATOM 2884 C CA . TYR A 1 349 ? 11.090 4.710 -28.362 1.00 88.06 349 TYR A CA 1
ATOM 2885 C C . TYR A 1 349 ? 10.223 3.656 -27.670 1.00 88.06 349 TYR A C 1
ATOM 2887 O O . TYR A 1 349 ? 10.740 2.857 -26.889 1.00 88.06 349 TYR A O 1
ATOM 2895 N N . PHE A 1 350 ? 8.934 3.595 -28.000 1.00 86.25 350 PHE A N 1
ATOM 2896 C CA . PHE A 1 350 ? 7.987 2.648 -27.422 1.00 86.25 350 PHE A CA 1
ATOM 2897 C C . PHE A 1 350 ? 8.355 1.207 -27.772 1.00 86.25 350 PHE A C 1
ATOM 2899 O O . PHE A 1 350 ? 8.408 0.352 -26.887 1.00 86.25 350 PHE A O 1
ATOM 2906 N N . SER A 1 351 ? 8.736 0.948 -29.026 1.00 83.81 351 SER A N 1
ATOM 2907 C CA . SER A 1 351 ? 9.198 -0.381 -29.441 1.00 83.81 351 SER A CA 1
ATOM 2908 C C . SER A 1 351 ? 10.467 -0.844 -28.734 1.00 83.81 351 SER A C 1
ATOM 2910 O O . SER A 1 351 ? 10.597 -2.024 -28.406 1.00 83.81 351 SER A O 1
ATOM 2912 N N . ARG A 1 352 ? 11.385 0.078 -28.434 1.00 88.38 352 ARG A N 1
ATOM 2913 C CA . ARG A 1 352 ? 12.603 -0.218 -27.666 1.00 88.38 352 ARG A CA 1
ATOM 2914 C C . ARG A 1 352 ? 12.292 -0.480 -26.205 1.00 88.38 352 ARG A C 1
ATOM 2916 O O . ARG A 1 352 ? 12.750 -1.483 -25.667 1.00 88.38 352 ARG A O 1
ATOM 2923 N N . TYR A 1 353 ? 11.481 0.378 -25.592 1.00 87.94 353 TYR A N 1
ATOM 2924 C CA . TYR A 1 353 ? 11.014 0.197 -24.221 1.00 87.94 353 TYR A CA 1
ATOM 2925 C C . TYR A 1 353 ? 10.358 -1.179 -24.038 1.00 87.94 353 TYR A C 1
ATOM 2927 O O . TYR A 1 353 ? 10.785 -1.952 -23.182 1.00 87.94 353 TYR A O 1
ATOM 2935 N N . LYS A 1 354 ? 9.397 -1.528 -24.904 1.00 84.81 354 LYS A N 1
ATOM 2936 C CA . LYS A 1 354 ? 8.690 -2.814 -24.851 1.00 84.81 354 LYS A CA 1
ATOM 2937 C C . LYS A 1 354 ? 9.632 -4.002 -25.065 1.00 84.81 354 LYS A C 1
ATOM 2939 O O . LYS A 1 354 ? 9.598 -4.958 -24.297 1.00 84.81 354 LYS A O 1
ATOM 2944 N N . ASN A 1 355 ? 10.521 -3.921 -26.058 1.00 85.62 355 ASN A N 1
ATOM 2945 C CA . ASN A 1 355 ? 11.512 -4.967 -26.320 1.00 85.62 355 ASN A CA 1
ATOM 2946 C C . ASN A 1 355 ? 12.434 -5.218 -25.115 1.00 85.62 355 ASN A C 1
ATOM 2948 O O . ASN A 1 355 ? 12.729 -6.375 -24.809 1.00 85.62 355 ASN A O 1
ATOM 2952 N N . HIS A 1 356 ? 12.880 -4.159 -24.432 1.00 88.25 356 HIS A N 1
ATOM 2953 C CA . HIS A 1 356 ? 13.701 -4.286 -23.229 1.00 88.25 356 HIS A CA 1
ATOM 2954 C C . HIS A 1 356 ? 12.907 -4.833 -22.036 1.00 88.25 356 HIS A C 1
ATOM 2956 O O . HIS A 1 356 ? 13.439 -5.665 -21.299 1.00 88.25 356 HIS A O 1
ATOM 2962 N N . ASP A 1 357 ? 11.644 -4.435 -21.862 1.00 85.81 357 ASP A N 1
ATOM 2963 C CA . ASP A 1 357 ? 10.769 -4.981 -20.816 1.00 85.81 357 ASP A CA 1
ATOM 2964 C C . ASP A 1 357 ? 10.526 -6.493 -21.000 1.00 85.81 357 ASP A C 1
ATOM 2966 O O . ASP A 1 357 ? 10.646 -7.282 -20.058 1.00 85.81 357 ASP A O 1
ATOM 2970 N N . GLU A 1 358 ? 10.280 -6.934 -22.235 1.00 84.75 358 GLU A N 1
ATOM 2971 C CA . GLU A 1 358 ? 10.157 -8.355 -22.579 1.00 84.75 358 GLU A CA 1
ATOM 2972 C C . GLU A 1 358 ? 11.471 -9.116 -22.368 1.00 84.75 358 GLU A C 1
ATOM 2974 O O . GLU A 1 358 ? 11.481 -10.192 -21.760 1.00 84.75 358 GLU A O 1
ATOM 2979 N N . ALA A 1 359 ? 12.598 -8.547 -22.807 1.00 87.12 359 ALA A N 1
ATOM 2980 C CA . ALA A 1 359 ? 13.914 -9.141 -22.596 1.00 87.12 359 ALA A CA 1
ATOM 2981 C C . ALA A 1 359 ? 14.226 -9.312 -21.100 1.00 87.12 359 ALA A C 1
ATOM 2983 O O . ALA A 1 359 ? 14.736 -10.361 -20.703 1.00 87.12 359 ALA A O 1
ATOM 2984 N N . LYS A 1 360 ? 13.855 -8.334 -20.263 1.00 87.25 360 LYS A N 1
ATOM 2985 C CA . LYS A 1 360 ? 13.992 -8.409 -18.802 1.00 87.25 360 LYS A CA 1
ATOM 2986 C C . LYS A 1 360 ? 13.192 -9.576 -18.221 1.00 87.25 360 LYS A C 1
ATOM 2988 O O . LYS A 1 360 ? 13.728 -10.332 -17.417 1.00 87.25 360 LYS A O 1
ATOM 2993 N N . LYS A 1 361 ? 11.946 -9.778 -18.663 1.00 85.38 361 LYS A N 1
ATOM 2994 C CA . LYS A 1 361 ? 11.105 -10.911 -18.226 1.00 85.38 361 LYS A CA 1
ATOM 2995 C C . LYS A 1 361 ? 11.720 -12.265 -18.591 1.00 85.38 361 LYS A C 1
ATOM 2997 O O . LYS A 1 361 ? 11.700 -13.184 -17.773 1.00 85.38 361 LYS A O 1
ATOM 3002 N N . ILE A 1 362 ? 12.270 -12.395 -19.801 1.00 86.94 362 ILE A N 1
ATOM 3003 C CA . ILE A 1 362 ? 12.966 -13.617 -20.241 1.00 86.94 362 ILE A CA 1
ATOM 3004 C C . ILE A 1 362 ? 14.226 -13.838 -19.398 1.00 86.94 362 ILE A C 1
ATOM 3006 O O . ILE A 1 362 ? 14.455 -14.946 -18.914 1.00 86.94 362 ILE A O 1
ATOM 3010 N N . PHE A 1 363 ? 15.008 -12.781 -19.173 1.00 87.62 363 PHE A N 1
ATOM 3011 C CA . PHE A 1 363 ? 16.211 -12.839 -18.350 1.00 87.62 363 PHE A CA 1
ATOM 3012 C C . PHE A 1 363 ? 15.901 -13.307 -16.922 1.00 87.62 363 PHE A C 1
ATOM 3014 O O . PHE A 1 363 ? 16.520 -14.260 -16.461 1.00 87.62 363 PHE A O 1
ATOM 3021 N N . SER A 1 364 ? 14.887 -12.737 -16.261 1.00 85.75 364 SER A N 1
ATOM 3022 C CA . SER A 1 364 ? 14.476 -13.166 -14.916 1.00 85.75 364 SER A CA 1
ATOM 3023 C C . SER A 1 364 ? 14.098 -14.651 -14.854 1.00 85.75 364 SER A C 1
ATOM 3025 O O . SER A 1 364 ? 14.486 -15.339 -13.914 1.00 85.75 364 SER A O 1
ATOM 3027 N N . LYS A 1 365 ? 13.399 -15.180 -15.870 1.00 87.19 365 LYS A N 1
ATOM 3028 C CA . LYS A 1 365 ? 13.089 -16.621 -15.952 1.00 87.19 365 LYS A CA 1
ATOM 3029 C C . LYS A 1 365 ? 14.344 -17.474 -16.136 1.00 87.19 365 LYS A C 1
ATOM 3031 O O . LYS A 1 365 ? 14.422 -18.572 -15.592 1.00 87.19 365 LYS A O 1
ATOM 3036 N N . ASN A 1 366 ? 15.305 -17.002 -16.926 1.00 88.12 366 ASN A N 1
ATOM 3037 C CA . ASN A 1 366 ? 16.554 -17.722 -17.154 1.00 88.12 366 ASN A CA 1
ATOM 3038 C C . ASN A 1 366 ? 17.422 -17.755 -15.895 1.00 88.12 366 ASN A C 1
ATOM 3040 O O . ASN A 1 366 ? 17.968 -18.810 -15.591 1.00 88.12 366 ASN A O 1
ATOM 3044 N N . VAL A 1 367 ? 17.483 -16.657 -15.136 1.00 87.88 367 VAL A N 1
ATOM 3045 C CA . VAL A 1 367 ? 18.160 -16.615 -13.829 1.00 87.88 367 VAL A CA 1
ATOM 3046 C C . VAL A 1 367 ? 17.570 -17.665 -12.885 1.00 87.88 367 VAL A C 1
ATOM 3048 O O . VAL A 1 367 ? 18.310 -18.516 -12.410 1.00 87.88 367 VAL A O 1
ATOM 3051 N N . GLN A 1 368 ? 16.242 -17.713 -12.735 1.00 87.19 368 GLN A N 1
ATOM 3052 C CA . GLN A 1 368 ? 15.573 -18.722 -11.895 1.00 87.19 368 GLN A CA 1
ATOM 3053 C C . GLN A 1 368 ? 15.881 -20.165 -12.326 1.00 87.19 368 GLN A C 1
ATOM 3055 O O . GLN A 1 368 ? 16.069 -21.052 -11.494 1.00 87.19 368 GLN A O 1
ATOM 3060 N N . LYS A 1 369 ? 15.936 -20.427 -13.640 1.00 89.12 369 LYS A N 1
ATOM 3061 C CA . LYS A 1 369 ? 16.318 -21.750 -14.156 1.00 89.12 369 LYS A CA 1
ATOM 3062 C C . LYS A 1 369 ? 17.755 -22.095 -13.780 1.00 89.12 369 LYS A C 1
ATOM 3064 O O . LYS A 1 369 ? 17.984 -23.208 -13.317 1.00 89.12 369 LYS A O 1
ATOM 3069 N N . ILE A 1 370 ? 18.686 -21.159 -13.963 1.00 89.38 370 ILE A N 1
ATOM 3070 C CA . ILE A 1 370 ? 20.101 -21.343 -13.623 1.00 89.38 370 ILE A CA 1
ATOM 3071 C C . ILE A 1 370 ? 20.251 -21.612 -12.124 1.00 89.38 370 ILE A C 1
ATOM 3073 O O . ILE A 1 370 ? 20.877 -22.601 -11.762 1.00 89.38 370 ILE A O 1
ATOM 3077 N N . GLU A 1 371 ? 19.611 -20.817 -11.265 1.00 88.31 371 GLU A N 1
ATOM 3078 C CA . GLU A 1 371 ? 19.604 -21.024 -9.808 1.00 88.31 371 GLU A CA 1
ATOM 3079 C C . GLU A 1 371 ? 19.110 -22.432 -9.447 1.00 88.31 371 GLU A C 1
ATOM 3081 O O . GLU A 1 371 ? 19.798 -23.174 -8.750 1.00 88.31 371 GLU A O 1
ATOM 3086 N N . SER A 1 372 ? 17.988 -22.871 -10.031 1.00 88.94 372 SER A N 1
ATOM 3087 C CA . SER A 1 372 ? 17.453 -24.218 -9.783 1.00 88.94 372 SER A CA 1
ATOM 3088 C C . SER A 1 372 ? 18.361 -25.355 -10.276 1.00 88.94 372 SER A C 1
ATOM 3090 O O . SER A 1 372 ? 18.303 -26.471 -9.756 1.00 88.94 372 SER A O 1
ATOM 3092 N N . MET A 1 373 ? 19.165 -25.111 -11.316 1.00 90.12 373 MET A N 1
ATOM 3093 C CA . MET A 1 373 ? 20.140 -26.082 -11.816 1.00 90.12 373 MET A CA 1
ATOM 3094 C C . MET A 1 373 ? 21.343 -26.158 -10.878 1.00 90.12 373 MET A C 1
ATOM 3096 O O . MET A 1 373 ? 21.744 -27.260 -10.517 1.00 90.12 373 MET A O 1
ATOM 3100 N N . LEU A 1 374 ? 21.842 -25.008 -10.417 1.00 89.19 374 LEU A N 1
ATOM 3101 C CA . LEU A 1 374 ? 22.933 -24.932 -9.444 1.00 89.19 374 LEU A CA 1
ATOM 3102 C C . LEU A 1 374 ? 22.566 -25.640 -8.132 1.00 89.19 374 LEU A C 1
ATOM 3104 O O . LEU A 1 374 ? 23.351 -26.438 -7.631 1.00 89.19 374 LEU A O 1
ATOM 3108 N N . GLU A 1 375 ? 21.353 -25.439 -7.613 1.00 87.38 375 GLU A N 1
ATOM 3109 C CA . GLU A 1 375 ? 20.870 -26.146 -6.414 1.00 87.38 375 GLU A CA 1
ATOM 3110 C C . GLU A 1 375 ? 20.837 -27.673 -6.599 1.00 87.38 375 GLU A C 1
ATOM 3112 O O . GLU A 1 375 ? 21.208 -28.438 -5.702 1.00 87.38 375 GLU A O 1
ATOM 3117 N N . LYS A 1 376 ? 20.418 -28.144 -7.779 1.00 86.50 376 LYS A N 1
ATOM 3118 C CA . LYS A 1 376 ? 20.404 -29.578 -8.108 1.00 86.50 376 LYS A CA 1
ATOM 3119 C C . LYS A 1 376 ? 21.806 -30.160 -8.218 1.00 86.50 376 LYS A C 1
ATOM 3121 O O . LYS A 1 376 ? 22.015 -31.301 -7.813 1.00 86.50 376 LYS A O 1
ATOM 3126 N N . ASP A 1 377 ? 22.749 -29.407 -8.762 1.00 85.75 377 ASP A N 1
ATOM 3127 C CA . ASP A 1 377 ? 24.121 -29.880 -8.910 1.00 85.75 377 ASP A CA 1
ATOM 3128 C C . ASP A 1 377 ? 24.847 -29.892 -7.554 1.00 85.75 377 ASP A C 1
ATOM 3130 O O . ASP A 1 377 ? 25.439 -30.913 -7.208 1.00 85.75 377 ASP A O 1
ATOM 3134 N N . MET A 1 378 ? 24.656 -28.875 -6.700 1.00 78.94 378 MET A N 1
ATOM 3135 C CA . MET A 1 378 ? 25.158 -28.902 -5.315 1.00 78.94 378 MET A CA 1
ATOM 3136 C C . MET A 1 378 ? 24.587 -30.080 -4.512 1.00 78.94 378 MET A C 1
ATOM 3138 O O . MET A 1 378 ? 25.315 -30.775 -3.807 1.00 78.94 378 MET A O 1
ATOM 3142 N N . THR A 1 379 ? 23.279 -30.343 -4.619 1.00 76.94 379 THR A N 1
ATOM 3143 C CA . THR A 1 379 ? 22.655 -31.471 -3.902 1.00 76.94 379 THR A CA 1
ATOM 3144 C C . THR A 1 379 ? 23.144 -32.826 -4.415 1.00 76.94 379 THR A C 1
ATOM 3146 O O . THR A 1 379 ? 23.316 -33.747 -3.618 1.00 76.94 379 THR A O 1
ATOM 3149 N N . ARG A 1 380 ? 23.437 -32.961 -5.714 1.00 76.38 380 ARG A N 1
ATOM 3150 C CA . ARG A 1 380 ? 24.058 -34.170 -6.283 1.00 76.38 380 ARG A CA 1
ATOM 3151 C C . ARG A 1 380 ? 25.476 -34.391 -5.762 1.00 76.38 380 ARG A C 1
ATOM 3153 O O . ARG A 1 380 ? 25.794 -35.517 -5.389 1.00 76.38 380 ARG A O 1
ATOM 3160 N N . GLU A 1 381 ? 26.296 -33.346 -5.696 1.00 73.12 381 GLU A N 1
ATOM 3161 C CA . GLU A 1 381 ? 27.661 -33.424 -5.154 1.00 73.12 381 GLU A CA 1
ATOM 3162 C C . GLU A 1 381 ? 27.670 -33.755 -3.651 1.00 73.12 381 GLU A C 1
ATOM 3164 O O . GLU A 1 381 ? 28.478 -34.567 -3.194 1.00 73.12 381 GLU A O 1
ATOM 3169 N N . MET A 1 382 ? 26.723 -33.212 -2.876 1.00 67.88 382 MET A N 1
ATOM 3170 C CA . MET A 1 382 ? 26.539 -33.581 -1.464 1.00 67.88 382 MET A CA 1
ATOM 3171 C C . MET A 1 382 ? 26.114 -35.046 -1.290 1.00 67.88 382 MET A C 1
ATOM 3173 O O . MET A 1 382 ? 26.613 -35.734 -0.405 1.00 67.88 382 MET A O 1
ATOM 3177 N N . VAL A 1 383 ? 25.227 -35.565 -2.145 1.00 68.38 383 VAL A N 1
ATOM 3178 C CA . VAL A 1 383 ? 24.834 -36.985 -2.094 1.00 68.38 383 VAL A CA 1
ATOM 3179 C C . VAL A 1 383 ? 26.006 -37.893 -2.473 1.00 68.38 383 VAL A C 1
ATOM 3181 O O . VAL A 1 383 ? 26.222 -38.897 -1.801 1.00 68.38 383 VAL A O 1
ATOM 3184 N N . GLN A 1 384 ? 26.796 -37.524 -3.488 1.00 65.06 384 GLN A N 1
ATOM 3185 C CA . GLN A 1 384 ? 27.975 -38.289 -3.915 1.00 65.06 384 GLN A CA 1
ATOM 3186 C C . GLN A 1 384 ? 29.099 -38.300 -2.867 1.00 65.06 384 GLN A C 1
ATOM 3188 O O . GLN A 1 384 ? 29.800 -39.303 -2.741 1.00 65.06 384 GLN A O 1
ATOM 3193 N N . SER A 1 385 ? 29.256 -37.221 -2.095 1.00 62.50 385 SER A N 1
ATOM 3194 C CA . SER A 1 385 ? 30.270 -37.122 -1.033 1.00 62.50 385 SER A CA 1
ATOM 3195 C C . SER A 1 385 ? 29.883 -37.836 0.267 1.00 62.50 385 SER A C 1
ATOM 3197 O O . SER A 1 385 ? 30.768 -38.196 1.037 1.00 62.50 385 SER A O 1
ATOM 3199 N N . ILE A 1 386 ? 28.591 -38.092 0.499 1.00 62.12 386 ILE A N 1
ATOM 3200 C CA . ILE A 1 386 ? 28.098 -38.875 1.648 1.00 62.12 386 ILE A CA 1
ATOM 3201 C C . ILE A 1 386 ? 28.095 -40.388 1.343 1.00 62.12 386 ILE A C 1
ATOM 3203 O O . ILE A 1 386 ? 28.075 -41.205 2.258 1.00 62.12 386 ILE A O 1
ATOM 3207 N N . SER A 1 387 ? 28.142 -40.782 0.067 1.00 53.91 387 SER A N 1
ATOM 3208 C CA . SER A 1 387 ? 28.125 -42.185 -0.376 1.00 53.91 387 SER A CA 1
ATOM 3209 C C . SER A 1 387 ? 29.496 -42.892 -0.417 1.00 53.91 387 SER A C 1
ATOM 3211 O O . SER A 1 387 ? 29.648 -43.847 -1.179 1.00 53.91 387 SER A O 1
ATOM 3213 N N . PHE A 1 388 ? 30.470 -42.456 0.392 1.00 47.50 388 PHE A N 1
ATOM 3214 C CA . PHE A 1 388 ? 31.778 -43.111 0.559 1.00 47.50 388 PHE A CA 1
ATOM 3215 C C . PHE A 1 388 ? 31.976 -43.693 1.956 1.00 47.50 388 PHE A C 1
ATOM 3217 O O . PHE A 1 388 ? 31.673 -42.984 2.942 1.00 47.50 388 PHE A O 1
#

Mean predicted aligned error: 14.46 Å

InterPro domains:
  IPR000949 ELM2 domain [PS51156] (1-103)
  IPR002867 IBR domain [PF01485] (192-251)
  IPR002867 IBR domain [SM00647] (191-251)
  IPR002867 IBR domain [SM00647] (259-324)
  IPR013083 Zinc finger, RING/FYVE/PHD-type [G3DSA:3.30.40.10] (116-201)
  IPR031127 E3 ubiquitin ligase RBR family [PTHR11685] (93-333)
  IPR044066 TRIAD supradomain [PS51873] (118-328)

Solvent-accessible surface area (backbone atoms only — not comparable to full-atom values): 24108 Å² total; per-residue (Å²): 136,89,85,89,78,89,86,79,92,84,82,82,91,83,82,83,88,86,80,82,90,84,78,85,85,78,91,71,90,71,87,73,79,74,68,83,70,80,81,75,73,80,72,85,70,94,75,70,75,66,44,80,34,50,64,69,57,49,50,52,50,50,51,50,54,29,49,56,48,10,54,73,72,71,62,49,52,63,54,54,31,44,48,39,29,60,77,41,56,66,34,63,67,62,25,50,52,48,37,76,75,71,53,81,80,67,59,76,84,71,75,76,66,82,81,53,82,58,71,44,60,17,82,82,82,64,47,79,28,53,52,94,50,59,44,64,65,69,87,76,60,45,36,37,63,65,56,53,48,54,52,51,52,50,37,43,71,75,65,53,83,86,47,53,50,91,50,90,89,49,86,33,48,64,44,62,65,55,54,52,64,73,36,66,90,38,62,71,62,47,52,51,45,50,50,52,54,51,50,52,51,38,71,58,39,84,45,32,43,68,47,78,50,92,91,43,82,39,32,39,35,46,85,65,94,73,41,80,41,73,46,96,88,71,54,53,26,22,65,86,74,64,40,70,57,49,82,92,56,51,71,68,54,51,53,52,48,50,53,50,44,69,75,50,36,74,68,54,51,67,72,56,58,72,54,47,57,40,79,85,82,57,50,78,40,70,75,87,61,59,66,51,77,41,66,40,87,88,79,65,51,49,25,30,69,86,79,55,44,57,36,86,63,40,28,75,92,59,68,29,69,60,50,81,74,60,89,73,82,79,75,62,83,92,50,84,77,78,87,84,63,65,61,65,57,45,51,57,53,48,53,49,52,52,52,51,56,52,21,49,57,50,48,56,54,49,50,54,51,50,53,57,49,51,56,52,50,53,53,49,53,54,52,60,67,67,72,113